Protein AF-A0A368VJR9-F1 (afdb_monomer_lite)

pLDDT: mean 84.3, std 13.9, range [22.75, 97.75]

Secondary structure (DSSP, 8-state):
------------TTT--GGGS--EEEEETTEEEEEEEEEEEEEETTEEEEEEEEEEEE-TTT-TTS-TT-PEEEEEEEETT--HHHHHHHHHHHHSSPPPHHHHHHHHHHHHHHHHHHHHHHHHHHTS-HHHHHHHHHHHHHHHHHHHHHT--SS-GGGGGGS-HHHHHS-HHHHHHHHHHHHHHHTS----PPPSSSS-STTHHHHHHHHHHHHHHHHHHHHHHHHHHHHHHHHHHHH-HHHHHHHHHHHHHHT-SSBS-HHHHHHHHHH---SBHHHHHHHHHHHHHHHGGGT--S--HHHHHHHHHHHHHTT--PPP---SSPPPTT---TTBEEE-SS-EEEEEEE-SSEEEESSTT-EEEGGG-EEP-PPPPPSS--SHHHHHHHHHHHHHHTTSSTTTTTS-HHHHHHHHHHTTTT-HHHHHHHHHHHHHH--SHHHHHHHHHHHHHHHHHHHHHHHHHHTTTTTSHHHHHHHHHHHHHHHHHHHHHH--

Sequence (496 aa):
MTNFINTLNRRNAYQETYTSLTEVVFIDLKGVWTAGELIRTKREENENTYDFYIQFKADPDGAPKASAYFTKSLRIFMRSTDDANTLKRRIREAAGYTPAPATIRMLWAHFMLLHAAYIEEDRFYARADQVTAEAILNALYEKAIQRFKDGELCVSKERVQHYRTYERYLSQSEQEEATEAQKRINGHGFVLRMSQFEKNGHLARFNQRIADDIERLGKLKELEMKRDHDSFLEKMMESDVTFRQLVAHAIAASREIRCKRPEIELANRLFGYSKSLDEYREKYSKIDEMLRPYRLRDYDTSKLVSLGMAYLEAGGMLPVVAPVFERGPDKIYYGDMVHDGYTSYIVRMVGSRYIYVEGSSHRLLKQHVKLFTRVEPIVSPVRPDEYLFNECVRLHNNKWIPEAVSIPIAEVCSRLLNTRISRAQQLQQMYERKRDAATGHGGKAAFQRILYELRILALKNQIGSLAGISNVGSYREVYRKAQEELHQIEELIKAG

Organism: NCBI:txid630520

Radius of gyration: 40.26 Å; chains: 1; bounding box: 83×90×109 Å

Foldseek 3Di:
DDDDDDDDDPDCPPVPQVVVVDFDWDADLFGIKTWGGWAFDDDDPPKTKIWTKMWGAGDCVSNVVDDNPDIDIFTQIDMPPDDLVSSQVSCCVGVVDGDDPVVSVVSRVVVVVSVVVQVVQLQVLLPADLVVLVVLLVVLLVQLLVCLVVVHFLDDPVCLVVDQSSNGRDHPVSVVSNLVSLCSNVSGDDWDDQDPPDCDTSCSVSSVVSVVVSVVVVVVVVVVVVVVLLVLLLVCCVPPLLLLQLLLLLLVLVQPLFAPQSLQSSLCLAPNFAQAPVSSVVSNVVVQVVCVVSVDDDSPSVSSPVSNVVCVVVVHDGDDDDRPYDDDPLDDGARTWKDQQPDIFGFHGDDPQWTDTPDDDDIDGSVRIDGQDQDDQDDDDAALVSLQLNVLSVCCSNVVPVCSNPDDLLVVLVSVCVSCVPDLVVVLVVLVVQLVPDPHPSSVVNSVLNNLSSLLVVLVVLLVVLVVVCPPPVSVVVNVVSVVVNVVSVVVNVVD

Structure (mmCIF, N/CA/C/O backbone):
data_AF-A0A368VJR9-F1
#
_entry.id   AF-A0A368VJR9-F1
#
loop_
_atom_site.group_PDB
_atom_site.id
_atom_site.type_symbol
_atom_site.label_atom_id
_atom_site.label_alt_id
_atom_site.label_comp_id
_atom_site.label_asym_id
_atom_site.label_entity_id
_atom_site.label_seq_id
_atom_site.pdbx_PDB_ins_code
_atom_site.Cartn_x
_atom_site.Cartn_y
_atom_site.Cartn_z
_atom_site.occupancy
_atom_site.B_iso_or_equiv
_atom_site.auth_seq_id
_atom_site.auth_comp_id
_atom_site.auth_asym_id
_atom_site.auth_atom_id
_atom_site.pdbx_PDB_model_num
ATOM 1 N N . MET A 1 1 ? 28.584 37.682 -45.103 1.00 34.16 1 MET A N 1
ATOM 2 C CA . MET A 1 1 ? 27.663 36.541 -44.926 1.00 34.16 1 MET A CA 1
ATOM 3 C C . MET A 1 1 ? 28.055 35.864 -43.618 1.00 34.16 1 MET A C 1
ATOM 5 O O . MET A 1 1 ? 28.861 34.954 -43.636 1.00 34.16 1 MET A O 1
ATOM 9 N N . THR A 1 2 ? 27.811 36.418 -42.433 1.00 25.67 2 THR A N 1
ATOM 10 C CA . THR A 1 2 ? 26.551 36.864 -41.811 1.00 25.67 2 THR A CA 1
ATOM 11 C C . THR A 1 2 ? 25.561 35.713 -41.597 1.00 25.67 2 THR A C 1
ATOM 13 O O . THR A 1 2 ? 24.867 35.328 -42.527 1.00 25.67 2 THR A O 1
ATOM 16 N N . ASN A 1 3 ? 25.528 35.250 -40.341 1.00 27.84 3 ASN A N 1
ATOM 17 C CA . ASN A 1 3 ? 24.444 34.601 -39.593 1.00 27.84 3 ASN A CA 1
ATOM 18 C C . ASN A 1 3 ? 23.838 33.288 -40.114 1.00 27.84 3 ASN A C 1
ATOM 20 O O . ASN A 1 3 ? 23.011 33.315 -41.010 1.00 27.84 3 ASN A O 1
ATOM 24 N N . PHE A 1 4 ? 24.101 32.187 -39.396 1.00 22.75 4 PHE A N 1
ATOM 25 C CA . PHE A 1 4 ? 23.043 31.323 -38.841 1.00 22.75 4 PHE A CA 1
ATOM 26 C C . PHE A 1 4 ? 23.589 30.537 -37.632 1.00 22.75 4 PHE A C 1
ATOM 28 O O . PHE A 1 4 ? 24.068 29.411 -37.733 1.00 22.75 4 PHE A O 1
ATOM 35 N N . ILE A 1 5 ? 23.555 31.189 -36.468 1.00 30.25 5 ILE A N 1
ATOM 36 C CA . ILE A 1 5 ? 23.596 30.540 -35.154 1.00 30.25 5 ILE A CA 1
ATOM 37 C C . ILE A 1 5 ? 22.145 30.196 -34.771 1.00 30.25 5 ILE A C 1
ATOM 39 O O . ILE A 1 5 ? 21.241 30.979 -35.054 1.00 30.25 5 ILE A O 1
ATOM 43 N N . ASN A 1 6 ? 21.978 29.072 -34.065 1.00 27.97 6 ASN A N 1
ATOM 44 C CA . ASN A 1 6 ? 20.792 28.594 -33.333 1.00 27.97 6 ASN A CA 1
ATOM 45 C C . ASN A 1 6 ? 19.704 27.857 -34.124 1.00 27.97 6 ASN A C 1
ATOM 47 O O . ASN A 1 6 ? 18.749 28.451 -34.606 1.00 27.97 6 ASN A O 1
ATOM 51 N N . THR A 1 7 ? 19.779 26.522 -34.125 1.00 26.64 7 THR A N 1
ATOM 52 C CA . THR A 1 7 ? 18.902 25.603 -33.355 1.00 26.64 7 THR A CA 1
ATOM 53 C C . THR A 1 7 ? 18.916 24.218 -34.008 1.00 26.64 7 THR A C 1
ATOM 55 O O . THR A 1 7 ? 18.018 23.844 -34.751 1.00 26.64 7 THR A O 1
ATOM 58 N N . LEU A 1 8 ? 19.938 23.416 -33.705 1.00 25.05 8 LEU A N 1
ATOM 59 C CA . LEU A 1 8 ? 19.872 21.971 -33.908 1.00 25.05 8 LEU A CA 1
ATOM 60 C C . LEU A 1 8 ? 19.934 21.324 -32.532 1.00 25.05 8 LEU A C 1
ATOM 62 O O . LEU A 1 8 ? 20.925 21.408 -31.808 1.00 25.05 8 LEU A O 1
ATOM 66 N N . ASN A 1 9 ? 18.777 20.794 -32.150 1.00 25.48 9 ASN A N 1
ATOM 67 C CA . ASN A 1 9 ? 18.527 20.070 -30.921 1.00 25.48 9 ASN A CA 1
ATOM 68 C C . ASN A 1 9 ? 19.624 19.030 -30.677 1.00 25.48 9 ASN A C 1
ATOM 70 O O . ASN A 1 9 ? 19.737 18.054 -31.413 1.00 25.48 9 ASN A O 1
ATOM 74 N N . ARG A 1 10 ? 20.371 19.220 -29.586 1.00 29.42 10 ARG A N 1
ATOM 75 C CA . ARG A 1 10 ? 21.232 18.221 -28.941 1.00 29.42 10 ARG A CA 1
ATOM 76 C C . ARG A 1 10 ? 20.372 17.112 -28.325 1.00 29.42 10 ARG A C 1
ATOM 78 O O . ARG A 1 10 ? 20.257 17.003 -27.111 1.00 29.42 10 ARG A O 1
ATOM 85 N N . ARG A 1 11 ? 19.673 16.349 -29.163 1.00 26.92 11 ARG A N 1
ATOM 86 C CA . ARG A 1 11 ? 19.037 15.091 -28.779 1.00 26.92 11 ARG A CA 1
ATOM 87 C C . ARG A 1 11 ? 19.700 13.998 -29.602 1.00 26.92 11 ARG A C 1
ATOM 89 O O . ARG A 1 11 ? 19.466 13.928 -30.802 1.00 26.92 11 ARG A O 1
ATOM 96 N N . ASN A 1 12 ? 20.471 13.155 -28.920 1.00 31.33 12 ASN A N 1
ATOM 97 C CA . ASN A 1 12 ? 21.048 11.898 -29.409 1.00 31.33 12 ASN A CA 1
ATOM 98 C C . ASN A 1 12 ? 22.436 11.975 -30.077 1.00 31.33 12 ASN A C 1
ATOM 100 O O . ASN A 1 12 ? 22.640 11.430 -31.158 1.00 31.33 12 ASN A O 1
ATOM 104 N N . ALA A 1 13 ? 23.432 12.503 -29.362 1.00 30.92 13 ALA A N 1
ATOM 105 C CA . ALA A 1 13 ? 24.846 12.471 -29.772 1.00 30.92 13 ALA A CA 1
ATOM 106 C C . ALA A 1 13 ? 25.473 11.056 -29.912 1.00 30.92 13 ALA A C 1
ATOM 108 O O . ALA A 1 13 ? 26.624 10.936 -30.301 1.00 30.92 13 ALA A O 1
ATOM 109 N N . TYR A 1 14 ? 24.733 9.976 -29.628 1.00 33.97 14 TYR A N 1
ATOM 110 C CA . TYR A 1 14 ? 25.163 8.586 -29.890 1.00 33.97 14 TYR A CA 1
ATOM 111 C C . TYR A 1 14 ? 24.167 7.801 -30.761 1.00 33.97 14 TYR A C 1
ATOM 113 O O . TYR A 1 14 ? 24.285 6.588 -30.920 1.00 33.97 14 TYR A O 1
ATOM 121 N N . GLN A 1 15 ? 23.151 8.497 -31.282 1.00 34.16 15 GLN A N 1
ATOM 122 C CA . GLN A 1 15 ? 22.344 8.067 -32.426 1.00 34.16 15 GLN A CA 1
ATOM 123 C C . GLN A 1 15 ? 22.751 8.834 -33.694 1.00 34.16 15 GLN A C 1
ATOM 125 O O . GLN A 1 15 ? 22.256 8.542 -34.775 1.00 34.16 15 GLN A O 1
ATOM 130 N N . GLU A 1 16 ? 23.750 9.716 -33.589 1.00 31.75 16 GLU A N 1
ATOM 131 C CA . GLU A 1 16 ? 24.894 9.627 -34.491 1.00 31.75 16 GLU A CA 1
ATOM 132 C C . GLU A 1 16 ? 25.534 8.240 -34.310 1.00 31.75 16 GLU A C 1
ATOM 134 O O . GLU A 1 16 ? 26.619 8.047 -33.774 1.00 31.75 16 GLU A O 1
ATOM 139 N N . THR A 1 17 ? 24.841 7.234 -34.839 1.00 37.53 17 THR A N 1
ATOM 140 C CA . THR A 1 17 ? 25.488 6.278 -35.721 1.00 37.53 17 THR A CA 1
ATOM 141 C C . THR A 1 17 ? 26.505 7.012 -36.589 1.00 37.53 17 THR A C 1
ATOM 143 O O . THR A 1 17 ? 26.494 8.229 -36.758 1.00 37.53 17 THR A O 1
ATOM 146 N N . TYR A 1 18 ? 27.378 6.272 -37.223 1.00 40.88 18 TYR A N 1
ATOM 147 C CA . TYR A 1 18 ? 28.217 6.771 -38.295 1.00 40.88 18 TYR A CA 1
ATOM 148 C C . TYR A 1 18 ? 27.416 7.298 -39.520 1.00 40.88 18 TYR A C 1
ATOM 150 O O . TYR A 1 18 ? 27.822 7.094 -40.652 1.00 40.88 18 TYR A O 1
ATOM 158 N N . THR A 1 19 ? 26.291 7.996 -39.329 1.00 37.84 19 THR A N 1
ATOM 159 C CA . THR A 1 19 ? 25.519 8.788 -40.286 1.00 37.84 19 THR A CA 1
ATOM 160 C C . THR A 1 19 ? 26.391 9.842 -40.979 1.00 37.84 19 THR A C 1
ATOM 162 O O . THR A 1 19 ? 26.058 10.279 -42.075 1.00 37.84 19 THR A O 1
ATOM 165 N N . SER A 1 20 ? 27.529 10.228 -40.386 1.00 40.69 20 SER A N 1
ATOM 166 C CA . SER A 1 20 ? 28.535 11.097 -41.012 1.00 40.69 20 SER A CA 1
ATOM 167 C C . SER A 1 20 ? 29.659 10.349 -41.751 1.00 40.69 20 SER A C 1
ATOM 169 O O . SER A 1 20 ? 30.366 10.976 -42.539 1.00 40.69 20 SER A O 1
ATOM 171 N N . LEU A 1 21 ? 29.780 9.017 -41.618 1.00 47.41 21 LEU A N 1
ATOM 172 C CA . LEU A 1 21 ? 30.466 8.174 -42.611 1.00 47.41 21 LEU A CA 1
ATOM 173 C C . LEU A 1 21 ? 29.443 7.799 -43.690 1.00 47.41 21 LEU A C 1
ATOM 175 O O . LEU A 1 21 ? 29.052 6.646 -43.801 1.00 47.41 21 LEU A O 1
ATOM 179 N N . THR A 1 22 ? 28.988 8.836 -44.403 1.00 56.69 22 THR A N 1
ATOM 180 C CA . THR A 1 22 ? 28.212 8.870 -45.656 1.00 56.69 22 THR A CA 1
ATOM 181 C C . THR A 1 22 ? 27.541 7.569 -46.089 1.00 56.69 22 THR A C 1
ATOM 183 O O . THR A 1 22 ? 28.226 6.586 -46.360 1.00 56.69 22 THR A O 1
ATOM 186 N N . GLU A 1 23 ? 26.228 7.620 -46.332 1.00 70.38 23 GLU A N 1
ATOM 187 C CA . GLU A 1 23 ? 25.566 6.649 -47.205 1.00 70.38 23 GLU A CA 1
ATOM 188 C C . GLU A 1 23 ? 26.414 6.420 -48.467 1.00 70.38 23 GLU A C 1
ATOM 190 O O . GLU A 1 23 ? 26.661 7.352 -49.238 1.00 70.38 23 GLU A O 1
ATOM 195 N N . VAL A 1 24 ? 26.913 5.196 -48.660 1.00 79.25 24 VAL A N 1
ATOM 196 C CA . VAL A 1 24 ? 27.763 4.885 -49.816 1.00 79.2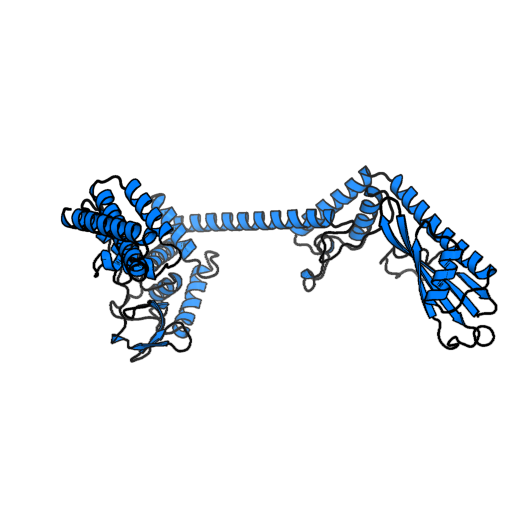5 24 VAL A CA 1
ATOM 197 C C . VAL A 1 24 ? 26.927 4.184 -50.864 1.00 79.25 24 VAL A C 1
ATOM 199 O O . VAL A 1 24 ? 26.295 3.162 -50.595 1.00 79.25 24 VAL A O 1
ATOM 202 N N . VAL A 1 25 ? 26.947 4.733 -52.073 1.00 83.12 25 VAL A N 1
ATOM 203 C CA . VAL A 1 25 ? 26.184 4.221 -53.205 1.00 83.12 25 VAL A CA 1
ATOM 204 C C . VAL A 1 25 ? 27.077 3.379 -54.111 1.00 83.12 25 VAL A C 1
ATOM 206 O O . VAL A 1 25 ? 28.146 3.810 -54.540 1.00 83.12 25 VAL A O 1
ATOM 209 N N . PHE A 1 26 ? 26.603 2.184 -54.443 1.00 83.81 26 PHE A N 1
ATOM 210 C CA . PHE A 1 26 ? 27.227 1.248 -55.367 1.00 83.81 26 PHE A CA 1
ATOM 211 C C . PHE A 1 26 ? 26.248 0.929 -56.496 1.00 83.81 26 PHE A C 1
ATOM 213 O O . PHE A 1 26 ? 25.085 0.622 -56.244 1.00 83.81 26 PHE A O 1
ATOM 220 N N . ILE A 1 27 ? 26.710 0.985 -57.743 1.00 81.19 27 ILE A N 1
ATOM 221 C CA . ILE A 1 27 ? 25.877 0.722 -58.921 1.00 81.19 27 ILE A CA 1
ATOM 222 C C . ILE A 1 27 ? 26.392 -0.542 -59.600 1.00 81.19 27 ILE A C 1
ATOM 224 O O . ILE A 1 27 ? 27.583 -0.656 -59.894 1.00 81.19 27 ILE A O 1
ATOM 228 N N . ASP A 1 28 ? 25.494 -1.488 -59.854 1.00 83.31 28 ASP A N 1
ATOM 229 C CA . ASP A 1 28 ? 25.763 -2.629 -60.720 1.00 83.31 28 ASP A CA 1
ATOM 230 C C . ASP A 1 28 ? 24.628 -2.848 -61.718 1.00 83.31 28 ASP A C 1
ATOM 232 O O . ASP A 1 28 ? 23.645 -2.112 -61.736 1.00 83.31 28 ASP A O 1
ATOM 236 N N . LEU A 1 29 ? 24.766 -3.878 -62.557 1.00 80.06 29 LEU A N 1
ATOM 237 C CA . LEU A 1 29 ? 23.779 -4.209 -63.586 1.00 80.06 29 LEU A CA 1
ATOM 238 C C . LEU A 1 29 ? 22.369 -4.439 -63.024 1.00 80.06 29 LEU A C 1
ATOM 240 O O . LEU A 1 29 ? 21.426 -4.410 -63.792 1.00 80.06 29 LEU A O 1
ATOM 244 N N . LYS A 1 30 ? 22.201 -4.711 -61.724 1.00 80.12 30 LYS A N 1
ATOM 245 C CA . LYS A 1 30 ? 20.892 -4.985 -61.107 1.00 80.12 30 LYS A CA 1
ATOM 246 C C . LYS A 1 30 ? 20.257 -3.736 -60.508 1.00 80.12 30 LYS A C 1
ATOM 248 O O . LYS A 1 30 ? 19.082 -3.790 -60.146 1.00 80.12 30 LYS A O 1
ATOM 253 N N . GLY A 1 31 ? 21.013 -2.650 -60.372 1.00 83.25 31 GLY A N 1
ATOM 254 C CA . GLY A 1 31 ? 20.535 -1.377 -59.857 1.00 83.25 31 GLY A CA 1
ATOM 255 C C . GLY A 1 31 ? 21.488 -0.718 -58.866 1.00 83.25 31 GLY A C 1
ATOM 256 O O . GLY A 1 31 ? 22.698 -0.946 -58.856 1.00 83.25 31 GLY A O 1
ATOM 257 N N . VAL A 1 32 ? 20.908 0.138 -58.031 1.00 84.81 32 VAL A N 1
ATOM 258 C CA . VAL A 1 32 ? 21.612 1.004 -57.087 1.00 84.81 32 VAL A CA 1
ATOM 259 C C . VAL A 1 32 ? 21.475 0.443 -55.674 1.00 84.81 32 VAL A C 1
ATOM 261 O O . VAL A 1 32 ? 20.365 0.222 -55.187 1.00 84.81 32 VAL A O 1
ATOM 264 N N . TRP A 1 33 ? 22.607 0.234 -55.012 1.00 85.69 33 TRP A N 1
ATOM 265 C CA . TRP A 1 33 ? 22.722 -0.257 -53.643 1.00 85.69 33 TRP A CA 1
ATOM 266 C C . TRP A 1 33 ? 23.289 0.848 -52.757 1.00 85.69 33 TRP A C 1
ATOM 268 O O . TRP A 1 33 ? 24.407 1.296 -52.990 1.00 85.69 33 TRP A O 1
ATOM 278 N N . THR A 1 34 ? 22.563 1.256 -51.725 1.00 87.88 34 THR A N 1
ATOM 279 C CA . THR A 1 34 ? 23.030 2.250 -50.751 1.00 87.88 34 THR A CA 1
ATOM 280 C C . THR A 1 34 ? 23.324 1.551 -49.433 1.00 87.88 34 THR A C 1
ATOM 282 O O . THR A 1 34 ? 22.410 1.024 -48.801 1.00 87.88 34 THR A O 1
ATOM 285 N N . ALA A 1 35 ? 24.586 1.521 -49.011 1.00 86.62 35 ALA A N 1
ATOM 286 C CA . ALA A 1 35 ? 24.944 1.119 -47.656 1.00 86.62 35 ALA A CA 1
ATOM 287 C C . ALA A 1 35 ? 24.663 2.269 -46.688 1.00 86.62 35 ALA A C 1
ATOM 289 O O . ALA A 1 35 ? 25.169 3.371 -46.889 1.00 86.62 35 ALA A O 1
ATOM 290 N N . GLY A 1 36 ? 23.845 2.000 -45.675 1.00 83.12 36 GLY A N 1
ATOM 291 C CA . GLY A 1 36 ? 23.498 2.938 -44.617 1.00 83.12 36 GLY A CA 1
ATOM 292 C C . GLY A 1 36 ? 24.158 2.568 -43.292 1.00 83.12 36 GLY A C 1
ATOM 293 O O . GLY A 1 36 ? 25.282 2.073 -43.241 1.00 83.12 36 GLY A O 1
ATOM 294 N N . GLU A 1 37 ? 23.443 2.811 -42.198 1.00 84.94 37 GLU A N 1
ATOM 295 C CA . GLU A 1 37 ? 23.969 2.638 -40.847 1.00 84.94 37 GLU A CA 1
ATOM 296 C C . GLU A 1 37 ? 24.201 1.169 -40.445 1.00 84.94 37 GLU A C 1
ATOM 298 O O . GLU A 1 37 ? 23.529 0.236 -40.899 1.00 84.94 37 GLU A O 1
ATOM 303 N N . LEU A 1 38 ? 25.145 0.983 -39.523 1.00 86.12 38 LEU A N 1
ATOM 304 C CA . LEU A 1 38 ? 25.357 -0.257 -38.789 1.00 86.12 38 LEU A CA 1
ATOM 305 C C . LEU A 1 38 ? 24.936 -0.025 -37.339 1.00 86.12 38 LEU A C 1
ATOM 307 O O . LEU A 1 38 ? 25.511 0.831 -36.676 1.00 86.12 38 LEU A O 1
ATOM 311 N N . ILE A 1 39 ? 23.972 -0.795 -36.836 1.00 86.06 39 ILE A N 1
ATOM 312 C CA . ILE A 1 39 ? 23.513 -0.711 -35.446 1.00 86.06 39 ILE A CA 1
ATOM 313 C C . ILE A 1 39 ? 23.936 -1.974 -34.711 1.00 86.06 39 ILE A C 1
ATOM 315 O O . ILE A 1 39 ? 23.484 -3.066 -35.044 1.00 86.06 39 ILE A O 1
ATOM 319 N N . ARG A 1 40 ? 24.756 -1.846 -33.666 1.00 85.44 40 ARG A N 1
ATOM 320 C CA . ARG A 1 40 ? 25.027 -2.963 -32.749 1.00 85.44 40 ARG A CA 1
ATOM 321 C C . ARG A 1 40 ? 23.769 -3.288 -31.934 1.00 85.44 40 ARG A C 1
ATOM 323 O O . ARG A 1 40 ? 23.268 -2.431 -31.212 1.00 85.44 40 ARG A O 1
ATOM 330 N N . THR A 1 41 ? 23.270 -4.520 -32.023 1.00 82.44 41 THR A N 1
ATOM 331 C CA . THR A 1 41 ? 22.004 -4.954 -31.398 1.00 82.44 41 THR A CA 1
ATOM 332 C C . THR A 1 41 ? 22.196 -5.779 -30.134 1.00 82.44 41 THR A C 1
ATOM 334 O O . THR A 1 41 ? 21.368 -5.712 -29.225 1.00 82.44 41 THR A O 1
ATOM 337 N N . LYS A 1 42 ? 23.291 -6.538 -30.046 1.00 79.69 42 LYS A N 1
ATOM 338 C CA . LYS A 1 42 ? 23.625 -7.363 -28.880 1.00 79.69 42 LYS A CA 1
ATOM 339 C C . LYS A 1 42 ? 25.136 -7.445 -28.702 1.00 79.69 42 LYS A C 1
ATOM 341 O O . LYS A 1 42 ? 25.863 -7.519 -29.693 1.00 79.69 42 LYS A O 1
ATOM 346 N N . ARG A 1 43 ? 25.565 -7.485 -27.441 1.00 75.94 43 ARG A N 1
ATOM 347 C CA . ARG A 1 43 ? 26.926 -7.801 -27.004 1.00 75.94 43 ARG A CA 1
ATOM 348 C C . ARG A 1 43 ? 26.853 -8.969 -26.024 1.00 75.94 43 ARG A C 1
ATOM 350 O O . ARG A 1 43 ? 26.231 -8.835 -24.973 1.00 75.94 43 ARG A O 1
ATOM 357 N N . GLU A 1 44 ? 27.471 -10.085 -26.375 1.00 73.56 44 GLU A N 1
ATOM 358 C CA . GLU A 1 44 ? 27.820 -11.168 -25.451 1.00 73.56 44 GLU A CA 1
ATOM 359 C C . GLU A 1 44 ? 29.342 -11.184 -25.263 1.00 73.56 44 GLU A C 1
ATOM 361 O O . GLU A 1 44 ? 30.055 -10.543 -26.034 1.00 73.56 44 GLU A O 1
ATOM 366 N N . GLU A 1 45 ? 29.852 -11.894 -24.251 1.00 65.94 45 GLU A N 1
ATOM 367 C CA . GLU A 1 45 ? 31.289 -11.905 -23.912 1.00 65.94 45 GLU A CA 1
ATOM 368 C C . GLU A 1 45 ? 32.203 -12.205 -25.115 1.00 65.94 45 GLU A C 1
ATOM 370 O O . GLU A 1 45 ? 33.311 -11.680 -25.172 1.00 65.94 45 GLU A O 1
ATOM 375 N N . ASN A 1 46 ? 31.720 -12.970 -26.104 1.00 63.81 46 ASN A N 1
ATOM 3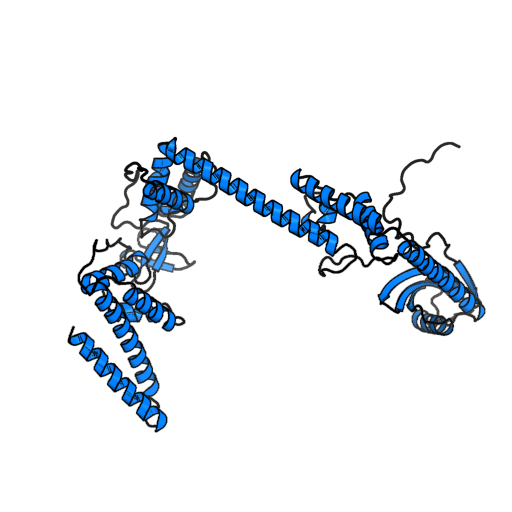76 C CA . ASN A 1 46 ? 32.510 -13.415 -27.256 1.00 63.81 46 ASN A CA 1
ATOM 377 C C . ASN A 1 46 ? 31.893 -13.100 -28.632 1.00 63.81 46 ASN A C 1
ATOM 379 O O . ASN A 1 46 ? 32.495 -13.431 -29.654 1.00 63.81 46 ASN A O 1
ATOM 383 N N . GLU A 1 47 ? 30.708 -12.487 -28.700 1.00 80.50 47 GLU A N 1
ATOM 384 C CA . GLU A 1 47 ? 30.029 -12.239 -29.977 1.00 80.50 47 GLU A CA 1
ATOM 385 C C . GLU A 1 47 ? 29.245 -10.923 -29.949 1.00 80.50 47 GLU A C 1
ATOM 387 O O . GLU A 1 47 ? 28.383 -10.694 -29.096 1.00 80.50 47 GLU A O 1
ATOM 392 N N . ASN A 1 48 ? 29.533 -10.054 -30.921 1.00 85.06 48 ASN A N 1
ATOM 393 C CA . ASN A 1 48 ? 28.715 -8.882 -31.195 1.00 85.06 48 ASN A CA 1
ATOM 394 C C . ASN A 1 48 ? 27.808 -9.171 -32.386 1.00 85.06 48 ASN A C 1
ATOM 396 O O . ASN A 1 48 ? 28.225 -9.769 -33.381 1.00 85.06 48 ASN A O 1
ATOM 400 N N . THR A 1 49 ? 26.573 -8.689 -32.302 1.00 89.50 49 THR A N 1
ATOM 401 C CA . THR A 1 49 ? 25.622 -8.767 -33.411 1.00 89.50 49 THR A CA 1
ATOM 402 C C . THR A 1 49 ? 25.167 -7.379 -33.819 1.00 89.50 49 THR A C 1
ATOM 404 O O . THR A 1 49 ? 25.112 -6.456 -33.000 1.00 89.50 49 THR A O 1
ATOM 407 N N . TYR A 1 50 ? 24.873 -7.237 -35.103 1.00 89.69 50 TYR A N 1
ATOM 408 C CA . TYR A 1 50 ? 24.639 -5.974 -35.768 1.00 89.69 50 TYR A CA 1
ATOM 409 C C . TYR A 1 50 ? 23.477 -6.087 -36.750 1.00 89.69 50 TYR A C 1
ATOM 411 O O . TYR A 1 50 ? 23.274 -7.126 -37.374 1.00 89.69 50 TYR A O 1
ATOM 419 N N . ASP A 1 51 ? 22.752 -4.993 -36.927 1.00 90.50 51 ASP A N 1
ATOM 420 C CA . ASP A 1 51 ? 21.875 -4.769 -38.066 1.00 90.50 51 ASP A CA 1
ATOM 421 C C . ASP A 1 51 ? 22.571 -3.812 -39.030 1.00 90.50 51 ASP A C 1
ATOM 423 O O . ASP A 1 51 ? 22.837 -2.663 -38.681 1.00 90.50 51 ASP A O 1
ATOM 427 N N . PHE A 1 52 ? 22.862 -4.282 -40.238 1.00 92.31 52 PHE A N 1
ATOM 428 C CA . PHE A 1 52 ? 23.392 -3.468 -41.321 1.00 92.31 52 PHE A CA 1
ATOM 429 C C . PHE A 1 52 ? 22.262 -3.074 -42.272 1.00 92.31 52 PHE A C 1
ATOM 431 O O . PHE A 1 52 ? 21.623 -3.937 -42.885 1.00 92.31 52 PHE A O 1
ATOM 438 N N . TYR A 1 53 ? 21.989 -1.777 -42.370 1.00 90.69 53 TYR A N 1
ATOM 439 C CA . TYR A 1 53 ? 20.907 -1.254 -43.193 1.00 90.69 53 TYR A CA 1
ATOM 440 C C . TYR A 1 53 ? 21.403 -0.981 -44.612 1.00 90.69 53 TYR A C 1
ATOM 442 O O . TYR A 1 53 ? 22.369 -0.255 -44.823 1.00 90.69 53 TYR A O 1
ATOM 450 N N . ILE A 1 54 ? 20.730 -1.570 -45.599 1.00 90.62 54 ILE A N 1
ATOM 451 C CA . ILE A 1 54 ? 21.040 -1.407 -47.023 1.00 90.62 54 ILE A CA 1
ATOM 452 C C . ILE A 1 54 ? 19.759 -1.014 -47.747 1.00 90.62 54 ILE A C 1
ATOM 454 O O . ILE A 1 54 ? 18.724 -1.641 -47.550 1.00 90.62 54 ILE A O 1
ATOM 458 N N . GLN A 1 55 ? 19.810 -0.021 -48.623 1.00 89.88 55 GLN A N 1
ATOM 459 C CA . GLN A 1 55 ? 18.712 0.284 -49.535 1.00 89.88 55 GLN A CA 1
ATOM 460 C C . GLN A 1 55 ? 19.028 -0.251 -50.931 1.00 89.88 55 GLN A C 1
ATOM 462 O O . GLN A 1 55 ? 20.166 -0.176 -51.388 1.00 89.88 55 GLN A O 1
ATOM 467 N N . PHE A 1 56 ? 18.027 -0.793 -51.619 1.00 87.75 56 PHE A N 1
ATOM 468 C CA . PHE A 1 56 ? 18.169 -1.284 -52.988 1.00 87.75 56 PHE A CA 1
ATOM 469 C C . PHE A 1 56 ? 17.091 -0.693 -53.892 1.00 87.75 56 PHE A C 1
ATOM 471 O O . PHE A 1 56 ? 15.896 -0.844 -53.626 1.00 87.75 56 PHE A O 1
ATOM 478 N N . LYS A 1 57 ? 17.519 -0.055 -54.981 1.00 86.50 57 LYS A N 1
ATOM 479 C CA . LYS A 1 57 ? 16.659 0.404 -56.071 1.00 86.50 57 LYS A CA 1
ATOM 480 C C . LYS A 1 57 ? 17.010 -0.383 -57.329 1.00 86.50 57 LYS A C 1
ATOM 482 O O . LYS A 1 57 ? 18.115 -0.251 -57.848 1.00 86.50 57 LYS A O 1
ATOM 487 N N . ALA A 1 58 ? 16.075 -1.200 -57.798 1.00 82.94 58 ALA A N 1
ATOM 488 C CA . ALA A 1 58 ? 16.298 -2.077 -58.938 1.00 82.94 58 ALA A CA 1
ATOM 489 C C . ALA A 1 58 ? 16.357 -1.316 -60.270 1.00 82.94 58 ALA A C 1
ATOM 491 O O . ALA A 1 58 ? 15.598 -0.370 -60.483 1.00 82.94 58 ALA A O 1
ATOM 492 N N . ASP A 1 59 ? 17.223 -1.786 -61.165 1.00 81.38 59 ASP A N 1
ATOM 493 C CA . ASP A 1 59 ? 17.187 -1.464 -62.590 1.00 81.38 59 ASP A CA 1
ATOM 494 C C . ASP A 1 59 ? 16.204 -2.429 -63.291 1.00 81.38 59 ASP A C 1
ATOM 496 O O . ASP A 1 59 ? 16.387 -3.649 -63.172 1.00 81.38 59 ASP A O 1
ATOM 500 N N . PRO A 1 60 ? 15.155 -1.932 -63.979 1.00 76.25 60 PRO A N 1
ATOM 501 C CA . PRO A 1 60 ? 14.193 -2.768 -64.699 1.00 76.25 60 PRO A CA 1
ATOM 502 C C . PRO A 1 60 ? 14.837 -3.776 -65.657 1.00 76.25 60 PRO A C 1
ATOM 504 O O . PRO A 1 60 ? 14.344 -4.900 -65.771 1.00 76.25 60 PRO A O 1
ATOM 507 N N . ASP A 1 61 ? 15.943 -3.401 -66.304 1.00 75.81 61 ASP A N 1
ATOM 508 C CA . ASP A 1 61 ? 16.549 -4.204 -67.369 1.00 75.81 61 ASP A CA 1
ATOM 509 C C . ASP A 1 61 ? 17.423 -5.338 -66.814 1.00 75.81 61 ASP A C 1
ATOM 511 O O . ASP A 1 61 ? 17.468 -6.439 -67.367 1.00 75.81 61 ASP A O 1
ATOM 515 N N . GLY A 1 62 ? 18.087 -5.117 -65.677 1.00 68.44 62 GLY A N 1
ATOM 516 C CA . GLY A 1 62 ? 18.949 -6.124 -65.051 1.00 68.44 62 GLY A CA 1
ATOM 517 C C . GLY A 1 62 ? 18.340 -6.872 -63.866 1.00 68.44 62 GLY A C 1
ATOM 518 O O . GLY A 1 62 ? 18.892 -7.887 -63.423 1.00 68.44 62 GLY A O 1
ATOM 519 N N . ALA A 1 63 ? 17.191 -6.422 -63.361 1.00 71.50 63 ALA A N 1
ATOM 520 C CA . ALA A 1 63 ? 16.408 -7.097 -62.330 1.00 71.50 63 ALA A CA 1
ATOM 521 C C . ALA A 1 63 ? 14.898 -7.085 -62.669 1.00 71.50 63 ALA A C 1
ATOM 523 O O . ALA A 1 63 ? 14.095 -6.550 -61.905 1.00 71.50 63 ALA A O 1
ATOM 524 N N . PRO A 1 64 ? 14.466 -7.759 -63.754 1.00 66.06 64 PRO A N 1
ATOM 525 C CA . PRO A 1 64 ? 13.109 -7.640 -64.318 1.00 66.06 64 PRO A CA 1
ATOM 526 C C . PRO A 1 64 ? 11.983 -8.175 -63.420 1.00 66.06 64 PRO A C 1
ATOM 528 O O . PRO A 1 64 ? 10.805 -7.941 -63.669 1.00 66.06 64 PRO A O 1
ATOM 531 N N . LYS A 1 65 ? 12.328 -8.921 -62.365 1.00 68.56 65 LYS A N 1
ATOM 532 C CA . LYS A 1 65 ? 11.379 -9.432 -61.363 1.00 68.56 65 LYS A CA 1
ATOM 533 C C . LYS A 1 65 ? 11.236 -8.491 -60.154 1.00 68.56 65 LYS A C 1
ATOM 535 O O . LYS A 1 65 ? 10.521 -8.819 -59.208 1.00 68.56 65 LYS A O 1
ATOM 540 N N . ALA A 1 66 ? 11.979 -7.384 -60.111 1.00 65.81 66 ALA A N 1
ATOM 541 C CA . ALA A 1 66 ? 11.977 -6.436 -59.006 1.00 65.81 66 ALA A CA 1
ATOM 542 C C . ALA A 1 66 ? 11.037 -5.270 -59.321 1.00 65.81 66 ALA A C 1
ATOM 544 O O . ALA A 1 66 ? 10.945 -4.816 -60.457 1.00 65.81 66 ALA A O 1
ATOM 545 N N . SER A 1 67 ? 10.342 -4.760 -58.305 1.00 62.06 67 SER A N 1
ATOM 546 C CA . SER A 1 67 ? 9.506 -3.573 -58.474 1.00 62.06 67 SER A CA 1
ATOM 547 C C . SER A 1 67 ? 10.387 -2.336 -58.682 1.00 62.06 67 SER A C 1
ATOM 549 O O . SER A 1 67 ? 10.960 -1.825 -57.723 1.00 62.06 67 SER A O 1
ATOM 551 N N . ALA A 1 68 ? 10.453 -1.827 -59.913 1.00 60.53 68 ALA A N 1
ATOM 552 C CA . ALA A 1 68 ? 11.262 -0.661 -60.290 1.00 60.53 68 ALA A CA 1
ATOM 553 C C . ALA A 1 68 ? 10.853 0.660 -59.601 1.00 60.53 68 ALA A C 1
ATOM 555 O O . ALA A 1 68 ? 11.633 1.610 -59.555 1.00 60.53 68 ALA A O 1
ATOM 556 N N . TYR A 1 69 ? 9.634 0.728 -59.057 1.00 58.09 69 TYR A N 1
ATOM 557 C CA . TYR A 1 69 ? 9.048 1.965 -58.528 1.00 58.09 69 TYR A CA 1
ATOM 558 C C . TYR A 1 69 ? 9.331 2.232 -57.044 1.00 58.09 69 TYR A C 1
ATOM 560 O O . TYR A 1 69 ? 9.000 3.311 -56.558 1.00 58.09 69 TYR A O 1
ATOM 568 N N . PHE A 1 70 ? 9.947 1.292 -56.315 1.00 67.19 70 PHE A N 1
ATOM 569 C CA . PHE A 1 70 ? 10.153 1.427 -54.870 1.00 67.19 70 PHE A CA 1
ATOM 570 C C . PHE A 1 70 ? 11.577 1.062 -54.457 1.00 67.19 70 PHE A C 1
ATOM 572 O O . PHE A 1 70 ? 12.074 -0.020 -54.769 1.00 67.19 70 PHE A O 1
ATOM 579 N N . THR A 1 71 ? 12.212 1.951 -53.694 1.00 79.19 71 THR A N 1
ATOM 580 C CA . THR A 1 71 ? 13.441 1.638 -52.962 1.00 79.19 71 THR A CA 1
ATOM 581 C C . THR A 1 71 ? 13.105 0.675 -51.826 1.00 79.19 71 THR A C 1
ATOM 583 O O . THR A 1 71 ? 12.254 0.969 -50.986 1.00 79.19 71 THR A O 1
ATOM 586 N N . LYS A 1 72 ? 13.767 -0.482 -51.786 1.00 83.50 72 LYS A N 1
ATOM 587 C CA . LYS A 1 72 ? 13.585 -1.479 -50.730 1.00 83.50 72 LYS A CA 1
ATOM 588 C C . LYS A 1 72 ? 14.616 -1.265 -49.625 1.00 83.50 72 LYS A C 1
ATOM 590 O O . LYS A 1 72 ? 15.809 -1.401 -49.879 1.00 83.50 72 LYS A O 1
ATOM 595 N N . SER A 1 73 ? 14.159 -0.995 -48.405 1.00 87.75 73 SER A N 1
ATOM 596 C CA . SER A 1 73 ? 15.017 -0.977 -47.214 1.00 87.75 73 SER A CA 1
ATOM 597 C C . SER A 1 73 ? 15.215 -2.397 -46.684 1.00 87.75 73 SER A C 1
ATOM 599 O O . SER A 1 73 ? 14.255 -3.110 -46.393 1.00 87.75 73 SER A O 1
ATOM 601 N N . LEU A 1 74 ? 16.469 -2.815 -46.575 1.00 89.31 74 LEU A N 1
ATOM 602 C CA . LEU A 1 74 ? 16.898 -4.138 -46.145 1.00 89.31 74 LEU A CA 1
ATOM 603 C C . LEU A 1 74 ? 17.603 -4.013 -44.798 1.00 89.31 74 LEU A C 1
ATOM 605 O O . LEU A 1 74 ? 18.580 -3.281 -44.665 1.00 89.31 74 LEU A O 1
ATOM 609 N N . ARG A 1 75 ? 17.130 -4.774 -43.815 1.00 91.75 75 ARG A N 1
ATOM 610 C CA . ARG A 1 75 ? 17.809 -4.960 -42.534 1.00 91.75 75 ARG A CA 1
ATOM 611 C C . ARG A 1 75 ? 18.578 -6.273 -42.590 1.00 91.75 75 ARG A C 1
ATOM 613 O O . ARG A 1 75 ? 17.970 -7.342 -42.547 1.00 91.75 75 ARG A O 1
ATOM 620 N N . ILE A 1 76 ? 19.899 -6.200 -42.706 1.00 93.62 76 ILE A N 1
ATOM 621 C CA . ILE A 1 76 ? 20.761 -7.376 -42.780 1.00 93.62 76 ILE A CA 1
ATOM 622 C C . ILE A 1 76 ? 21.387 -7.622 -41.414 1.00 93.62 76 ILE A C 1
ATOM 624 O O . ILE A 1 76 ? 22.304 -6.920 -41.002 1.00 93.62 76 ILE A O 1
ATOM 628 N N . PHE A 1 77 ? 20.896 -8.637 -40.709 1.00 92.94 77 PHE A N 1
ATOM 629 C CA . PHE A 1 77 ? 21.547 -9.105 -39.489 1.00 92.94 77 PHE A CA 1
ATOM 630 C C . PHE A 1 77 ? 22.964 -9.586 -39.822 1.00 92.94 77 PHE A C 1
ATOM 632 O O . PHE A 1 77 ? 23.136 -10.241 -40.849 1.00 92.94 77 PHE A O 1
ATOM 639 N N . MET A 1 78 ? 23.951 -9.288 -38.979 1.00 93.88 78 MET A N 1
ATOM 640 C CA . MET A 1 78 ? 25.369 -9.646 -39.115 1.00 93.88 78 MET A CA 1
ATOM 641 C C . MET A 1 78 ? 25.985 -9.936 -37.739 1.00 93.88 78 MET A C 1
ATOM 643 O O . MET A 1 78 ? 25.657 -9.282 -36.755 1.00 93.88 78 MET A O 1
ATOM 647 N N . ARG A 1 79 ? 26.890 -10.908 -37.658 1.00 91.12 79 ARG A N 1
ATOM 648 C CA . ARG A 1 79 ? 27.717 -11.223 -36.483 1.00 91.12 79 ARG A CA 1
ATOM 649 C C . ARG A 1 79 ? 29.143 -10.739 -36.718 1.00 91.12 79 ARG A C 1
ATOM 651 O O . ARG A 1 79 ? 29.578 -10.642 -37.863 1.00 91.12 79 ARG A O 1
ATOM 658 N N . SER A 1 80 ? 29.895 -10.502 -35.646 1.00 86.19 80 SER A N 1
ATOM 659 C CA . SER A 1 80 ? 31.320 -10.138 -35.722 1.00 86.19 80 SER A CA 1
ATOM 660 C C . SER A 1 80 ? 32.199 -11.205 -36.391 1.00 86.19 80 SER A C 1
ATOM 662 O O . SER A 1 80 ? 33.303 -10.898 -36.827 1.00 86.19 80 SER A O 1
ATOM 664 N N . THR A 1 81 ? 31.723 -12.450 -36.462 1.00 88.44 81 THR A N 1
ATOM 665 C CA . THR A 1 81 ? 32.404 -13.605 -37.070 1.00 88.44 81 THR A CA 1
ATOM 666 C C . THR A 1 81 ? 31.919 -13.936 -38.483 1.00 88.44 81 THR A C 1
ATOM 668 O O . THR A 1 81 ? 32.470 -14.839 -39.112 1.00 88.44 81 THR A O 1
ATOM 671 N N . ASP A 1 82 ? 30.890 -13.243 -38.985 1.00 93.44 82 ASP A N 1
ATOM 672 C CA . ASP A 1 82 ? 30.370 -13.477 -40.333 1.00 93.44 82 ASP A CA 1
ATOM 673 C C . ASP A 1 82 ? 31.372 -13.004 -41.404 1.00 93.44 82 ASP A C 1
ATOM 675 O O . ASP A 1 82 ? 32.274 -12.211 -41.144 1.00 93.44 82 ASP A O 1
ATOM 679 N N . ASP A 1 83 ? 31.193 -13.481 -42.636 1.00 94.62 83 ASP A N 1
ATOM 680 C CA . ASP A 1 83 ? 32.035 -13.160 -43.789 1.00 94.62 83 ASP A CA 1
ATOM 681 C C . ASP A 1 83 ? 31.235 -12.541 -44.955 1.00 94.62 83 ASP A C 1
ATOM 683 O O . ASP A 1 83 ? 30.000 -12.452 -44.951 1.00 94.62 83 ASP A O 1
ATOM 687 N N . ALA A 1 84 ? 31.942 -12.146 -46.019 1.00 95.00 84 ALA A N 1
ATOM 688 C CA . ALA A 1 84 ? 31.329 -11.570 -47.218 1.00 95.00 84 ALA A CA 1
ATOM 689 C C . ALA A 1 84 ? 30.322 -12.520 -47.905 1.00 95.00 84 ALA A C 1
ATOM 691 O O . ALA A 1 84 ? 29.353 -12.066 -48.523 1.00 95.00 84 ALA A O 1
ATOM 692 N N . ASN A 1 85 ? 30.517 -13.841 -47.799 1.00 94.88 85 ASN A N 1
ATOM 693 C CA . ASN A 1 85 ? 29.584 -14.826 -48.350 1.00 94.88 85 ASN A CA 1
ATOM 694 C C . ASN A 1 85 ? 28.281 -14.875 -47.550 1.00 94.88 85 ASN A C 1
ATOM 696 O O . ASN A 1 85 ? 27.199 -14.995 -48.132 1.00 94.88 85 ASN A O 1
ATOM 700 N N . THR A 1 86 ? 28.372 -14.733 -46.232 1.00 95.62 86 THR A N 1
ATOM 701 C CA . THR A 1 86 ? 27.216 -14.643 -45.345 1.00 95.62 86 THR A CA 1
ATOM 702 C C . THR A 1 86 ? 26.420 -13.373 -45.616 1.00 95.62 86 THR A C 1
ATOM 704 O O . THR A 1 86 ? 25.201 -13.460 -45.782 1.00 95.62 86 THR A O 1
ATOM 707 N N . LEU A 1 87 ? 27.096 -12.230 -45.784 1.00 95.00 87 LEU A N 1
ATOM 708 C CA . LEU A 1 87 ? 26.464 -10.978 -46.214 1.00 95.00 87 LEU A CA 1
ATOM 709 C C . LEU A 1 87 ? 25.710 -11.168 -47.540 1.00 95.00 87 LEU A C 1
ATOM 711 O O . LEU A 1 87 ? 24.521 -10.867 -47.638 1.00 95.00 87 LEU A O 1
ATOM 715 N N . LYS A 1 88 ? 26.371 -11.746 -48.550 1.00 95.25 88 LYS A N 1
ATOM 716 C CA . LYS A 1 88 ? 25.768 -12.048 -49.858 1.00 95.25 88 LYS A CA 1
ATOM 717 C C . LYS A 1 88 ? 24.522 -12.928 -49.737 1.00 95.25 88 LYS A C 1
ATOM 719 O O . LYS A 1 88 ? 23.516 -12.650 -50.392 1.00 95.25 88 LYS A O 1
ATOM 724 N N . ARG A 1 89 ? 24.581 -13.991 -48.927 1.00 95.81 89 ARG A N 1
ATOM 725 C CA . ARG A 1 89 ? 23.447 -14.898 -48.696 1.00 95.81 89 ARG A CA 1
ATOM 726 C C . ARG A 1 89 ? 22.271 -14.154 -48.061 1.00 95.81 89 ARG A C 1
ATOM 728 O O . ARG A 1 89 ? 21.166 -14.248 -48.584 1.00 95.81 89 ARG A O 1
ATOM 735 N N . ARG A 1 90 ? 22.511 -13.367 -47.008 1.00 94.44 90 ARG A N 1
ATOM 736 C CA . ARG A 1 90 ? 21.453 -12.630 -46.296 1.00 94.44 90 ARG A CA 1
ATOM 737 C C . ARG A 1 90 ? 20.853 -11.500 -47.134 1.00 94.44 90 ARG A C 1
ATOM 739 O O . ARG A 1 90 ? 19.646 -11.289 -47.089 1.00 94.44 90 ARG A O 1
ATOM 746 N N . ILE A 1 91 ? 21.652 -10.835 -47.975 1.00 91.75 91 ILE A N 1
ATOM 747 C CA . ILE A 1 91 ? 21.123 -9.890 -48.972 1.00 91.75 91 ILE A CA 1
ATOM 748 C C . ILE A 1 91 ? 20.218 -10.621 -49.963 1.00 91.75 91 ILE A C 1
ATOM 750 O O . ILE A 1 91 ? 19.128 -10.137 -50.243 1.00 91.75 91 ILE A O 1
ATOM 754 N N . ARG A 1 92 ? 20.617 -11.795 -50.468 1.00 90.38 92 ARG A N 1
ATOM 755 C CA . ARG A 1 92 ? 19.767 -12.579 -51.376 1.00 90.38 92 ARG A CA 1
ATOM 756 C C . ARG A 1 92 ? 18.448 -12.978 -50.718 1.00 90.38 92 ARG A C 1
ATOM 758 O O . ARG A 1 92 ? 17.412 -12.874 -51.364 1.00 90.38 92 ARG A O 1
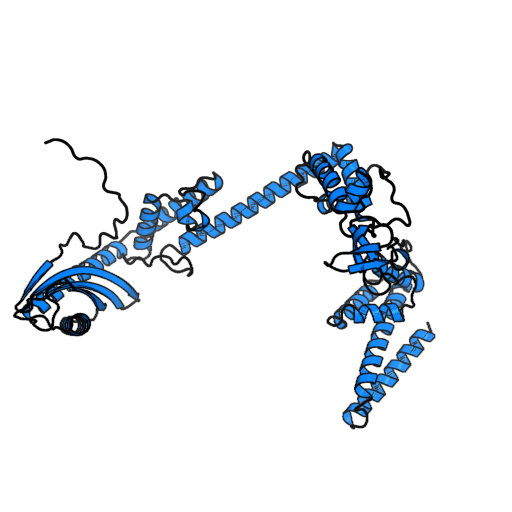ATOM 765 N N . GLU A 1 93 ? 18.483 -13.411 -49.463 1.00 89.44 93 GLU A N 1
ATOM 766 C CA . GLU A 1 93 ? 17.289 -13.770 -48.689 1.00 89.44 93 GLU A CA 1
ATOM 767 C C . GLU A 1 93 ? 16.367 -12.559 -48.473 1.00 89.44 93 GLU A C 1
ATOM 769 O O . GLU A 1 93 ? 15.162 -12.658 -48.689 1.00 89.44 93 GLU A O 1
ATOM 774 N N . ALA A 1 94 ? 16.922 -11.395 -48.123 1.00 86.25 94 ALA A N 1
ATOM 775 C CA . ALA A 1 94 ? 16.143 -10.188 -47.854 1.00 86.25 94 ALA A CA 1
ATOM 776 C C . ALA A 1 94 ? 15.650 -9.482 -49.132 1.00 86.25 94 ALA A C 1
ATOM 778 O O . ALA A 1 94 ? 14.512 -9.015 -49.203 1.00 86.25 94 ALA A O 1
ATOM 779 N N . ALA A 1 95 ? 16.493 -9.374 -50.159 1.00 81.00 95 ALA A N 1
ATOM 780 C CA . ALA A 1 95 ? 16.222 -8.634 -51.391 1.00 81.00 95 ALA A CA 1
ATOM 781 C C . ALA A 1 95 ? 15.580 -9.495 -52.488 1.00 81.00 95 ALA A C 1
ATOM 783 O O . ALA A 1 95 ? 14.869 -8.954 -53.331 1.00 81.00 95 ALA A O 1
ATOM 784 N N . GLY A 1 96 ? 15.822 -10.810 -52.490 1.00 82.25 96 GLY A N 1
ATOM 785 C CA . GLY A 1 96 ? 15.498 -11.725 -53.593 1.00 82.25 96 GLY A CA 1
ATOM 786 C C . GLY A 1 96 ? 16.570 -11.777 -54.692 1.00 82.25 96 GLY A C 1
ATOM 787 O O . GLY A 1 96 ? 16.485 -12.603 -55.601 1.00 82.25 96 GLY A O 1
ATOM 788 N N . TYR A 1 97 ? 17.606 -10.934 -54.596 1.00 81.12 97 TYR A N 1
ATOM 789 C CA . TYR A 1 97 ? 18.662 -10.780 -55.598 1.00 81.12 97 TYR A CA 1
ATOM 790 C C . TYR A 1 97 ? 20.044 -10.834 -54.971 1.00 81.12 97 TYR A C 1
ATOM 792 O O . TYR A 1 97 ? 20.275 -10.354 -53.867 1.00 81.12 97 TYR A O 1
ATOM 800 N N . THR A 1 98 ? 20.984 -11.381 -55.729 1.00 86.56 98 THR A N 1
ATOM 801 C CA . THR A 1 98 ? 22.398 -11.414 -55.357 1.00 86.56 98 THR A CA 1
ATOM 802 C C . THR A 1 98 ? 23.123 -10.253 -56.046 1.00 86.56 98 THR A C 1
ATOM 804 O O . THR A 1 98 ? 23.152 -10.270 -57.276 1.00 86.56 98 THR A O 1
ATOM 807 N N . PRO A 1 99 ? 23.731 -9.286 -55.340 1.00 85.81 99 PRO A N 1
ATOM 808 C CA . PRO A 1 99 ? 24.545 -8.237 -55.965 1.00 85.81 99 PRO A CA 1
ATOM 809 C C . PRO A 1 99 ? 25.711 -8.805 -56.791 1.00 85.81 99 PRO A C 1
ATOM 811 O O . PRO A 1 99 ? 26.097 -9.972 -56.629 1.00 85.81 99 PRO A O 1
ATOM 814 N N . ALA A 1 100 ? 26.287 -7.993 -57.678 1.00 86.75 100 ALA A N 1
ATOM 815 C CA . ALA A 1 100 ? 27.494 -8.380 -58.402 1.00 86.75 100 ALA A CA 1
ATOM 816 C C . ALA A 1 100 ? 28.672 -8.636 -57.431 1.00 86.75 100 ALA A C 1
ATOM 818 O O . ALA A 1 100 ? 28.723 -8.050 -56.345 1.00 86.75 100 ALA A O 1
ATOM 819 N N . PRO A 1 101 ? 29.658 -9.483 -57.794 1.00 88.19 101 PRO A N 1
ATOM 820 C CA . PRO A 1 101 ? 30.800 -9.772 -56.922 1.00 88.19 101 PRO A CA 1
ATOM 821 C C . PRO A 1 101 ? 31.575 -8.524 -56.475 1.00 88.19 101 PRO A C 1
ATOM 823 O O . PRO A 1 101 ? 32.036 -8.471 -55.337 1.00 88.19 101 PRO A O 1
ATOM 826 N N . ALA A 1 102 ? 31.698 -7.513 -57.342 1.00 81.81 102 ALA A N 1
ATOM 827 C CA . ALA A 1 102 ? 32.319 -6.235 -56.996 1.00 81.81 102 ALA A CA 1
ATOM 828 C C . ALA A 1 102 ? 31.500 -5.465 -55.944 1.00 81.81 102 ALA A C 1
ATOM 830 O O . ALA A 1 102 ? 32.062 -5.057 -54.931 1.00 81.81 102 ALA A O 1
ATOM 831 N N . THR A 1 103 ? 30.180 -5.371 -56.123 1.00 85.06 103 THR A N 1
ATOM 832 C CA . THR A 1 103 ? 29.245 -4.737 -55.180 1.00 85.06 103 THR A CA 1
ATOM 833 C C . THR A 1 103 ? 29.285 -5.391 -53.802 1.00 85.06 103 THR A C 1
ATOM 835 O O . THR A 1 103 ? 29.362 -4.697 -52.795 1.00 85.06 103 THR A O 1
ATOM 838 N N . ILE A 1 104 ? 29.315 -6.730 -53.735 1.00 91.62 104 ILE A N 1
ATOM 839 C CA . ILE A 1 104 ? 29.454 -7.458 -52.461 1.00 91.62 104 ILE A CA 1
ATOM 840 C C . ILE A 1 104 ? 30.760 -7.106 -51.750 1.00 91.62 104 ILE A C 1
ATOM 842 O O . ILE A 1 104 ? 30.741 -6.888 -50.542 1.00 91.62 104 ILE A O 1
ATOM 846 N N . ARG A 1 105 ? 31.886 -7.028 -52.472 1.00 86.38 105 ARG A N 1
ATOM 847 C CA . ARG A 1 105 ? 33.169 -6.639 -51.865 1.00 86.38 105 ARG A CA 1
ATOM 848 C C . ARG A 1 105 ? 33.119 -5.229 -51.286 1.00 86.38 105 ARG A C 1
ATOM 850 O O . ARG A 1 105 ? 33.657 -5.014 -50.207 1.00 86.38 105 ARG A O 1
ATOM 857 N N . MET A 1 106 ? 32.464 -4.294 -51.973 1.00 85.19 106 MET A N 1
ATOM 858 C CA . MET A 1 106 ? 32.341 -2.910 -51.510 1.00 85.19 106 MET A CA 1
ATOM 859 C C . MET A 1 106 ? 31.395 -2.782 -50.307 1.00 85.19 106 MET A C 1
ATOM 861 O O . MET A 1 106 ? 31.759 -2.153 -49.317 1.00 85.19 106 MET A O 1
ATOM 865 N N . LEU A 1 107 ? 30.235 -3.448 -50.343 1.00 89.38 107 LEU A N 1
ATOM 866 C CA . LEU A 1 107 ? 29.308 -3.526 -49.207 1.00 89.38 107 LEU A CA 1
ATOM 867 C C . LEU A 1 107 ? 29.976 -4.156 -47.979 1.00 89.38 107 LEU A C 1
ATOM 869 O O . LEU A 1 107 ? 29.823 -3.661 -46.865 1.00 89.38 107 LEU A O 1
ATOM 873 N N . TRP A 1 108 ? 30.753 -5.221 -48.187 1.00 93.75 108 TRP A N 1
ATOM 874 C CA . TRP A 1 108 ? 31.525 -5.867 -47.129 1.00 93.75 108 TRP A CA 1
ATOM 875 C C . TRP A 1 108 ? 32.612 -4.950 -46.564 1.00 93.75 108 TRP A C 1
ATOM 877 O O . TRP A 1 108 ? 32.743 -4.839 -45.349 1.00 93.75 108 TRP A O 1
ATOM 887 N N . ALA A 1 109 ? 33.363 -4.256 -47.421 1.00 88.56 109 ALA A N 1
ATOM 888 C CA . ALA A 1 109 ? 34.378 -3.303 -46.980 1.00 88.56 109 ALA A CA 1
ATOM 889 C C . ALA A 1 109 ? 33.769 -2.170 -46.138 1.00 88.56 109 ALA A C 1
ATOM 891 O O . ALA A 1 109 ? 34.334 -1.802 -45.110 1.00 88.56 109 ALA A O 1
ATOM 892 N N . HIS A 1 110 ? 32.595 -1.664 -46.527 1.00 88.50 110 HIS A N 1
ATOM 893 C CA . HIS A 1 110 ? 31.885 -0.642 -45.761 1.00 88.50 110 HIS A CA 1
ATOM 894 C C . HIS A 1 110 ? 31.377 -1.174 -44.412 1.00 88.50 110 HIS A C 1
ATOM 896 O O . HIS A 1 110 ? 31.595 -0.538 -43.384 1.00 88.50 110 HIS A O 1
ATOM 902 N N . PHE A 1 111 ? 30.792 -2.378 -44.380 1.00 91.00 111 PHE A N 1
ATOM 903 C CA . PHE A 1 111 ? 30.448 -3.048 -43.122 1.00 91.00 111 PHE A CA 1
ATOM 904 C C . PHE A 1 111 ? 31.670 -3.179 -42.200 1.00 91.00 111 PHE A C 1
ATOM 906 O O . PHE A 1 111 ? 31.590 -2.834 -41.024 1.00 91.00 111 PHE A O 1
ATOM 913 N N . MET A 1 112 ? 32.813 -3.625 -42.734 1.00 90.81 112 MET A N 1
ATOM 914 C CA . MET A 1 112 ? 34.048 -3.790 -41.962 1.00 90.81 112 MET A CA 1
ATOM 915 C C . MET A 1 112 ? 34.601 -2.463 -41.438 1.00 90.81 112 MET A C 1
ATOM 917 O O . MET A 1 112 ? 35.128 -2.439 -40.329 1.00 90.81 112 MET A O 1
ATOM 921 N N . LEU A 1 113 ? 34.451 -1.369 -42.190 1.00 87.94 113 LEU A N 1
ATOM 922 C CA . LEU A 1 113 ? 34.812 -0.024 -41.738 1.00 87.94 113 LEU A CA 1
ATOM 923 C C . LEU A 1 113 ? 33.978 0.391 -40.518 1.00 87.94 113 LEU A C 1
ATOM 925 O O . LEU A 1 113 ? 34.540 0.776 -39.494 1.00 87.94 113 LEU A O 1
ATOM 929 N N . LEU A 1 114 ? 32.651 0.263 -40.602 1.00 87.31 114 LEU A N 1
ATOM 930 C CA . LEU A 1 114 ? 31.738 0.593 -39.502 1.00 87.31 114 LEU A CA 1
ATOM 931 C C . LEU A 1 114 ? 31.948 -0.325 -38.287 1.00 87.31 114 LEU A C 1
ATOM 933 O O . LEU A 1 114 ? 31.944 0.123 -37.141 1.00 87.31 114 LEU A O 1
ATOM 937 N N . HIS A 1 115 ? 32.181 -1.614 -38.531 1.00 88.00 115 HIS A N 1
ATOM 938 C CA . HIS A 1 115 ? 32.499 -2.595 -37.498 1.00 88.00 115 HIS A CA 1
ATOM 939 C C . HIS A 1 115 ? 33.817 -2.269 -36.779 1.00 88.00 115 HIS A C 1
ATOM 941 O O . HIS A 1 115 ? 33.867 -2.283 -35.550 1.00 88.00 115 HIS A O 1
ATOM 947 N N . ALA A 1 116 ? 34.874 -1.931 -37.525 1.00 86.31 116 ALA A N 1
ATOM 948 C CA . ALA A 1 116 ? 36.153 -1.508 -36.958 1.00 86.31 116 ALA A CA 1
ATOM 949 C C . ALA A 1 116 ? 36.001 -0.245 -36.103 1.00 86.31 116 ALA A C 1
ATOM 951 O O . ALA A 1 116 ? 36.620 -0.137 -35.047 1.00 86.31 116 ALA A O 1
ATOM 952 N N . ALA A 1 117 ? 35.130 0.673 -36.511 1.00 85.56 117 ALA A N 1
ATOM 953 C CA . ALA A 1 117 ? 34.872 1.889 -35.765 1.00 85.56 117 ALA A CA 1
ATOM 954 C C . ALA A 1 117 ? 34.213 1.602 -34.393 1.00 85.56 117 ALA A C 1
ATOM 956 O O . ALA A 1 117 ? 34.646 2.153 -33.383 1.00 85.56 117 ALA A O 1
ATOM 957 N N . TYR A 1 118 ? 33.288 0.635 -34.313 1.00 86.62 118 TYR A N 1
ATOM 958 C CA . TYR A 1 118 ? 32.776 0.130 -33.027 1.00 86.62 118 TYR A CA 1
ATOM 959 C C . TYR A 1 118 ? 33.850 -0.535 -32.152 1.00 86.62 118 TYR A C 1
ATOM 961 O O . TYR A 1 118 ? 33.799 -0.427 -30.927 1.00 86.62 118 TYR A O 1
ATOM 969 N N . ILE A 1 119 ? 34.815 -1.237 -32.755 1.00 86.31 119 ILE A N 1
ATOM 970 C CA . ILE A 1 119 ? 35.940 -1.827 -32.013 1.00 86.31 119 ILE A CA 1
ATOM 971 C C . ILE A 1 119 ? 36.821 -0.724 -31.420 1.00 86.31 119 ILE A C 1
ATOM 973 O O . ILE A 1 119 ? 37.231 -0.829 -30.266 1.00 86.31 119 ILE A O 1
ATOM 977 N N . GLU A 1 120 ? 37.105 0.333 -32.182 1.00 85.62 120 GLU A N 1
ATOM 978 C CA . GLU A 1 120 ? 37.869 1.480 -31.684 1.00 85.62 120 GLU A CA 1
ATOM 979 C C . GLU A 1 120 ? 37.112 2.251 -30.595 1.00 85.62 120 GLU A C 1
ATOM 981 O O . GLU A 1 120 ? 37.718 2.622 -29.592 1.00 85.62 120 GLU A O 1
ATOM 986 N N . GLU A 1 121 ? 35.791 2.416 -30.724 1.00 87.38 121 GLU A N 1
ATOM 987 C CA . GLU A 1 121 ? 34.945 2.974 -29.660 1.00 87.38 121 GLU A CA 1
ATOM 988 C C . GLU A 1 121 ? 35.069 2.145 -28.369 1.00 87.38 121 GLU A C 1
ATOM 990 O O . GLU A 1 121 ? 35.318 2.683 -27.290 1.00 87.38 121 GLU A O 1
ATOM 995 N N . ASP A 1 122 ? 34.966 0.818 -28.460 1.00 87.75 122 ASP A N 1
ATOM 996 C CA . ASP A 1 122 ? 35.122 -0.048 -27.292 1.00 87.75 122 ASP A CA 1
ATOM 997 C C . ASP A 1 122 ? 36.543 0.028 -26.703 1.00 87.75 122 ASP A C 1
ATOM 999 O O . ASP A 1 122 ? 36.697 0.062 -25.484 1.00 87.75 122 ASP A O 1
ATOM 1003 N N . ARG A 1 123 ? 37.588 0.120 -27.537 1.00 87.19 123 ARG A N 1
ATOM 1004 C CA . ARG A 1 123 ? 38.976 0.326 -27.075 1.00 87.19 123 ARG A CA 1
ATOM 1005 C C . ARG A 1 123 ? 39.156 1.662 -26.365 1.00 87.19 123 ARG A C 1
ATOM 1007 O O . ARG A 1 123 ? 39.911 1.726 -25.396 1.00 87.19 123 ARG A O 1
ATOM 1014 N N . PHE A 1 124 ? 38.490 2.711 -26.840 1.00 89.81 124 PHE A N 1
ATOM 1015 C CA . PHE A 1 124 ? 38.480 4.017 -26.192 1.00 89.81 124 PHE A CA 1
ATOM 1016 C C . PHE A 1 124 ? 37.887 3.914 -24.783 1.00 89.81 124 PHE A C 1
ATOM 1018 O O . PHE A 1 124 ? 38.546 4.299 -23.817 1.00 89.81 124 PHE A O 1
ATOM 1025 N N . TYR A 1 125 ? 36.701 3.314 -24.641 1.00 89.62 125 TYR A N 1
ATOM 1026 C CA . TYR A 1 125 ? 36.062 3.154 -23.332 1.00 89.62 125 TYR A CA 1
ATOM 1027 C C . TYR A 1 125 ? 36.810 2.189 -22.407 1.00 89.62 125 TYR A C 1
ATOM 1029 O O . TYR A 1 125 ? 36.884 2.444 -21.210 1.00 89.62 125 TYR A O 1
ATOM 1037 N N . ALA A 1 126 ? 37.420 1.125 -22.933 1.00 89.25 126 ALA A N 1
ATOM 1038 C CA . ALA A 1 126 ? 38.217 0.185 -22.142 1.00 89.25 126 ALA A CA 1
ATOM 1039 C C . ALA A 1 126 ? 39.478 0.818 -21.525 1.00 89.25 126 ALA A C 1
ATOM 1041 O O . ALA A 1 126 ? 40.003 0.309 -20.538 1.00 89.25 126 ALA A O 1
ATOM 1042 N N . ARG A 1 127 ? 39.979 1.916 -22.107 1.00 91.56 127 ARG A N 1
ATOM 1043 C CA . ARG A 1 127 ? 41.117 2.695 -21.589 1.00 91.56 127 ARG A CA 1
ATOM 1044 C C . ARG A 1 127 ? 40.683 3.892 -20.741 1.00 91.56 127 ARG A C 1
ATOM 1046 O O . ARG A 1 127 ? 41.545 4.615 -20.246 1.00 91.56 127 ARG A O 1
ATOM 1053 N N . ALA A 1 128 ? 39.380 4.146 -20.628 1.00 90.12 128 ALA A N 1
ATOM 1054 C CA . ALA A 1 128 ? 38.866 5.293 -19.901 1.00 90.12 128 ALA A CA 1
ATOM 1055 C C . ALA A 1 128 ? 39.049 5.121 -18.389 1.00 90.12 128 ALA A C 1
ATOM 1057 O O . ALA A 1 128 ? 39.004 4.012 -17.857 1.00 90.12 128 ALA A O 1
ATOM 1058 N N . ASP A 1 129 ? 39.217 6.242 -17.690 1.00 92.25 129 ASP A N 1
ATOM 1059 C CA . ASP A 1 129 ? 39.293 6.250 -16.233 1.00 92.25 129 ASP A CA 1
ATOM 1060 C C . ASP A 1 129 ? 37.919 5.938 -15.617 1.00 92.25 129 ASP A C 1
ATOM 1062 O O . ASP A 1 129 ? 37.008 6.777 -15.592 1.00 92.25 129 ASP A O 1
ATOM 1066 N N . GLN A 1 130 ? 37.785 4.708 -15.122 1.00 93.94 130 GLN A N 1
ATOM 1067 C CA . GLN A 1 130 ? 36.581 4.220 -14.458 1.00 93.94 130 GLN A CA 1
ATOM 1068 C C . GLN A 1 130 ? 36.310 4.960 -13.146 1.00 93.94 130 GLN A C 1
ATOM 1070 O O . GLN A 1 130 ? 35.152 5.219 -12.835 1.00 93.94 130 GLN A O 1
ATOM 1075 N N . VAL A 1 131 ? 37.350 5.377 -12.416 1.00 94.31 131 VAL A N 1
ATOM 1076 C CA . VAL A 1 131 ? 37.209 6.065 -11.124 1.00 94.31 131 VAL A CA 1
ATOM 1077 C C . VAL A 1 131 ? 36.574 7.437 -11.326 1.00 94.31 131 VAL A C 1
ATOM 1079 O O . VAL A 1 131 ? 35.608 7.792 -10.647 1.00 94.31 131 VAL A O 1
ATOM 1082 N N . THR A 1 132 ? 37.054 8.194 -12.315 1.00 94.62 132 THR A N 1
ATOM 1083 C CA . THR A 1 132 ? 36.447 9.483 -12.677 1.00 94.62 132 THR A CA 1
ATOM 1084 C C . THR A 1 132 ? 35.002 9.307 -13.159 1.00 94.62 132 THR A C 1
ATOM 1086 O O . THR A 1 132 ? 34.129 10.102 -12.811 1.00 94.62 132 THR A O 1
ATOM 1089 N N . ALA A 1 133 ? 34.711 8.253 -13.925 1.00 93.75 133 ALA A N 1
ATOM 1090 C CA . ALA A 1 133 ? 33.353 7.969 -14.386 1.00 93.75 133 ALA A CA 1
ATOM 1091 C C . ALA A 1 133 ? 32.393 7.601 -13.235 1.00 93.75 133 ALA A C 1
ATOM 1093 O O . ALA A 1 133 ? 31.259 8.084 -13.197 1.00 93.75 133 ALA A O 1
ATOM 1094 N N . GLU A 1 134 ? 32.846 6.810 -12.262 1.00 95.12 134 GLU A N 1
ATOM 1095 C CA . GLU A 1 134 ? 32.085 6.518 -11.042 1.00 95.12 134 GLU A CA 1
ATOM 1096 C C . GLU A 1 134 ? 31.835 7.778 -10.209 1.00 95.12 134 GLU A C 1
ATOM 1098 O O . GLU A 1 134 ? 30.729 7.967 -9.696 1.00 95.12 134 GLU A O 1
ATOM 1103 N N . ALA A 1 135 ? 32.820 8.676 -10.109 1.00 96.31 135 ALA A N 1
ATOM 1104 C CA . ALA A 1 135 ? 32.658 9.957 -9.427 1.00 96.31 135 ALA A CA 1
ATOM 1105 C C . ALA A 1 135 ? 31.578 10.830 -10.090 1.00 96.31 135 ALA A C 1
ATOM 1107 O O . ALA A 1 135 ? 30.742 11.399 -9.387 1.00 96.31 135 ALA A O 1
ATOM 1108 N N . ILE A 1 136 ? 31.534 10.876 -11.428 1.00 96.25 136 ILE A N 1
ATOM 1109 C CA . ILE A 1 136 ? 30.480 11.574 -12.185 1.00 96.25 136 ILE A CA 1
ATOM 1110 C C . ILE A 1 136 ? 29.104 10.967 -11.885 1.00 96.25 136 ILE A C 1
ATOM 1112 O O . ILE A 1 136 ? 28.174 11.699 -11.540 1.00 96.25 136 ILE A O 1
ATOM 1116 N N . LEU A 1 137 ? 28.961 9.636 -11.949 1.00 95.88 137 LEU A N 1
ATOM 1117 C CA . LEU A 1 137 ? 27.688 8.987 -11.613 1.00 95.88 137 LEU A CA 1
ATOM 1118 C C . LEU A 1 137 ? 27.263 9.270 -10.170 1.00 95.88 137 LEU A C 1
ATOM 1120 O O . LEU A 1 137 ? 26.092 9.550 -9.927 1.00 95.88 137 LEU A O 1
ATOM 1124 N N . ASN A 1 138 ? 28.192 9.237 -9.215 1.00 96.62 138 ASN A N 1
ATOM 1125 C CA . ASN A 1 138 ? 27.890 9.563 -7.824 1.00 96.62 138 ASN A CA 1
ATOM 1126 C C . ASN A 1 138 ? 27.466 11.033 -7.657 1.00 96.62 138 ASN A C 1
ATOM 1128 O O . ASN A 1 138 ? 26.512 11.305 -6.935 1.00 96.62 138 ASN A O 1
ATOM 1132 N N . ALA A 1 139 ? 28.089 11.977 -8.364 1.00 97.38 139 ALA A N 1
ATOM 1133 C CA . ALA A 1 139 ? 27.675 13.379 -8.331 1.00 97.38 139 ALA A CA 1
ATOM 1134 C C . ALA A 1 139 ? 26.254 13.579 -8.895 1.00 97.38 139 ALA A C 1
ATOM 1136 O O . ALA A 1 139 ? 25.443 14.296 -8.307 1.00 97.38 139 ALA A O 1
ATOM 1137 N N . LEU A 1 140 ? 25.922 12.907 -10.002 1.00 97.75 140 LEU A N 1
ATOM 1138 C CA . LEU A 1 140 ? 24.575 12.933 -10.585 1.00 97.75 140 LEU A CA 1
ATOM 1139 C C . LEU A 1 140 ? 23.540 12.264 -9.674 1.00 97.75 140 LEU A C 1
ATOM 1141 O O . LEU A 1 140 ? 22.416 12.750 -9.558 1.00 97.75 140 LEU A O 1
ATOM 1145 N N . TYR A 1 141 ? 23.923 11.182 -8.995 1.00 97.69 141 TYR A N 1
ATOM 1146 C CA . TYR A 1 141 ? 23.108 10.554 -7.960 1.00 97.69 141 TYR A CA 1
ATOM 1147 C C . TYR A 1 141 ? 22.758 11.550 -6.846 1.00 97.69 141 TYR A C 1
ATOM 1149 O O . TYR A 1 141 ? 21.577 11.790 -6.596 1.00 97.69 141 TYR A O 1
ATOM 1157 N N . GLU A 1 142 ? 23.761 12.179 -6.226 1.00 97.31 142 GLU A N 1
ATOM 1158 C CA . GLU A 1 142 ? 23.545 13.141 -5.136 1.00 97.31 142 GLU A CA 1
ATOM 1159 C C . GLU A 1 142 ? 22.682 14.322 -5.594 1.00 97.31 142 GLU A C 1
ATOM 1161 O O . GLU A 1 142 ? 21.770 14.753 -4.885 1.00 97.31 142 GLU A O 1
ATOM 1166 N N . LYS A 1 143 ? 22.890 14.797 -6.827 1.00 97.12 143 LYS A N 1
ATOM 1167 C CA . LYS A 1 143 ? 22.080 15.861 -7.429 1.00 97.12 143 LYS A CA 1
ATOM 1168 C C . LYS A 1 143 ? 20.610 15.466 -7.585 1.00 97.12 143 LYS A C 1
ATOM 1170 O O . LYS A 1 143 ? 19.728 16.274 -7.289 1.00 97.12 143 LYS A O 1
ATOM 1175 N N . ALA A 1 144 ? 20.332 14.236 -8.021 1.00 96.69 144 ALA A N 1
ATOM 1176 C CA . ALA A 1 144 ? 18.968 13.724 -8.134 1.00 96.69 144 ALA A CA 1
ATOM 1177 C C . ALA A 1 144 ? 18.284 13.629 -6.759 1.00 96.69 144 ALA A C 1
ATOM 1179 O O . ALA A 1 144 ? 17.129 14.032 -6.615 1.00 96.69 144 ALA A O 1
ATOM 1180 N N . ILE A 1 145 ? 19.006 13.149 -5.740 1.00 97.25 145 ILE A N 1
ATOM 1181 C CA . ILE A 1 145 ? 18.507 13.086 -4.360 1.00 97.25 145 ILE A CA 1
ATOM 1182 C C . ILE A 1 145 ? 18.235 14.487 -3.802 1.00 97.25 145 ILE A C 1
ATOM 1184 O O . ILE A 1 145 ? 17.209 14.698 -3.153 1.00 97.25 145 ILE A O 1
ATOM 1188 N N . GLN A 1 146 ? 19.111 15.455 -4.068 1.00 96.06 146 GLN A N 1
ATOM 1189 C CA . GLN A 1 146 ? 18.924 16.829 -3.614 1.00 96.06 146 GLN A CA 1
ATOM 1190 C C . GLN A 1 146 ? 17.684 17.471 -4.252 1.00 96.06 146 GLN A C 1
ATOM 1192 O O . GLN A 1 146 ? 16.825 17.970 -3.533 1.00 96.06 146 GLN A O 1
ATOM 1197 N N . ARG A 1 147 ? 17.497 17.333 -5.571 1.00 95.25 147 ARG A N 1
ATOM 1198 C CA . ARG A 1 147 ? 16.278 17.809 -6.251 1.00 95.25 147 ARG A CA 1
ATOM 1199 C C . ARG A 1 147 ? 15.005 17.165 -5.714 1.00 95.25 147 ARG A C 1
ATOM 1201 O O . ARG A 1 147 ? 13.987 17.839 -5.593 1.00 95.25 147 ARG A O 1
ATOM 1208 N N . PHE A 1 148 ? 15.050 15.884 -5.344 1.00 94.44 148 PHE A N 1
ATOM 1209 C CA . PHE A 1 148 ? 13.923 15.253 -4.660 1.00 94.44 148 PHE A CA 1
ATOM 1210 C C . PHE A 1 148 ? 13.612 15.930 -3.317 1.00 94.44 148 PHE A C 1
ATOM 1212 O O . PHE A 1 148 ? 12.446 16.230 -3.050 1.00 94.44 148 PHE A O 1
ATOM 1219 N N . LYS A 1 149 ? 14.631 16.195 -2.488 1.00 92.12 149 LYS A N 1
ATOM 1220 C CA . LYS A 1 149 ? 14.462 16.896 -1.202 1.00 92.12 149 LYS A CA 1
ATOM 1221 C C . LYS A 1 149 ? 13.876 18.297 -1.394 1.00 92.12 149 LYS A C 1
ATOM 1223 O O . LYS A 1 149 ? 12.985 18.678 -0.635 1.00 92.12 149 LYS A O 1
ATOM 1228 N N . ASP A 1 150 ? 14.313 18.994 -2.439 1.00 93.94 150 ASP A N 1
ATOM 1229 C CA . ASP A 1 150 ? 13.873 20.351 -2.783 1.00 93.94 150 ASP A CA 1
ATOM 1230 C C . ASP A 1 150 ? 12.509 20.378 -3.508 1.00 93.94 150 ASP A C 1
ATOM 1232 O O . ASP A 1 150 ? 11.911 21.436 -3.696 1.00 93.94 150 ASP A O 1
ATOM 1236 N N . GLY A 1 151 ? 11.965 19.212 -3.882 1.00 90.81 151 GLY A N 1
ATOM 1237 C CA . GLY A 1 151 ? 10.690 19.094 -4.595 1.00 90.81 151 GLY A CA 1
ATOM 1238 C C . GLY A 1 151 ? 10.756 19.495 -6.074 1.00 90.81 151 GLY A C 1
ATOM 1239 O O . GLY A 1 151 ? 9.720 19.766 -6.687 1.00 90.81 151 GLY A O 1
ATOM 1240 N N . GLU A 1 152 ? 11.954 19.524 -6.656 1.00 92.81 152 GLU A N 1
ATOM 1241 C CA . GLU A 1 152 ? 12.211 19.918 -8.038 1.00 92.81 152 GLU A CA 1
ATOM 1242 C C . GLU A 1 152 ? 12.080 18.730 -9.001 1.00 92.81 152 GLU A C 1
ATOM 1244 O O . GLU A 1 152 ? 12.659 17.662 -8.796 1.00 92.81 152 GLU A O 1
ATOM 1249 N N . LEU A 1 153 ? 11.336 18.924 -10.094 1.00 91.88 153 LEU A N 1
ATOM 1250 C CA . LEU A 1 153 ? 11.192 17.948 -11.176 1.00 91.88 153 LEU A CA 1
ATOM 1251 C C . LEU A 1 153 ? 11.762 18.517 -12.474 1.00 91.88 153 LEU A C 1
ATOM 1253 O O . LEU A 1 153 ? 11.480 19.655 -12.842 1.00 91.88 153 LEU A O 1
ATOM 1257 N N . CYS A 1 154 ? 12.495 17.690 -13.216 1.00 91.38 154 CYS A N 1
ATOM 1258 C CA . CYS A 1 154 ? 12.975 18.003 -14.564 1.00 91.38 154 CYS A CA 1
ATOM 1259 C C . CYS A 1 154 ? 11.951 17.656 -15.659 1.00 91.38 154 CYS A C 1
ATOM 1261 O O . CYS A 1 154 ? 12.211 17.866 -16.844 1.00 91.38 154 CYS A O 1
ATOM 1263 N N . VAL A 1 155 ? 10.790 17.118 -15.275 1.00 88.88 155 VAL A N 1
ATOM 1264 C CA . VAL A 1 155 ? 9.704 16.703 -16.173 1.00 88.88 155 VAL A CA 1
ATOM 1265 C C . VAL A 1 155 ? 8.372 17.322 -15.756 1.00 88.88 155 VAL A C 1
ATOM 1267 O O . VAL A 1 155 ? 8.171 17.695 -14.601 1.00 88.88 155 VAL A O 1
ATOM 1270 N N . SER A 1 156 ? 7.431 17.394 -16.699 1.00 85.81 156 SER A N 1
ATOM 1271 C CA . SER A 1 156 ? 6.066 17.867 -16.447 1.00 85.81 156 SER A CA 1
ATOM 1272 C C . SER A 1 156 ? 5.344 16.985 -15.423 1.00 85.81 156 SER A C 1
ATOM 1274 O O . SER A 1 156 ? 5.360 15.752 -15.550 1.00 85.81 156 SER A O 1
ATOM 1276 N N . LYS A 1 157 ? 4.638 17.604 -14.468 1.00 83.75 157 LYS A N 1
ATOM 1277 C CA . LYS A 1 157 ? 3.889 16.897 -13.415 1.00 83.75 157 LYS A CA 1
ATOM 1278 C C . LYS A 1 157 ? 2.852 15.925 -13.987 1.00 83.75 157 LYS A C 1
ATOM 1280 O O . LYS A 1 157 ? 2.702 14.835 -13.446 1.00 83.75 157 LYS A O 1
ATOM 1285 N N . GLU A 1 158 ? 2.212 16.249 -15.114 1.00 81.44 158 GLU A N 1
ATOM 1286 C CA . GLU A 1 158 ? 1.166 15.408 -15.720 1.00 81.44 158 GLU A CA 1
ATOM 1287 C C . GLU A 1 158 ? 1.695 14.077 -16.275 1.00 81.44 158 GLU A C 1
ATOM 1289 O O . GLU A 1 158 ? 0.927 13.140 -16.481 1.00 81.44 158 GLU A O 1
ATOM 1294 N N . ARG A 1 159 ? 3.004 13.973 -16.537 1.00 77.25 159 ARG A N 1
ATOM 1295 C CA . ARG A 1 159 ? 3.615 12.795 -17.175 1.00 77.25 159 ARG A CA 1
ATOM 1296 C C . ARG A 1 159 ? 4.621 12.072 -16.291 1.00 77.25 159 ARG A C 1
ATOM 1298 O O . ARG A 1 159 ? 5.204 11.089 -16.739 1.00 77.25 159 ARG A O 1
ATOM 1305 N N . VAL A 1 160 ? 4.810 12.511 -15.045 1.00 84.75 160 VAL A N 1
ATOM 1306 C CA . VAL A 1 160 ? 5.861 12.018 -14.135 1.00 84.75 160 VAL A CA 1
ATOM 1307 C C . VAL A 1 160 ? 5.853 10.491 -13.978 1.00 84.75 160 VAL A C 1
ATOM 1309 O O . VAL A 1 160 ? 6.909 9.864 -13.932 1.00 84.75 160 VAL A O 1
ATOM 1312 N N . GLN A 1 161 ? 4.667 9.879 -13.988 1.00 80.19 161 GLN A N 1
ATOM 1313 C CA . GLN A 1 161 ? 4.471 8.433 -13.864 1.00 80.19 161 GLN A CA 1
ATOM 1314 C C . GLN A 1 161 ? 5.064 7.615 -15.024 1.00 80.19 161 GLN A C 1
ATOM 1316 O O . GLN A 1 161 ? 5.396 6.450 -14.831 1.00 80.19 161 GLN A O 1
ATOM 1321 N N . HIS A 1 162 ? 5.236 8.215 -16.207 1.00 82.62 162 HIS A N 1
ATOM 1322 C CA . HIS A 1 162 ? 5.788 7.546 -17.391 1.00 82.62 162 HIS A CA 1
ATOM 1323 C C . HIS A 1 162 ? 7.317 7.619 -17.472 1.00 82.62 162 HIS A C 1
ATOM 1325 O O . HIS A 1 162 ? 7.921 6.911 -18.279 1.00 82.62 162 HIS A O 1
ATOM 1331 N N . TYR A 1 163 ? 7.936 8.463 -16.645 1.00 84.75 163 TYR A N 1
ATOM 1332 C CA . TYR A 1 163 ? 9.383 8.623 -16.581 1.00 84.75 163 TYR A CA 1
ATOM 1333 C C . TYR A 1 163 ? 9.973 7.760 -15.476 1.00 84.75 163 TYR A C 1
ATOM 1335 O O . TYR A 1 163 ? 9.366 7.563 -14.415 1.00 84.75 163 TYR A O 1
ATOM 1343 N N . ARG A 1 164 ? 11.188 7.273 -15.709 1.00 88.12 164 ARG A N 1
ATOM 1344 C CA . ARG A 1 164 ? 11.983 6.580 -14.691 1.00 88.12 164 ARG A CA 1
ATOM 1345 C C . ARG A 1 164 ? 12.466 7.562 -13.644 1.00 88.12 164 ARG A C 1
ATOM 1347 O O . ARG A 1 164 ? 12.530 8.761 -13.892 1.00 88.12 164 ARG A O 1
ATOM 1354 N N . THR A 1 165 ? 12.842 7.057 -12.478 1.00 90.56 165 THR A N 1
ATOM 1355 C CA . THR A 1 165 ? 13.227 7.905 -11.352 1.00 90.56 165 THR A CA 1
ATOM 1356 C C . THR A 1 165 ? 14.361 8.860 -11.714 1.00 90.56 165 THR A C 1
ATOM 1358 O O . THR A 1 165 ? 14.205 10.058 -11.512 1.00 90.56 165 THR A O 1
ATOM 1361 N N . TYR A 1 166 ? 15.448 8.388 -12.332 1.00 90.94 166 TYR A N 1
ATOM 1362 C CA . TYR A 1 166 ? 16.535 9.296 -12.726 1.00 90.94 166 TYR A CA 1
ATOM 1363 C C . TYR A 1 166 ? 16.091 10.338 -13.770 1.00 90.94 166 TYR A C 1
ATOM 1365 O O . TYR A 1 166 ? 16.526 11.479 -13.706 1.00 90.94 166 TYR A O 1
ATOM 1373 N N . GLU A 1 167 ? 15.176 9.997 -14.684 1.00 91.75 167 GLU A N 1
ATOM 1374 C CA . GLU A 1 167 ? 14.657 10.926 -15.703 1.00 91.75 167 GLU A CA 1
ATOM 1375 C C . GLU A 1 167 ? 13.774 12.023 -15.097 1.00 91.75 167 GLU A C 1
ATOM 1377 O O . GLU A 1 167 ? 13.677 13.115 -15.648 1.00 91.75 167 GLU A O 1
ATOM 1382 N N . ARG A 1 168 ? 13.133 11.751 -13.953 1.00 93.31 168 ARG A N 1
ATOM 1383 C CA . ARG A 1 168 ? 12.323 12.745 -13.233 1.00 93.31 168 ARG A CA 1
ATOM 1384 C C . ARG A 1 168 ? 13.179 13.838 -12.604 1.00 93.31 168 ARG A C 1
ATOM 1386 O O . ARG A 1 168 ? 12.709 14.968 -12.498 1.00 93.31 168 ARG A O 1
ATOM 1393 N N . TYR A 1 169 ? 14.395 13.493 -12.183 1.00 95.06 169 TYR A N 1
ATOM 1394 C CA . TYR A 1 169 ? 15.251 14.355 -11.364 1.00 95.06 169 TYR A CA 1
ATOM 1395 C C . TYR A 1 169 ? 16.555 14.765 -12.046 1.00 95.06 169 TYR A C 1
ATOM 1397 O O . TYR A 1 169 ? 17.291 15.563 -11.476 1.00 95.06 169 TYR A O 1
ATOM 1405 N N . LEU A 1 170 ? 16.849 14.274 -13.251 1.00 95.12 170 LEU A N 1
ATOM 1406 C CA . LEU A 1 170 ? 17.992 14.695 -14.060 1.00 95.12 170 LEU A CA 1
ATOM 1407 C C . LEU A 1 170 ? 17.527 15.346 -15.363 1.00 95.12 170 LEU A C 1
ATOM 1409 O O . LEU A 1 170 ? 16.596 14.872 -16.017 1.00 95.12 170 LEU A O 1
ATOM 1413 N N . SER A 1 171 ? 18.204 16.420 -15.763 1.00 93.31 171 SER A N 1
ATOM 1414 C CA . SER A 1 171 ? 18.005 17.086 -17.048 1.00 93.31 171 SER A CA 1
ATOM 1415 C C . SER A 1 171 ? 18.487 16.200 -18.197 1.00 93.31 171 SER A C 1
ATOM 1417 O O . SER A 1 171 ? 19.245 15.254 -17.998 1.00 93.31 171 SER A O 1
ATOM 1419 N N . GLN A 1 172 ? 18.098 16.518 -19.432 1.00 91.19 172 GLN A N 1
ATOM 1420 C CA . GLN A 1 172 ? 18.529 15.726 -20.583 1.00 91.19 172 GLN A CA 1
ATOM 1421 C C . GLN A 1 172 ? 20.063 15.648 -20.721 1.00 91.19 172 GLN A C 1
ATOM 1423 O O . GLN A 1 172 ? 20.589 14.571 -20.982 1.00 91.19 172 GLN A O 1
ATOM 1428 N N . SER A 1 173 ? 20.784 16.751 -20.497 1.00 94.06 173 SER A N 1
ATOM 1429 C CA . SER A 1 173 ? 22.252 16.753 -20.573 1.00 94.06 173 SER A CA 1
ATOM 1430 C C . SER A 1 173 ? 22.890 15.878 -19.491 1.00 94.06 173 SER A C 1
ATOM 1432 O O . SER A 1 173 ? 23.878 15.202 -19.743 1.00 94.06 173 SER A O 1
ATOM 1434 N N . GLU A 1 174 ? 22.303 15.851 -18.295 1.00 95.00 174 GLU A N 1
ATOM 1435 C CA . GLU A 1 174 ? 22.764 15.015 -17.180 1.00 95.00 174 GLU A CA 1
ATOM 1436 C C . GLU A 1 174 ? 22.465 13.526 -17.425 1.00 95.00 174 GLU A C 1
ATOM 1438 O O . GLU A 1 174 ? 23.230 12.656 -17.022 1.00 95.00 174 GLU A O 1
ATOM 1443 N N . GLN A 1 175 ? 21.368 13.209 -18.118 1.00 92.50 175 GLN A N 1
ATOM 1444 C CA . GLN A 1 175 ? 21.059 11.838 -18.537 1.00 92.50 175 GLN A CA 1
ATOM 1445 C C . GLN A 1 175 ? 22.061 11.326 -19.588 1.00 92.50 175 GLN A C 1
ATOM 1447 O O . GLN A 1 175 ? 22.454 10.155 -19.561 1.00 92.50 175 GLN A O 1
ATOM 1452 N N . GLU A 1 176 ? 22.480 12.196 -20.509 1.00 91.19 176 GLU A N 1
ATOM 1453 C CA . GLU A 1 176 ? 23.526 11.899 -21.493 1.00 91.19 176 GLU A CA 1
ATOM 1454 C C . GLU A 1 176 ? 24.881 11.691 -20.802 1.00 91.19 176 GLU A C 1
ATOM 1456 O O . GLU A 1 176 ? 25.555 10.695 -21.065 1.00 91.19 176 GLU A O 1
ATOM 1461 N N . GLU A 1 177 ? 25.225 12.551 -19.841 1.00 94.31 177 GLU A N 1
ATOM 1462 C CA . GLU A 1 177 ? 26.426 12.420 -19.010 1.00 94.31 177 GLU A CA 1
ATOM 1463 C C . GLU A 1 177 ? 26.431 11.118 -18.190 1.00 94.31 177 GLU A C 1
ATOM 1465 O O . GLU A 1 177 ? 27.435 10.404 -18.174 1.00 94.31 177 GLU A O 1
ATOM 1470 N N . ALA A 1 178 ? 25.298 10.741 -17.586 1.00 93.56 178 ALA A N 1
ATOM 1471 C CA . ALA A 1 178 ? 25.165 9.466 -16.881 1.00 93.56 178 ALA A CA 1
ATOM 1472 C C . ALA A 1 178 ? 25.381 8.267 -17.816 1.00 93.56 178 ALA A C 1
ATOM 1474 O O . ALA A 1 178 ? 26.038 7.291 -17.453 1.00 93.56 178 ALA A O 1
ATOM 1475 N N . THR A 1 179 ? 24.844 8.336 -19.036 1.00 91.19 179 THR A N 1
ATOM 1476 C CA . THR A 1 179 ? 25.015 7.278 -20.042 1.00 91.19 179 THR A CA 1
ATOM 1477 C C . THR A 1 179 ? 26.481 7.139 -20.445 1.00 91.19 179 THR A C 1
ATOM 1479 O O . THR A 1 179 ? 27.000 6.026 -20.506 1.00 91.19 179 THR A O 1
ATOM 1482 N N . GLU A 1 180 ? 27.158 8.260 -20.684 1.00 91.69 180 GLU A N 1
ATOM 1483 C CA . GLU A 1 180 ? 28.571 8.308 -21.056 1.00 91.69 180 GLU A CA 1
ATOM 1484 C C . GLU A 1 180 ? 29.486 7.795 -19.934 1.00 91.69 180 GLU A C 1
ATOM 1486 O O . GLU A 1 180 ? 30.373 6.974 -20.177 1.00 91.69 180 GLU A O 1
ATOM 1491 N N . ALA A 1 181 ? 29.232 8.195 -18.687 1.00 93.12 181 ALA A N 1
ATOM 1492 C CA . ALA A 1 181 ? 29.946 7.670 -17.528 1.00 93.12 181 ALA A CA 1
ATOM 1493 C C . ALA A 1 181 ? 29.748 6.149 -17.385 1.00 93.12 181 ALA A C 1
ATOM 1495 O O . ALA A 1 181 ? 30.709 5.407 -17.183 1.00 93.12 181 ALA A O 1
ATOM 1496 N N . GLN A 1 182 ? 28.524 5.654 -17.586 1.00 92.44 182 GLN A N 1
ATOM 1497 C CA . GLN A 1 182 ? 28.242 4.221 -17.510 1.00 92.44 182 GLN A CA 1
ATOM 1498 C C . GLN A 1 182 ? 28.943 3.410 -18.614 1.00 92.44 182 GLN A C 1
ATOM 1500 O O . GLN A 1 182 ? 29.367 2.284 -18.354 1.00 92.44 182 GLN A O 1
ATOM 1505 N N . LYS A 1 183 ? 29.114 3.962 -19.824 1.00 90.56 183 LYS A N 1
ATOM 1506 C CA . LYS A 1 183 ? 29.912 3.328 -20.891 1.00 90.56 183 LYS A CA 1
ATOM 1507 C C . LYS A 1 183 ? 31.382 3.175 -20.498 1.00 90.56 183 LYS A C 1
ATOM 1509 O O . LYS A 1 183 ? 31.962 2.113 -20.719 1.00 90.56 183 LYS A O 1
ATOM 1514 N N . ARG A 1 184 ? 31.971 4.206 -19.876 1.00 92.69 184 ARG A N 1
ATOM 1515 C CA . ARG A 1 184 ? 33.358 4.176 -19.367 1.00 92.69 184 ARG A CA 1
ATOM 1516 C C . ARG A 1 184 ? 33.535 3.117 -18.286 1.00 92.69 184 ARG A C 1
ATOM 1518 O O . ARG A 1 184 ? 34.466 2.327 -18.367 1.00 92.69 184 ARG A O 1
ATOM 1525 N N . ILE A 1 185 ? 32.599 3.040 -17.340 1.00 91.31 185 ILE A N 1
ATOM 1526 C CA . ILE A 1 185 ? 32.595 2.008 -16.289 1.00 91.31 185 ILE A CA 1
ATOM 1527 C C . ILE A 1 185 ? 32.511 0.607 -16.898 1.00 91.31 185 ILE A C 1
ATOM 1529 O O . ILE A 1 185 ? 33.252 -0.288 -16.507 1.00 91.31 185 ILE A O 1
ATOM 1533 N N . ASN A 1 186 ? 31.650 0.421 -17.898 1.00 89.00 186 ASN A N 1
ATOM 1534 C CA . ASN A 1 186 ? 31.488 -0.873 -18.560 1.00 89.00 186 ASN A CA 1
ATOM 1535 C C . ASN A 1 186 ? 32.645 -1.212 -19.520 1.00 89.00 186 ASN A C 1
ATOM 1537 O O . ASN A 1 186 ? 32.730 -2.345 -19.994 1.00 89.00 186 ASN A O 1
ATOM 1541 N N . GLY A 1 187 ? 33.515 -0.248 -19.836 1.00 88.12 187 GLY A N 1
ATOM 1542 C CA . GLY A 1 187 ? 34.627 -0.416 -20.770 1.00 88.12 187 GLY A CA 1
ATOM 1543 C C . GLY A 1 187 ? 34.195 -0.592 -22.229 1.00 88.12 187 GLY A C 1
ATOM 1544 O O . GLY A 1 187 ? 34.942 -1.173 -23.013 1.00 88.12 187 GLY A O 1
ATOM 1545 N N . HIS A 1 188 ? 32.987 -0.150 -22.605 1.00 87.31 188 HIS A N 1
ATOM 1546 C CA . HIS A 1 188 ? 32.496 -0.275 -23.977 1.00 87.31 188 HIS A CA 1
ATOM 1547 C C . HIS A 1 188 ? 31.379 0.704 -24.356 1.00 87.31 188 HIS A C 1
ATOM 1549 O O . HIS A 1 188 ? 30.582 1.126 -23.520 1.00 87.31 188 HIS A O 1
ATOM 1555 N N . GLY A 1 189 ? 31.234 0.967 -25.660 1.00 84.56 189 GLY A N 1
ATOM 1556 C CA . GLY A 1 189 ? 30.246 1.913 -26.190 1.00 84.56 189 GLY A CA 1
ATOM 1557 C C . GLY A 1 189 ? 28.811 1.380 -26.284 1.00 84.56 189 GLY A C 1
ATOM 1558 O O . GLY A 1 189 ? 27.882 2.150 -26.530 1.00 84.56 189 GLY A O 1
ATOM 1559 N N . PHE A 1 190 ? 28.597 0.068 -26.105 1.00 83.88 190 PHE A N 1
ATOM 1560 C CA . PHE A 1 190 ? 27.276 -0.547 -26.287 1.00 83.88 190 PHE A CA 1
ATOM 1561 C C . PHE A 1 190 ? 26.313 -0.022 -25.230 1.00 83.88 190 PHE A C 1
ATOM 1563 O O . PHE A 1 190 ? 26.640 -0.063 -24.053 1.00 83.88 190 PHE A O 1
ATOM 1570 N N . VAL A 1 191 ? 25.118 0.414 -25.633 1.00 79.44 191 VAL A N 1
ATOM 1571 C CA . VAL A 1 191 ? 24.081 0.866 -24.699 1.00 79.44 191 VAL A CA 1
ATOM 1572 C C . VAL A 1 191 ? 22.882 -0.057 -24.798 1.00 79.44 191 VAL A C 1
ATOM 1574 O O . VAL A 1 191 ? 22.085 0.023 -25.732 1.00 79.44 191 VAL A O 1
ATOM 1577 N N . LEU A 1 192 ? 22.705 -0.894 -23.778 1.00 78.06 192 LEU A N 1
ATOM 1578 C CA . LEU A 1 192 ? 21.435 -1.577 -23.582 1.00 78.06 192 LEU A CA 1
ATOM 1579 C C . LEU A 1 192 ? 20.452 -0.579 -22.969 1.00 78.06 192 LEU A C 1
ATOM 1581 O O . LEU A 1 192 ? 20.596 -0.198 -21.799 1.00 78.06 192 LEU A O 1
ATOM 1585 N N . ARG A 1 193 ? 19.468 -0.153 -23.773 1.00 71.62 193 ARG A N 1
ATOM 1586 C CA . ARG A 1 193 ? 18.373 0.701 -23.304 1.00 71.62 193 ARG A CA 1
ATOM 1587 C C . ARG A 1 193 ? 17.704 0.020 -22.123 1.00 71.62 193 ARG A C 1
ATOM 1589 O O . ARG A 1 193 ? 17.410 -1.172 -22.173 1.00 71.62 193 ARG A O 1
ATOM 1596 N N . MET A 1 194 ? 17.460 0.791 -21.069 1.00 71.69 194 MET A N 1
ATOM 1597 C CA . MET A 1 194 ? 16.710 0.264 -19.942 1.00 71.69 194 MET A CA 1
ATOM 1598 C C . MET A 1 194 ? 15.308 -0.135 -20.420 1.00 71.69 194 MET A C 1
ATOM 1600 O O . MET A 1 194 ? 14.755 0.515 -21.311 1.00 71.69 194 MET A O 1
ATOM 1604 N N . SER A 1 195 ? 14.744 -1.210 -19.885 1.00 68.25 195 SER A N 1
ATOM 1605 C CA . SER A 1 195 ? 13.334 -1.534 -20.111 1.00 68.25 195 SER A CA 1
ATOM 1606 C C . SER A 1 195 ? 12.495 -0.841 -19.036 1.00 68.25 195 SER A C 1
ATOM 1608 O O . SER A 1 195 ? 12.961 -0.619 -17.922 1.00 68.25 195 SER A O 1
ATOM 1610 N N . GLN A 1 196 ? 11.270 -0.421 -19.363 1.00 59.47 196 GLN A N 1
ATOM 1611 C CA . GLN A 1 196 ? 10.325 0.028 -18.327 1.00 59.47 196 GLN A CA 1
ATOM 1612 C C . GLN A 1 196 ? 9.778 -1.155 -17.513 1.00 59.47 196 GLN A C 1
ATOM 1614 O O . GLN A 1 196 ? 9.341 -0.962 -16.383 1.00 59.47 196 GLN A O 1
ATOM 1619 N N . PHE A 1 197 ? 9.821 -2.365 -18.079 1.00 58.69 197 PHE A N 1
ATOM 1620 C CA . PHE A 1 197 ? 9.248 -3.580 -17.495 1.00 58.69 197 PHE A CA 1
ATOM 1621 C C . PHE A 1 197 ? 10.304 -4.510 -16.904 1.00 58.69 197 PHE A C 1
ATOM 1623 O O . PHE A 1 197 ? 10.041 -5.222 -15.941 1.00 58.69 197 PHE A O 1
ATOM 1630 N N . GLU A 1 198 ? 11.506 -4.494 -17.471 1.00 58.28 198 GLU A N 1
ATOM 1631 C CA . GLU A 1 198 ? 12.596 -5.364 -17.056 1.00 58.28 198 GLU A CA 1
ATOM 1632 C C . GLU A 1 198 ? 13.677 -4.518 -16.363 1.00 58.28 198 GLU A C 1
ATOM 1634 O O . GLU A 1 198 ? 14.053 -3.452 -16.860 1.00 58.28 198 GLU A O 1
ATOM 1639 N N . LYS A 1 199 ? 14.182 -4.969 -15.205 1.00 66.75 199 LYS A N 1
ATOM 1640 C CA . LYS A 1 199 ? 15.259 -4.313 -14.432 1.00 66.75 199 LYS A CA 1
ATOM 1641 C C . LYS A 1 199 ? 16.632 -4.486 -15.105 1.00 66.75 199 LYS A C 1
ATOM 1643 O O . LYS A 1 199 ? 17.613 -4.879 -14.477 1.00 66.75 199 LYS A O 1
ATOM 1648 N N . ASN A 1 200 ? 16.693 -4.200 -16.397 1.00 70.31 200 ASN A N 1
ATOM 1649 C CA . ASN A 1 200 ? 17.804 -4.504 -17.287 1.00 70.31 200 ASN A CA 1
ATOM 1650 C C . ASN A 1 200 ? 18.229 -3.204 -17.955 1.00 70.31 200 ASN A C 1
ATOM 1652 O O . ASN A 1 200 ? 17.406 -2.313 -18.146 1.00 70.31 200 ASN A O 1
ATOM 1656 N N . GLY A 1 201 ? 19.486 -3.111 -18.374 1.00 77.38 201 GLY A N 1
ATOM 1657 C CA . GLY A 1 201 ? 20.018 -1.935 -19.056 1.00 77.38 201 GLY A CA 1
ATOM 1658 C C . GLY A 1 201 ? 21.106 -1.238 -18.254 1.00 77.38 201 GLY A C 1
ATOM 1659 O O . GLY A 1 201 ? 21.284 -1.477 -17.062 1.00 77.38 201 GLY A O 1
ATOM 1660 N N . HIS A 1 202 ? 21.850 -0.373 -18.934 1.00 81.31 202 HIS A N 1
ATOM 1661 C CA . HIS A 1 202 ? 23.086 0.205 -18.397 1.00 81.31 202 HIS A CA 1
ATOM 1662 C C . HIS A 1 202 ? 22.841 1.058 -17.149 1.00 81.31 202 HIS A C 1
ATOM 1664 O O . HIS A 1 202 ? 23.539 0.916 -16.153 1.00 81.31 202 HIS A O 1
ATOM 1670 N N . LEU A 1 203 ? 21.783 1.869 -17.166 1.00 88.75 203 LEU A N 1
ATOM 1671 C CA . LEU A 1 203 ? 21.403 2.721 -16.039 1.00 88.75 203 LEU A CA 1
ATOM 1672 C C . LEU A 1 203 ? 20.431 2.043 -15.060 1.00 88.75 203 LEU A C 1
ATOM 1674 O O . LEU A 1 203 ? 19.914 2.712 -14.171 1.00 88.75 203 LEU A O 1
ATOM 1678 N N . ALA A 1 204 ? 20.172 0.734 -15.178 1.00 87.94 204 ALA A N 1
ATOM 1679 C CA . ALA A 1 204 ? 19.196 0.051 -14.322 1.00 87.94 204 ALA A CA 1
ATOM 1680 C C . ALA A 1 204 ? 19.577 0.102 -12.841 1.00 87.94 204 ALA A C 1
ATOM 1682 O O . ALA A 1 204 ? 18.755 0.483 -12.007 1.00 87.94 204 ALA A O 1
ATOM 1683 N N . ARG A 1 205 ? 20.841 -0.202 -12.517 1.00 88.56 205 ARG A N 1
ATOM 1684 C CA . ARG A 1 205 ? 21.350 -0.118 -11.138 1.00 88.56 205 ARG A CA 1
ATOM 1685 C C . ARG A 1 205 ? 21.357 1.319 -10.621 1.00 88.56 205 ARG A C 1
ATOM 1687 O O . ARG A 1 205 ? 20.939 1.555 -9.494 1.00 88.56 205 ARG A O 1
ATOM 1694 N N . PHE A 1 206 ? 21.771 2.270 -11.457 1.00 92.25 206 PHE A N 1
ATOM 1695 C CA . PHE A 1 206 ? 21.776 3.694 -11.124 1.00 92.25 206 PHE A CA 1
ATOM 1696 C C . PHE A 1 206 ? 20.365 4.213 -10.805 1.00 92.25 206 PHE A C 1
ATOM 1698 O O . PHE A 1 206 ? 20.137 4.800 -9.750 1.00 92.25 206 PHE A O 1
ATOM 1705 N N . ASN A 1 207 ? 19.391 3.917 -11.669 1.00 92.81 207 ASN A N 1
ATOM 1706 C CA . ASN A 1 207 ? 17.993 4.273 -11.453 1.00 92.81 207 ASN A CA 1
ATOM 1707 C C . ASN A 1 207 ? 17.416 3.617 -10.193 1.00 92.81 207 ASN A C 1
ATOM 1709 O O . ASN A 1 207 ? 16.707 4.282 -9.442 1.00 92.81 207 ASN A O 1
ATOM 1713 N N . GLN A 1 208 ? 17.705 2.331 -9.972 1.00 91.44 208 GLN A N 1
ATOM 1714 C CA . GLN A 1 208 ? 17.228 1.609 -8.793 1.00 91.44 208 GLN A CA 1
ATOM 1715 C C . GLN A 1 208 ? 17.769 2.242 -7.510 1.00 91.44 208 GLN A C 1
ATOM 1717 O O . GLN A 1 208 ? 16.994 2.501 -6.600 1.00 91.44 208 GLN A O 1
ATOM 1722 N N . ARG A 1 209 ? 19.062 2.585 -7.477 1.00 93.44 209 ARG A N 1
ATOM 1723 C CA . ARG A 1 209 ? 19.680 3.257 -6.329 1.00 93.44 209 ARG A CA 1
ATOM 1724 C C . ARG A 1 209 ? 18.978 4.579 -5.997 1.00 93.44 209 ARG A C 1
ATOM 1726 O O . ARG A 1 209 ? 18.669 4.816 -4.837 1.00 93.44 209 ARG A O 1
ATOM 1733 N N . ILE A 1 210 ? 18.685 5.416 -6.999 1.00 94.31 210 ILE A N 1
ATOM 1734 C CA . ILE A 1 210 ? 17.931 6.669 -6.792 1.00 94.31 210 ILE A CA 1
ATOM 1735 C C . ILE A 1 210 ? 16.513 6.369 -6.288 1.00 94.31 210 ILE A C 1
ATOM 1737 O O . ILE A 1 210 ? 16.034 7.029 -5.371 1.00 94.31 210 ILE A O 1
ATOM 1741 N N . ALA A 1 211 ? 15.833 5.383 -6.881 1.00 92.62 211 ALA A N 1
ATOM 1742 C CA . ALA A 1 211 ? 14.472 5.012 -6.502 1.00 92.62 211 ALA A CA 1
ATOM 1743 C C . ALA A 1 211 ? 14.374 4.551 -5.042 1.00 92.62 211 ALA A C 1
ATOM 1745 O O . ALA A 1 211 ? 13.512 5.046 -4.316 1.00 92.62 211 ALA A O 1
ATOM 1746 N N . ASP A 1 212 ? 15.276 3.669 -4.616 1.00 93.88 212 ASP A N 1
ATOM 1747 C CA . ASP A 1 212 ? 15.299 3.119 -3.260 1.00 93.88 212 ASP A CA 1
ATOM 1748 C C . ASP A 1 212 ? 15.531 4.221 -2.218 1.00 93.88 212 ASP A C 1
ATOM 1750 O O . ASP A 1 212 ? 14.840 4.279 -1.198 1.00 93.88 212 ASP A O 1
ATOM 1754 N N . ASP A 1 213 ? 16.458 5.143 -2.487 1.00 94.62 213 ASP A N 1
ATOM 1755 C CA . ASP A 1 213 ? 16.766 6.219 -1.547 1.00 94.62 213 ASP A CA 1
ATOM 1756 C C . ASP A 1 213 ? 15.674 7.291 -1.491 1.00 94.62 213 ASP A C 1
ATOM 1758 O O . ASP A 1 213 ? 15.358 7.787 -0.409 1.00 94.62 213 ASP A O 1
ATOM 1762 N N . ILE A 1 214 ? 15.028 7.598 -2.618 1.00 93.69 214 ILE A N 1
ATOM 1763 C CA . ILE A 1 214 ? 13.843 8.464 -2.641 1.00 93.69 214 ILE A CA 1
ATOM 1764 C C . ILE A 1 214 ? 12.692 7.844 -1.843 1.00 93.69 214 ILE A C 1
ATOM 1766 O O . ILE A 1 214 ? 12.056 8.539 -1.050 1.00 93.69 214 ILE A O 1
ATOM 1770 N N . GLU A 1 215 ? 12.433 6.545 -2.003 1.00 93.31 215 GLU A N 1
ATOM 1771 C CA . GLU A 1 215 ? 11.400 5.848 -1.232 1.00 93.31 215 GLU A CA 1
ATOM 1772 C C . GLU A 1 215 ? 11.717 5.877 0.269 1.00 93.31 215 GLU A C 1
ATOM 1774 O O . GLU A 1 215 ? 10.856 6.208 1.090 1.00 93.31 215 GLU A O 1
ATOM 1779 N N . ARG A 1 216 ? 12.969 5.583 0.635 1.00 93.88 216 ARG A N 1
ATOM 1780 C CA . ARG A 1 216 ? 13.452 5.633 2.019 1.00 93.88 216 ARG A CA 1
ATOM 1781 C C . ARG A 1 216 ? 13.286 7.026 2.625 1.00 93.88 216 ARG A C 1
ATOM 1783 O O . ARG A 1 216 ? 12.762 7.144 3.732 1.00 93.88 216 ARG A O 1
ATOM 1790 N N . LEU A 1 217 ? 13.700 8.075 1.916 1.00 91.94 217 LEU A N 1
ATOM 1791 C CA . LEU A 1 217 ? 13.557 9.463 2.362 1.00 91.94 217 LEU A CA 1
ATOM 1792 C C . LEU A 1 217 ? 12.086 9.880 2.471 1.00 91.94 217 LEU A C 1
ATOM 1794 O O . LEU A 1 217 ? 11.717 10.550 3.434 1.00 91.94 217 LEU A O 1
ATOM 1798 N N . GLY A 1 218 ? 11.236 9.443 1.538 1.00 89.69 218 GLY A N 1
ATOM 1799 C CA . GLY A 1 218 ? 9.790 9.652 1.602 1.00 89.69 218 GLY A CA 1
ATOM 1800 C C . GLY A 1 218 ? 9.178 9.051 2.869 1.00 89.69 218 GLY A C 1
ATOM 1801 O O . GLY A 1 218 ? 8.480 9.750 3.602 1.00 89.69 218 GLY A O 1
ATOM 1802 N N . LYS A 1 219 ? 9.522 7.795 3.183 1.00 90.75 219 LYS A N 1
ATOM 1803 C CA . LYS A 1 219 ? 9.092 7.114 4.416 1.00 90.75 219 LYS A CA 1
ATOM 1804 C C . LYS A 1 219 ? 9.600 7.810 5.678 1.00 90.75 219 LYS A C 1
ATOM 1806 O O . LYS A 1 219 ? 8.851 7.949 6.639 1.00 90.75 219 LYS A O 1
ATOM 1811 N N . LEU A 1 220 ? 10.855 8.262 5.693 1.00 91.25 220 LEU A N 1
ATOM 1812 C CA . LEU A 1 220 ? 11.413 8.996 6.834 1.00 91.25 220 LEU A CA 1
ATOM 1813 C C . LEU A 1 220 ? 10.678 10.317 7.070 1.00 91.25 220 LEU A C 1
ATOM 1815 O O . LEU A 1 220 ? 10.306 10.600 8.205 1.00 91.25 220 LEU A O 1
ATOM 1819 N N . LYS A 1 221 ? 10.403 11.075 6.005 1.00 88.00 221 LYS A N 1
ATOM 1820 C CA . LYS A 1 221 ? 9.634 12.321 6.086 1.00 88.00 221 LYS A CA 1
ATOM 1821 C C . LYS A 1 221 ? 8.207 12.075 6.574 1.00 88.00 221 LYS A C 1
ATOM 1823 O O . LYS A 1 221 ? 7.690 12.848 7.369 1.00 88.00 221 LYS A O 1
ATOM 1828 N N . GLU A 1 222 ? 7.565 10.998 6.127 1.00 86.50 222 GLU A N 1
ATOM 1829 C CA . GLU A 1 222 ? 6.242 10.599 6.618 1.00 86.50 222 GLU A CA 1
ATOM 1830 C C . GLU A 1 222 ? 6.264 10.266 8.117 1.00 86.50 222 GLU A C 1
ATOM 1832 O O . GLU A 1 222 ? 5.407 10.733 8.867 1.00 86.50 222 GLU A O 1
ATOM 1837 N N . LEU A 1 223 ? 7.270 9.513 8.571 1.00 88.25 223 LEU A N 1
ATOM 1838 C CA . LEU A 1 223 ? 7.459 9.199 9.988 1.00 88.25 223 LEU A CA 1
ATOM 1839 C C . LEU A 1 223 ? 7.743 10.446 10.831 1.00 88.25 223 LEU A C 1
ATOM 1841 O O . LEU A 1 223 ? 7.233 10.546 11.944 1.00 88.25 223 LEU A O 1
ATOM 1845 N N . GLU A 1 224 ? 8.534 11.384 10.317 1.00 89.31 224 GLU A N 1
ATOM 1846 C CA . GLU A 1 224 ? 8.819 12.665 10.966 1.00 89.31 224 GLU A CA 1
ATOM 1847 C C . GLU A 1 224 ? 7.552 13.519 11.077 1.00 89.31 224 GLU A C 1
ATOM 1849 O O . GLU A 1 224 ? 7.175 13.895 12.181 1.00 89.31 224 GLU A O 1
ATOM 1854 N N . MET A 1 225 ? 6.805 13.699 9.981 1.00 87.12 225 MET A N 1
ATOM 1855 C CA . MET A 1 225 ? 5.516 14.403 10.001 1.00 87.12 225 MET A CA 1
ATOM 1856 C C . MET A 1 225 ? 4.524 13.763 10.979 1.00 87.12 225 MET A C 1
ATOM 1858 O O . MET A 1 225 ? 3.788 14.471 11.666 1.00 87.12 225 MET A O 1
ATOM 1862 N N . LYS A 1 226 ? 4.507 12.428 11.064 1.00 87.06 226 LYS A N 1
ATOM 1863 C CA . LYS A 1 226 ? 3.675 11.701 12.025 1.00 87.06 226 LYS A CA 1
ATOM 1864 C C . LYS A 1 226 ? 4.118 11.952 13.466 1.00 87.06 226 LYS A C 1
ATOM 1866 O O . LYS A 1 226 ? 3.267 12.179 14.316 1.00 87.06 226 LYS A O 1
ATOM 1871 N N . ARG A 1 227 ? 5.424 11.938 13.749 1.00 88.25 227 ARG A N 1
ATOM 1872 C CA . ARG A 1 227 ? 5.966 12.261 15.080 1.00 88.25 227 ARG A CA 1
ATOM 1873 C C . ARG A 1 227 ? 5.657 13.698 15.484 1.00 88.25 227 ARG A C 1
ATOM 1875 O O . ARG A 1 227 ? 5.195 13.917 16.597 1.00 88.25 227 ARG A O 1
ATOM 1882 N N . ASP A 1 228 ? 5.842 14.649 14.576 1.00 89.56 228 ASP A N 1
ATOM 1883 C CA . ASP A 1 228 ? 5.521 16.058 14.808 1.00 89.56 228 ASP A CA 1
ATOM 1884 C C . ASP A 1 228 ? 4.032 16.257 15.091 1.00 89.56 228 ASP A C 1
ATOM 1886 O O . ASP A 1 228 ? 3.653 17.032 15.972 1.00 89.56 228 ASP A O 1
ATOM 1890 N N . HIS A 1 229 ? 3.175 15.547 14.352 1.00 90.69 229 HIS A N 1
ATOM 1891 C CA . HIS A 1 229 ? 1.736 15.563 14.589 1.00 90.69 229 HIS A CA 1
ATOM 1892 C C . HIS A 1 229 ? 1.382 14.944 15.940 1.00 90.69 229 HIS A C 1
ATOM 1894 O O . HIS A 1 229 ? 0.623 15.550 16.691 1.00 90.69 229 HIS A O 1
ATOM 1900 N N . ASP A 1 230 ? 1.973 13.804 16.285 1.00 89.19 230 ASP A N 1
ATOM 1901 C CA . ASP A 1 230 ? 1.750 13.126 17.562 1.00 89.19 230 ASP A CA 1
ATOM 1902 C C . ASP A 1 230 ? 2.165 14.015 18.742 1.00 89.19 230 ASP A C 1
ATOM 1904 O O . ASP A 1 230 ? 1.349 14.269 19.627 1.00 89.19 230 ASP A O 1
ATOM 1908 N N . SER A 1 231 ? 3.362 14.609 18.699 1.00 91.12 231 SER A N 1
ATOM 1909 C CA . SER A 1 231 ? 3.807 15.577 19.708 1.00 91.12 231 SER A CA 1
ATOM 1910 C C . SER A 1 231 ? 2.940 16.837 19.754 1.00 91.12 231 SER A C 1
ATOM 1912 O O . SER A 1 231 ? 2.759 17.427 20.819 1.00 91.12 231 SER A O 1
ATOM 1914 N N . PHE A 1 232 ? 2.394 17.288 18.621 1.00 94.00 232 PHE A N 1
ATOM 1915 C CA . PHE A 1 232 ? 1.423 18.381 18.614 1.00 94.00 232 PHE A CA 1
ATOM 1916 C C . PHE A 1 232 ? 0.137 17.986 19.354 1.00 94.00 232 PHE A C 1
ATOM 1918 O O . PHE A 1 232 ? -0.321 18.747 20.204 1.00 94.00 232 PHE A O 1
ATOM 1925 N N . LEU A 1 233 ? -0.421 16.802 19.087 1.00 93.50 233 LEU A N 1
ATOM 1926 C CA . LEU A 1 233 ? -1.635 16.320 19.752 1.00 93.50 233 LEU A CA 1
ATOM 1927 C C . LEU A 1 233 ? -1.420 16.085 21.255 1.00 93.50 233 LEU A C 1
ATOM 1929 O O . LEU A 1 233 ? -2.294 16.422 22.050 1.00 93.50 233 LEU A O 1
ATOM 1933 N N . GLU A 1 234 ? -0.259 15.568 21.661 1.00 91.94 234 GLU A N 1
ATOM 1934 C CA . GLU A 1 234 ? 0.125 15.433 23.074 1.00 91.94 234 GLU A CA 1
ATOM 1935 C C . GLU A 1 234 ? 0.157 16.797 23.779 1.00 91.94 234 GLU A C 1
ATOM 1937 O O . GLU A 1 234 ? -0.449 16.966 24.835 1.00 91.94 234 GLU A O 1
ATOM 1942 N N . LYS A 1 235 ? 0.747 17.824 23.153 1.00 93.44 235 LYS A N 1
ATOM 1943 C CA . LYS A 1 235 ? 0.697 19.198 23.686 1.00 93.44 235 LYS A CA 1
ATOM 1944 C C . LYS A 1 235 ? -0.732 19.731 23.785 1.00 93.44 235 LYS A C 1
ATOM 1946 O O . LYS A 1 235 ? -1.057 20.446 24.735 1.00 93.44 235 LYS A O 1
ATOM 1951 N N . MET A 1 236 ? -1.603 19.398 22.829 1.00 95.12 236 MET A N 1
ATOM 1952 C CA . MET A 1 236 ? -3.021 19.774 22.899 1.00 95.12 236 MET A CA 1
ATOM 1953 C C . MET A 1 236 ? -3.732 19.071 24.061 1.00 95.12 236 MET A C 1
ATOM 1955 O O . MET A 1 236 ? -4.553 19.698 24.722 1.00 95.12 236 MET A O 1
ATOM 1959 N N . MET A 1 237 ? -3.380 17.820 24.385 1.00 93.88 237 MET A N 1
ATOM 1960 C CA . MET A 1 237 ? -3.910 17.133 25.572 1.00 93.88 237 MET A CA 1
ATOM 1961 C C . MET A 1 237 ? -3.579 17.860 26.875 1.00 93.88 237 MET A C 1
ATOM 1963 O O . MET A 1 237 ? -4.383 17.828 27.803 1.00 93.88 237 MET A O 1
ATOM 1967 N N . GLU A 1 238 ? -2.432 18.530 26.966 1.00 90.25 238 GLU A N 1
ATOM 1968 C CA . GLU A 1 238 ? -2.029 19.280 28.162 1.00 90.25 238 GLU A CA 1
ATOM 1969 C C . GLU A 1 238 ? -2.648 20.682 28.221 1.00 90.25 238 GLU A C 1
ATOM 1971 O O . GLU A 1 238 ? -3.081 21.128 29.288 1.00 90.25 238 GLU A O 1
ATOM 1976 N N . SER A 1 239 ? -2.739 21.363 27.079 1.00 91.56 239 SER A N 1
ATOM 1977 C CA . SER A 1 239 ? -3.056 22.796 27.018 1.00 91.56 239 SER A CA 1
ATOM 1978 C C . SER A 1 239 ? -4.497 23.132 26.621 1.00 91.56 239 SER A C 1
ATOM 1980 O O . SER A 1 239 ? -4.990 24.187 27.016 1.00 91.56 239 SER A O 1
ATOM 1982 N N . ASP A 1 240 ? -5.204 22.255 25.900 1.00 94.25 240 ASP A N 1
ATOM 1983 C CA . ASP A 1 240 ? -6.536 22.538 25.355 1.00 94.25 240 ASP A CA 1
ATOM 1984 C C . ASP A 1 240 ? -7.627 21.684 26.026 1.00 94.25 240 ASP A C 1
ATOM 1986 O O . ASP A 1 240 ? -7.743 20.468 25.843 1.00 94.25 240 ASP A O 1
ATOM 1990 N N . VAL A 1 241 ? -8.479 22.352 26.809 1.00 91.06 241 VAL A N 1
ATOM 1991 C CA . VAL A 1 241 ? -9.625 21.726 27.487 1.00 91.06 241 VAL A CA 1
ATOM 1992 C C . VAL A 1 241 ? -10.645 21.183 26.484 1.00 91.06 241 VAL A C 1
ATOM 1994 O O . VAL A 1 241 ? -11.195 20.104 26.709 1.00 91.06 241 VAL A O 1
ATOM 1997 N N . THR A 1 242 ? -10.881 21.891 25.379 1.00 91.44 242 THR A N 1
ATOM 1998 C CA . THR A 1 242 ? -11.831 21.496 24.329 1.00 91.44 242 THR A CA 1
ATOM 1999 C C . THR A 1 242 ? -11.354 20.225 23.642 1.00 91.44 242 THR A C 1
ATOM 2001 O O . THR A 1 242 ? -12.135 19.296 23.425 1.00 91.44 242 THR A O 1
ATOM 2004 N N . PHE A 1 243 ? -10.048 20.129 23.381 1.00 94.19 243 PHE A N 1
ATOM 2005 C CA . PHE A 1 243 ? -9.451 18.919 22.829 1.00 94.19 243 PHE A CA 1
ATOM 2006 C C . PHE A 1 243 ? -9.578 17.731 23.790 1.00 94.19 243 PHE A C 1
ATOM 2008 O O . PHE A 1 243 ? -10.011 16.651 23.383 1.00 94.19 243 PHE A O 1
ATOM 2015 N N . ARG A 1 244 ? -9.302 17.926 25.089 1.00 93.75 244 ARG A N 1
ATOM 2016 C CA . ARG A 1 244 ? -9.520 16.880 26.106 1.00 93.75 244 ARG A CA 1
ATOM 2017 C C . ARG A 1 244 ? -10.980 16.438 26.197 1.00 93.75 244 ARG A C 1
ATOM 2019 O O . ARG A 1 244 ? -11.239 15.247 26.358 1.00 93.75 244 ARG A O 1
ATOM 2026 N N . GLN A 1 245 ? -11.933 17.365 26.094 1.00 92.50 245 GLN A N 1
ATOM 2027 C CA . GLN A 1 245 ? -13.362 17.037 26.051 1.00 92.50 245 GLN A CA 1
ATOM 2028 C C . GLN A 1 245 ? -13.693 16.189 24.823 1.00 92.50 245 GLN A C 1
ATOM 2030 O O . GLN A 1 245 ? -14.347 15.154 24.952 1.00 92.50 245 GLN A O 1
ATOM 2035 N N . LEU A 1 246 ? -13.198 16.571 23.646 1.00 92.19 246 LEU A N 1
ATOM 2036 C CA . LEU A 1 246 ? -13.372 15.802 22.417 1.00 92.19 246 LEU A CA 1
ATOM 2037 C C . LEU A 1 246 ? -12.792 14.383 22.543 1.00 92.19 246 LEU A C 1
ATOM 2039 O O . LEU A 1 246 ? -13.459 13.413 22.183 1.00 92.19 246 LEU A O 1
ATOM 2043 N N . VAL A 1 247 ? -11.587 14.243 23.100 1.00 94.38 247 VAL A N 1
ATOM 2044 C CA . VAL A 1 247 ? -10.956 12.941 23.362 1.00 94.38 247 VAL A CA 1
ATOM 2045 C C . VAL A 1 247 ? -11.782 12.108 24.344 1.00 94.38 247 VAL A C 1
ATOM 2047 O O . VAL A 1 247 ? -12.037 10.930 24.092 1.00 94.38 247 VAL A O 1
ATOM 2050 N N . ALA A 1 248 ? -12.281 12.711 25.424 1.00 94.00 248 ALA A N 1
ATOM 2051 C CA . ALA A 1 248 ? -13.165 12.031 26.365 1.00 94.00 248 ALA A CA 1
ATOM 2052 C C . ALA A 1 248 ? -14.466 11.558 25.685 1.00 94.00 248 ALA A C 1
ATOM 2054 O O . ALA A 1 248 ? -14.904 10.424 25.902 1.00 94.00 248 ALA A O 1
ATOM 2055 N N . HIS A 1 249 ? -15.053 12.376 24.802 1.00 92.81 249 HIS A N 1
ATOM 2056 C CA . HIS A 1 249 ? -16.216 11.990 23.999 1.00 92.81 249 HIS A CA 1
ATOM 2057 C C . HIS A 1 249 ? -15.896 10.843 23.033 1.00 92.81 249 HIS A C 1
ATOM 2059 O O . HIS A 1 249 ? -16.717 9.936 22.894 1.00 92.81 249 HIS A O 1
ATOM 2065 N N . ALA A 1 250 ? -14.716 10.839 22.407 1.00 92.56 250 ALA A N 1
ATOM 2066 C CA . ALA A 1 250 ? -14.263 9.765 21.524 1.00 92.56 250 ALA A CA 1
ATOM 2067 C C . ALA A 1 250 ? -14.094 8.431 22.274 1.00 92.56 250 ALA A C 1
ATOM 2069 O O . ALA A 1 250 ? -14.556 7.396 21.793 1.00 92.56 250 ALA A O 1
ATOM 2070 N N . ILE A 1 251 ? -13.516 8.444 23.482 1.00 92.81 251 ILE A N 1
ATOM 2071 C CA . ILE A 1 251 ? -13.434 7.255 24.353 1.00 92.81 251 ILE A CA 1
ATOM 2072 C C . ILE A 1 251 ? -14.830 6.783 24.767 1.00 92.81 251 ILE A C 1
ATOM 2074 O O . ILE A 1 251 ? -15.113 5.586 24.759 1.00 92.81 251 ILE A O 1
ATOM 2078 N N . ALA A 1 252 ? -15.726 7.700 25.128 1.00 90.62 252 ALA A N 1
ATOM 2079 C CA . ALA A 1 252 ? -17.093 7.332 25.480 1.00 90.62 252 ALA A CA 1
ATOM 2080 C C . ALA A 1 252 ? -17.846 6.723 24.281 1.00 90.62 252 ALA A C 1
ATOM 2082 O O . ALA A 1 252 ? -18.570 5.743 24.447 1.00 90.62 252 ALA A O 1
ATOM 2083 N N . ALA A 1 253 ? -17.639 7.262 23.076 1.00 91.25 253 ALA A N 1
ATOM 2084 C CA . ALA A 1 253 ? -18.204 6.743 21.836 1.00 91.25 253 ALA A CA 1
ATOM 2085 C C . ALA A 1 253 ? -17.641 5.360 21.467 1.00 91.25 253 ALA A C 1
ATOM 2087 O O . ALA A 1 253 ? -18.399 4.482 21.064 1.00 91.25 253 ALA A O 1
ATOM 2088 N N . SER A 1 254 ? -16.340 5.117 21.660 1.00 89.88 254 SER A N 1
ATOM 2089 C CA . SER A 1 254 ? -15.724 3.811 21.371 1.00 89.88 254 SER A CA 1
ATOM 2090 C C . SER A 1 254 ? -16.191 2.691 22.306 1.00 89.88 254 SER A C 1
ATOM 2092 O O . SER A 1 254 ? -16.094 1.513 21.964 1.00 89.88 254 SER A O 1
ATOM 2094 N N . ARG A 1 255 ? -16.742 3.047 23.473 1.00 87.62 255 ARG A N 1
ATOM 2095 C CA . ARG A 1 255 ? -17.356 2.108 24.423 1.00 87.62 255 ARG A CA 1
ATOM 2096 C C . ARG A 1 255 ? -18.787 1.707 24.063 1.00 87.62 255 ARG A C 1
ATOM 2098 O O . ARG A 1 255 ? -19.266 0.725 24.639 1.00 87.62 255 ARG A O 1
ATOM 2105 N N . GLU A 1 256 ? -19.464 2.434 23.170 1.00 89.31 256 GLU A N 1
ATOM 2106 C CA . GLU A 1 256 ? -20.823 2.105 22.730 1.00 89.31 256 GLU A CA 1
ATOM 2107 C C . GLU A 1 256 ? -20.779 0.921 21.769 1.00 89.31 256 GLU A C 1
ATOM 2109 O O . GLU A 1 256 ? -20.384 1.025 20.607 1.00 89.31 256 GLU A O 1
ATOM 2114 N N . ILE A 1 257 ? -21.214 -0.232 22.269 1.00 86.56 257 ILE A N 1
ATOM 2115 C CA . ILE A 1 257 ? -21.174 -1.461 21.492 1.00 86.56 257 ILE A CA 1
ATOM 2116 C C . ILE A 1 257 ? -22.244 -1.478 20.404 1.00 86.56 257 ILE A C 1
ATOM 2118 O O . ILE A 1 257 ? -22.102 -2.235 19.456 1.00 86.56 257 ILE A O 1
ATOM 2122 N N . ARG A 1 258 ? -23.309 -0.674 20.465 1.00 88.88 258 ARG A N 1
ATOM 2123 C CA . ARG A 1 258 ? -24.309 -0.648 19.389 1.00 88.88 258 ARG A CA 1
ATOM 2124 C C . ARG A 1 258 ? -23.697 -0.127 18.108 1.00 88.88 258 ARG A C 1
ATOM 2126 O O . ARG A 1 258 ? -23.921 -0.722 17.066 1.00 88.88 258 ARG A O 1
ATOM 2133 N N . CYS A 1 259 ? -22.835 0.878 18.147 1.00 88.00 259 CYS A N 1
ATOM 2134 C CA . CYS A 1 259 ? -22.220 1.376 16.927 1.00 88.00 259 CYS A CA 1
ATOM 2135 C C . CYS A 1 259 ? -21.004 0.524 16.523 1.00 88.00 259 CYS A C 1
ATOM 2137 O O . CYS A 1 259 ? -20.203 0.104 17.355 1.00 88.00 259 CYS A O 1
ATOM 2139 N N . LYS A 1 260 ? -20.848 0.207 15.231 1.00 81.31 260 LYS A N 1
ATOM 2140 C CA . LYS A 1 260 ? -19.612 -0.444 14.739 1.00 81.31 260 LYS A CA 1
ATOM 2141 C C . LYS A 1 260 ? -18.473 0.558 14.548 1.00 81.31 260 LYS A C 1
ATOM 2143 O O . LYS A 1 260 ? -17.312 0.176 14.641 1.00 81.31 260 LYS A O 1
ATOM 2148 N N . ARG A 1 261 ? -18.821 1.803 14.228 1.00 88.06 261 ARG A N 1
ATOM 2149 C CA . ARG A 1 261 ? -17.894 2.879 13.878 1.00 88.06 261 ARG A CA 1
ATOM 2150 C C . ARG A 1 261 ? -17.960 3.955 14.964 1.00 88.06 261 ARG A C 1
ATOM 2152 O O . ARG A 1 261 ? -18.944 4.700 14.975 1.00 88.06 261 ARG A O 1
ATOM 2159 N N . PRO A 1 262 ? -16.978 4.032 15.882 1.00 88.38 262 PRO A N 1
ATOM 2160 C CA . PRO A 1 262 ? -16.941 5.045 16.942 1.00 88.38 262 PRO A CA 1
ATOM 2161 C C . PRO A 1 262 ? -17.147 6.474 16.426 1.00 88.38 262 PRO A C 1
ATOM 2163 O O . PRO A 1 262 ? -17.732 7.303 17.109 1.00 88.38 262 PRO A O 1
ATOM 2166 N N . GLU A 1 263 ? -16.746 6.726 15.185 1.00 89.94 263 GLU A N 1
ATOM 2167 C CA . GLU A 1 263 ? -16.909 7.969 14.435 1.00 89.94 263 GLU A CA 1
ATOM 2168 C C . GLU A 1 263 ? -18.379 8.403 14.305 1.00 89.94 263 GLU A C 1
ATOM 2170 O O . GLU A 1 263 ? -18.723 9.577 14.455 1.00 89.94 263 GLU A O 1
ATOM 2175 N N . ILE A 1 264 ? -19.263 7.444 14.009 1.00 91.94 264 ILE A N 1
ATOM 2176 C CA . ILE A 1 264 ? -20.700 7.691 13.855 1.00 91.94 264 ILE A CA 1
ATOM 2177 C C . ILE A 1 264 ? -21.316 7.983 15.219 1.00 91.94 264 ILE A C 1
ATOM 2179 O O . ILE A 1 264 ? -22.124 8.900 15.356 1.00 91.94 264 ILE A O 1
ATOM 2183 N N . GLU A 1 265 ? -20.918 7.214 16.231 1.00 92.38 265 GLU A N 1
ATOM 2184 C CA . GLU A 1 265 ? -21.403 7.419 17.591 1.00 92.38 265 GLU A CA 1
ATOM 2185 C C . GLU A 1 265 ? -20.937 8.769 18.147 1.00 92.38 265 GLU A C 1
ATOM 2187 O O . GLU A 1 265 ? -21.740 9.494 18.725 1.00 92.38 265 GLU A O 1
ATOM 2192 N N . LEU A 1 266 ? -19.682 9.159 17.911 1.00 92.62 266 LEU A N 1
ATOM 2193 C CA . LEU A 1 266 ? -19.159 10.466 18.299 1.00 92.62 266 LEU A CA 1
ATOM 2194 C C . LEU A 1 266 ? -20.001 11.596 17.689 1.00 92.62 266 LEU A C 1
ATOM 2196 O O . LEU A 1 266 ? -20.440 12.490 18.411 1.00 92.62 266 LEU A O 1
ATOM 2200 N N . ALA A 1 267 ? -20.309 11.513 16.389 1.00 92.31 267 ALA A N 1
ATOM 2201 C CA . ALA A 1 267 ? -21.174 12.484 15.713 1.00 92.31 267 ALA A CA 1
ATOM 2202 C C . ALA A 1 267 ? -22.572 12.533 16.328 1.00 92.31 267 ALA A C 1
ATOM 2204 O O . ALA A 1 267 ? -23.102 13.613 16.580 1.00 92.31 267 ALA A O 1
ATOM 2205 N N . ASN A 1 268 ? -23.163 11.370 16.598 1.00 93.06 268 ASN A N 1
ATOM 2206 C CA . ASN A 1 268 ? -24.505 11.291 17.157 1.00 93.06 268 ASN A CA 1
ATOM 2207 C C . ASN A 1 268 ? -24.574 11.838 18.594 1.00 93.06 268 ASN A C 1
ATOM 2209 O O . ASN A 1 268 ? -25.544 12.509 18.943 1.00 93.06 268 ASN A O 1
ATOM 2213 N N . ARG A 1 269 ? -23.542 11.606 19.413 1.00 91.81 269 ARG A N 1
ATOM 2214 C CA . ARG A 1 269 ? -23.457 12.125 20.790 1.00 91.81 269 ARG A CA 1
ATOM 2215 C C . ARG A 1 269 ? -23.283 13.639 20.845 1.00 91.81 269 ARG A C 1
ATOM 2217 O O . ARG A 1 269 ? -23.740 14.246 21.811 1.00 91.81 269 ARG A O 1
ATOM 2224 N N . LEU A 1 270 ? -22.623 14.230 19.847 1.00 91.81 270 LEU A N 1
ATOM 2225 C CA . LEU A 1 270 ? -22.348 15.670 19.782 1.00 91.81 270 LEU A CA 1
ATOM 2226 C C . LEU A 1 270 ? -23.440 16.459 19.047 1.00 91.81 270 LEU A C 1
ATOM 2228 O O . LEU A 1 270 ? -23.749 17.579 19.439 1.00 91.81 270 LEU A O 1
ATOM 2232 N N . PHE A 1 271 ? -24.047 15.881 18.007 1.00 93.12 271 PHE A N 1
ATOM 2233 C CA . PHE A 1 271 ? -24.939 16.591 17.077 1.00 93.12 271 PHE A CA 1
ATOM 2234 C C . PHE A 1 271 ? -26.311 15.931 16.890 1.00 93.12 271 PHE A C 1
ATOM 2236 O O . PHE A 1 271 ? -27.064 16.281 15.977 1.00 93.12 271 PHE A O 1
ATOM 2243 N N . GLY A 1 272 ? -26.643 14.967 17.745 1.00 93.94 272 GLY A N 1
ATOM 2244 C CA . GLY A 1 272 ? -27.926 14.280 17.768 1.00 93.94 272 GLY A CA 1
ATOM 2245 C C . GLY A 1 272 ? -27.921 13.014 16.932 1.00 93.94 272 GLY A C 1
ATOM 2246 O O . GLY A 1 272 ? -27.199 12.887 15.945 1.00 93.94 272 GLY A O 1
ATOM 2247 N N . TYR A 1 273 ? -28.775 12.059 17.286 1.00 94.69 273 TYR A N 1
ATOM 2248 C CA . TYR A 1 273 ? -28.814 10.772 16.600 1.00 94.69 273 TYR A CA 1
ATOM 2249 C C . TYR A 1 273 ? -29.494 10.846 15.231 1.00 94.69 273 TYR A C 1
ATOM 2251 O O . TYR A 1 273 ? -30.498 11.532 15.057 1.00 94.69 273 TYR A O 1
ATOM 2259 N N . SER A 1 274 ? -28.919 10.154 14.249 1.00 95.06 274 SER A N 1
ATOM 2260 C CA . SER A 1 274 ? -29.399 10.081 12.862 1.00 95.06 274 SER A CA 1
ATOM 2261 C C . SER A 1 274 ? -30.212 8.809 12.602 1.00 95.06 274 SER A C 1
ATOM 2263 O O . SER A 1 274 ? -29.976 7.768 13.215 1.00 95.06 274 SER A O 1
ATOM 2265 N N . LYS A 1 275 ? -31.172 8.873 11.678 1.00 95.00 275 LYS A N 1
ATOM 2266 C CA . LYS A 1 275 ? -31.950 7.723 11.186 1.00 95.00 275 LYS A CA 1
ATOM 2267 C C . LYS A 1 275 ? -31.541 7.270 9.787 1.00 95.00 275 LYS A C 1
ATOM 2269 O O . LYS A 1 275 ? -31.962 6.189 9.379 1.00 95.00 275 LYS A O 1
ATOM 2274 N N . SER A 1 276 ? -30.748 8.051 9.060 1.00 94.31 276 SER A N 1
ATOM 2275 C CA . SER A 1 276 ? -30.316 7.768 7.686 1.00 94.31 276 SER A CA 1
ATOM 2276 C C . SER A 1 276 ? -28.891 8.274 7.424 1.00 94.31 276 SER A C 1
ATOM 2278 O O . SER A 1 276 ? -28.336 9.042 8.213 1.00 94.31 276 SER A O 1
ATOM 2280 N N . LEU A 1 277 ? -28.304 7.852 6.298 1.00 92.50 277 LEU A N 1
ATOM 2281 C CA . LEU A 1 277 ? -26.993 8.334 5.852 1.00 92.50 277 LEU A CA 1
ATOM 2282 C C . LEU A 1 277 ? -26.992 9.845 5.577 1.00 92.50 277 LEU A C 1
ATOM 2284 O O . LEU A 1 277 ? -26.002 10.504 5.879 1.00 92.50 277 LEU A O 1
ATOM 2288 N N . ASP A 1 278 ? -28.070 10.393 5.019 1.00 92.44 278 ASP A N 1
ATOM 2289 C CA . ASP A 1 278 ? -28.123 11.814 4.664 1.00 92.44 278 ASP A CA 1
ATOM 2290 C C . ASP A 1 278 ? -28.169 12.699 5.918 1.00 92.44 278 ASP A C 1
ATOM 2292 O O . ASP A 1 278 ? -27.375 13.628 6.034 1.00 92.44 278 ASP A O 1
ATOM 2296 N N . GLU A 1 279 ? -28.956 12.318 6.933 1.00 94.31 279 GLU A N 1
ATOM 2297 C CA . GLU A 1 279 ? -28.930 12.985 8.246 1.00 94.31 279 GLU A CA 1
ATOM 2298 C C . GLU A 1 279 ? -27.557 12.877 8.931 1.00 94.31 279 GLU A C 1
ATOM 2300 O O . GLU A 1 279 ? -27.153 13.758 9.692 1.00 94.31 279 GLU A O 1
ATOM 2305 N N . TYR A 1 280 ? -26.838 11.771 8.714 1.00 93.00 280 TYR A N 1
ATOM 2306 C CA . TYR A 1 280 ? -25.486 11.602 9.239 1.00 93.00 280 TYR A CA 1
ATOM 2307 C C . TYR A 1 280 ? -24.471 12.491 8.506 1.00 93.00 280 TYR A C 1
ATOM 2309 O O . TYR A 1 280 ? -23.606 13.074 9.156 1.00 93.00 280 TYR A O 1
ATOM 2317 N N . ARG A 1 281 ? -24.581 12.646 7.181 1.00 90.62 281 ARG A N 1
ATOM 2318 C CA . ARG A 1 281 ? -23.679 13.484 6.367 1.00 90.62 281 ARG A CA 1
ATOM 2319 C C . ARG A 1 281 ? -23.693 14.956 6.782 1.00 90.62 281 ARG A C 1
ATOM 2321 O O . ARG A 1 281 ? -22.651 15.597 6.758 1.00 90.62 281 ARG A O 1
ATOM 2328 N N . GLU A 1 282 ? -24.827 15.484 7.225 1.00 90.06 282 GLU A N 1
ATOM 2329 C CA . GLU A 1 282 ? -24.891 16.856 7.754 1.00 90.06 282 GLU A CA 1
ATOM 2330 C C . GLU A 1 282 ? -24.078 17.025 9.048 1.00 90.06 282 GLU A C 1
ATOM 2332 O O . GLU A 1 282 ? -23.454 18.059 9.286 1.00 90.06 282 GLU A O 1
ATOM 2337 N N . LYS A 1 283 ? -24.063 15.990 9.893 1.00 89.44 283 LYS A N 1
ATOM 2338 C CA . LYS A 1 283 ? -23.314 15.960 11.160 1.00 89.44 283 LYS A CA 1
ATOM 2339 C C . LYS A 1 283 ? -21.842 15.651 10.927 1.00 89.44 283 LYS A C 1
ATOM 2341 O O . LYS A 1 283 ? -20.992 16.111 11.684 1.00 89.44 283 LYS A O 1
ATOM 2346 N N . TYR A 1 284 ? -21.554 14.898 9.866 1.00 84.56 284 TYR A N 1
ATOM 2347 C CA . TYR A 1 284 ? -20.209 14.588 9.411 1.00 84.56 284 TYR A CA 1
ATOM 2348 C C . TYR A 1 284 ? -19.424 15.888 9.193 1.00 84.56 284 TYR A C 1
ATOM 2350 O O . TYR A 1 284 ? -18.433 16.132 9.877 1.00 84.56 284 TYR A O 1
ATOM 2358 N N . SER A 1 285 ? -19.936 16.797 8.364 1.00 84.75 285 SER A N 1
ATOM 2359 C CA . SER A 1 285 ? -19.250 18.063 8.071 1.00 84.75 285 SER A CA 1
ATOM 2360 C C . SER A 1 285 ? -18.904 18.876 9.328 1.00 84.75 285 SER A C 1
ATOM 2362 O O . SER A 1 285 ? -17.828 19.458 9.405 1.00 84.75 285 SER A O 1
ATOM 2364 N N . LYS A 1 286 ? -19.760 18.839 10.358 1.00 88.75 286 LYS A N 1
ATOM 2365 C CA . LYS A 1 286 ? -19.510 19.519 11.641 1.00 88.75 286 LYS A CA 1
ATOM 2366 C C . LYS A 1 286 ? -18.390 18.869 12.457 1.00 88.75 286 LYS A C 1
ATOM 2368 O O . LYS A 1 286 ? -17.624 19.577 13.104 1.00 88.75 286 LYS A O 1
ATOM 2373 N N . ILE A 1 287 ? -18.266 17.536 12.432 1.00 87.81 287 ILE A N 1
ATOM 2374 C CA . ILE A 1 287 ? -17.105 16.860 13.035 1.00 87.81 287 ILE A CA 1
ATOM 2375 C C . ILE A 1 287 ? -15.822 17.232 12.295 1.00 87.81 287 ILE A C 1
ATOM 2377 O O . ILE A 1 287 ? -14.826 17.518 12.953 1.00 87.81 287 ILE A O 1
ATOM 2381 N N . ASP A 1 288 ? -15.829 17.241 10.960 1.00 85.75 288 ASP A N 1
ATOM 2382 C CA . ASP A 1 288 ? -14.639 17.615 10.183 1.00 85.75 288 ASP A CA 1
ATOM 2383 C C . ASP A 1 288 ? -14.144 19.020 10.567 1.00 85.75 288 ASP A C 1
ATOM 2385 O O . ASP A 1 288 ? -12.961 19.218 10.849 1.00 85.75 288 ASP A O 1
ATOM 2389 N N . GLU A 1 289 ? -15.066 19.978 10.688 1.00 87.38 289 GLU A N 1
ATOM 2390 C CA . GLU A 1 289 ? -14.764 21.333 11.158 1.00 87.38 289 GLU A CA 1
ATOM 2391 C C . GLU A 1 289 ? -14.174 21.355 12.576 1.00 87.38 289 GLU A C 1
ATOM 2393 O O . GLU A 1 289 ? -13.221 22.096 12.817 1.00 87.38 289 GLU A O 1
ATOM 2398 N N . MET A 1 290 ? -14.672 20.521 13.498 1.00 87.62 290 MET A N 1
ATOM 2399 C CA . MET A 1 290 ? -14.123 20.400 14.858 1.00 87.62 290 MET A CA 1
ATOM 2400 C C . MET A 1 290 ? -12.729 19.760 14.906 1.00 87.62 290 MET A C 1
ATOM 2402 O O . MET A 1 290 ? -11.945 20.077 15.797 1.00 87.62 290 MET A O 1
ATOM 2406 N N . LEU A 1 291 ? -12.415 18.839 13.990 1.00 89.00 291 LEU A N 1
ATOM 2407 C CA . LEU A 1 291 ? -11.134 18.121 13.960 1.00 89.00 291 LEU A CA 1
ATOM 2408 C C . LEU A 1 291 ? -10.024 18.909 13.258 1.00 89.00 291 LEU A C 1
ATOM 2410 O O . LEU A 1 291 ? -8.841 18.743 13.577 1.00 89.00 291 LEU A O 1
ATOM 2414 N N . ARG A 1 292 ? -10.396 19.800 12.335 1.00 88.44 292 ARG A N 1
ATOM 2415 C CA . ARG A 1 292 ? -9.469 20.585 11.513 1.00 88.44 292 ARG A CA 1
ATOM 2416 C C . ARG A 1 292 ? -8.431 21.392 12.313 1.00 88.44 292 ARG A C 1
ATOM 2418 O O . ARG A 1 292 ? -7.262 21.341 11.920 1.00 88.44 292 ARG A O 1
ATOM 2425 N N . PRO A 1 293 ? -8.767 22.080 13.429 1.00 90.56 293 PRO A N 1
ATOM 2426 C CA . PRO A 1 293 ? -7.780 22.782 14.257 1.00 90.56 293 PRO A CA 1
ATOM 2427 C C . PRO A 1 293 ? -6.659 21.871 14.774 1.00 90.56 293 PRO A C 1
ATOM 2429 O O . PRO A 1 293 ? -5.529 22.319 14.958 1.00 90.56 293 PRO A O 1
ATOM 2432 N N . TYR A 1 294 ? -6.945 20.578 14.937 1.00 91.00 294 TYR A N 1
ATOM 2433 C CA . TYR A 1 294 ? -6.019 19.586 15.479 1.00 91.00 294 TYR A CA 1
ATOM 2434 C C . TYR A 1 294 ? -5.230 18.828 14.405 1.00 91.00 294 TYR A C 1
ATOM 2436 O O . TYR A 1 294 ? -4.556 17.839 14.698 1.00 91.00 294 TYR A O 1
ATOM 2444 N N . ARG A 1 295 ? -5.301 19.275 13.142 1.00 88.94 295 ARG A N 1
ATOM 2445 C CA . ARG A 1 295 ? -4.650 18.628 11.986 1.00 88.94 295 ARG A CA 1
ATOM 2446 C C . ARG A 1 295 ? -5.061 17.161 11.799 1.00 88.94 295 ARG A C 1
ATOM 2448 O O . ARG A 1 295 ? -4.364 16.406 11.126 1.00 88.94 295 ARG A O 1
ATOM 2455 N N . LEU A 1 296 ? -6.188 16.758 12.378 1.00 84.94 296 LEU A N 1
ATOM 2456 C CA . LEU A 1 296 ? -6.761 15.433 12.200 1.00 84.94 296 LEU A CA 1
ATOM 2457 C C . LEU A 1 296 ? -7.580 15.456 10.911 1.00 84.94 296 LEU A C 1
ATOM 2459 O O . LEU A 1 296 ? -8.545 16.209 10.795 1.00 84.94 296 LEU A O 1
ATOM 2463 N N . ARG A 1 297 ? -7.152 14.663 9.928 1.00 68.25 297 ARG A N 1
ATOM 2464 C CA . ARG A 1 297 ? -7.930 14.392 8.715 1.00 68.25 297 ARG A CA 1
ATOM 2465 C C . ARG A 1 297 ? -8.735 13.121 8.941 1.00 68.25 297 ARG A C 1
ATOM 2467 O O . ARG A 1 297 ? -8.275 12.249 9.669 1.00 68.25 297 ARG A O 1
ATOM 2474 N N . ASP A 1 298 ? -9.902 13.029 8.312 1.00 58.62 298 ASP A N 1
ATOM 2475 C CA . ASP A 1 298 ? -10.677 11.792 8.190 1.00 58.62 298 ASP A CA 1
ATOM 2476 C C . ASP A 1 298 ? -10.885 11.033 9.511 1.00 58.62 298 ASP A C 1
ATOM 2478 O O . ASP A 1 298 ? -10.237 10.025 9.756 1.00 58.62 298 ASP A O 1
ATOM 2482 N N . TYR A 1 299 ? -11.828 11.475 10.350 1.00 62.62 299 TYR A N 1
ATOM 2483 C CA . TYR A 1 299 ? -12.438 10.654 11.412 1.00 62.62 299 TYR A CA 1
ATOM 2484 C C . TYR A 1 299 ? -11.494 9.740 12.196 1.00 62.62 299 TYR A C 1
ATOM 2486 O O . TYR A 1 299 ? -11.836 8.590 12.488 1.00 62.62 299 TYR A O 1
ATOM 2494 N N . ASP A 1 300 ? -10.322 10.242 12.573 1.00 74.50 300 ASP A N 1
ATOM 2495 C CA . ASP A 1 300 ? -9.332 9.439 13.285 1.00 74.50 300 ASP A CA 1
ATOM 2496 C C . ASP A 1 300 ? -9.693 9.317 14.777 1.00 74.50 300 ASP A C 1
ATOM 2498 O O . ASP A 1 300 ? -8.952 9.663 15.698 1.00 74.50 300 ASP A O 1
ATOM 2502 N N . THR A 1 301 ? -10.911 8.835 15.027 1.00 82.62 301 THR A N 1
ATOM 2503 C CA . THR A 1 301 ? -11.454 8.569 16.357 1.00 82.62 301 THR A CA 1
ATOM 2504 C C . THR A 1 301 ? -10.617 7.492 17.036 1.00 82.62 301 THR A C 1
ATOM 2506 O O . THR A 1 301 ? -10.424 7.536 18.246 1.00 82.62 301 THR A O 1
ATOM 2509 N N . SER A 1 302 ? -10.041 6.571 16.258 1.00 85.94 302 SER A N 1
ATOM 2510 C CA . SER A 1 302 ? -9.067 5.594 16.747 1.00 85.94 302 SER A CA 1
ATOM 2511 C C . SER A 1 302 ? -7.816 6.274 17.311 1.00 85.94 302 SER A C 1
ATOM 2513 O O . SER A 1 302 ? -7.403 5.933 18.423 1.00 85.94 302 SER A O 1
ATOM 2515 N N . LYS A 1 303 ? -7.255 7.281 16.623 1.00 88.56 303 LYS A N 1
ATOM 2516 C CA . LYS A 1 303 ? -6.147 8.079 17.159 1.00 88.56 303 LYS A CA 1
ATOM 2517 C C . LYS A 1 303 ? -6.538 8.825 18.427 1.00 88.56 303 LYS A C 1
ATOM 2519 O O . LYS A 1 303 ? -5.815 8.700 19.412 1.00 88.56 303 LYS A O 1
ATOM 2524 N N . LEU A 1 304 ? -7.687 9.508 18.448 1.00 91.94 304 LEU A N 1
ATOM 2525 C CA . LEU A 1 304 ? -8.186 10.200 19.648 1.00 91.94 304 LEU A CA 1
ATOM 2526 C C . LEU A 1 304 ? -8.329 9.250 20.845 1.00 91.94 304 LEU A C 1
ATOM 2528 O O . LEU A 1 304 ? -7.888 9.570 21.946 1.00 91.94 304 LEU A O 1
ATOM 2532 N N . VAL A 1 305 ? -8.900 8.061 20.629 1.00 91.81 305 VAL A N 1
ATOM 2533 C CA . VAL A 1 305 ? -9.046 7.036 21.671 1.00 91.81 305 VAL A CA 1
ATOM 2534 C C . VAL A 1 305 ? -7.679 6.563 22.152 1.00 91.81 305 VAL A C 1
ATOM 2536 O O . VAL A 1 305 ? -7.450 6.528 23.357 1.00 91.81 305 VAL A O 1
ATOM 2539 N N . SER A 1 306 ? -6.762 6.229 21.239 1.00 92.00 306 SER A N 1
ATOM 2540 C CA . SER A 1 306 ? -5.419 5.766 21.610 1.00 92.00 306 SER A CA 1
ATOM 2541 C C . SER A 1 306 ? -4.643 6.815 22.414 1.00 92.00 306 SER A C 1
ATOM 2543 O O . SER A 1 306 ? -4.081 6.488 23.456 1.00 92.00 306 SER A O 1
ATOM 2545 N N . LEU A 1 307 ? -4.699 8.081 21.987 1.00 93.06 307 LEU A N 1
ATOM 2546 C CA . LEU A 1 307 ? -4.078 9.214 22.664 1.00 93.06 307 LEU A CA 1
ATOM 2547 C C . LEU A 1 307 ? -4.650 9.405 24.071 1.00 93.06 307 LEU A C 1
ATOM 2549 O O . LEU A 1 307 ? -3.902 9.546 25.033 1.00 93.06 307 LEU A O 1
ATOM 2553 N N . GLY A 1 308 ? -5.976 9.371 24.207 1.00 94.00 308 GLY A N 1
ATOM 2554 C CA . GLY A 1 308 ? -6.621 9.541 25.502 1.00 94.00 308 GLY A CA 1
ATOM 2555 C C . GLY A 1 308 ? -6.374 8.381 26.466 1.00 94.00 308 GLY A C 1
ATOM 2556 O O . GLY A 1 308 ? -6.186 8.622 27.653 1.00 94.00 308 GLY A O 1
ATOM 2557 N N . MET A 1 309 ? -6.318 7.138 25.976 1.00 93.81 309 MET A N 1
ATOM 2558 C CA . MET A 1 309 ? -5.962 5.983 26.808 1.00 93.81 309 MET A CA 1
ATOM 2559 C C . MET A 1 309 ? -4.515 6.082 27.306 1.00 93.81 309 MET A C 1
ATOM 2561 O O . MET A 1 309 ? -4.292 5.931 28.502 1.00 93.81 309 MET A O 1
ATOM 2565 N N . ALA A 1 310 ? -3.563 6.431 26.434 1.00 93.12 310 ALA A N 1
ATOM 2566 C CA . ALA A 1 310 ? -2.169 6.644 26.829 1.00 93.12 310 ALA A CA 1
ATOM 2567 C C . ALA A 1 310 ? -2.025 7.792 27.847 1.00 93.12 310 ALA A C 1
ATOM 2569 O O . ALA A 1 310 ? -1.294 7.672 28.828 1.00 93.12 310 ALA A O 1
ATOM 2570 N N . TYR A 1 311 ? -2.772 8.884 27.658 1.00 94.06 311 TYR A N 1
ATOM 2571 C CA . TYR A 1 311 ? -2.791 10.007 28.595 1.00 94.06 311 TYR A CA 1
ATOM 2572 C C . TYR A 1 311 ? -3.311 9.604 29.984 1.00 94.06 311 TYR A C 1
ATOM 2574 O O . TYR A 1 311 ? -2.739 10.004 30.994 1.00 94.06 311 TYR A O 1
ATOM 2582 N N . LEU A 1 312 ? -4.366 8.783 30.045 1.00 93.50 312 LEU A N 1
ATOM 2583 C CA . LEU A 1 312 ? -4.885 8.237 31.304 1.00 93.50 312 LEU A CA 1
ATOM 2584 C C . LEU A 1 312 ? -3.891 7.271 31.969 1.00 93.50 312 LEU A C 1
ATOM 2586 O O . LEU A 1 312 ? -3.713 7.324 33.183 1.00 93.50 312 LEU A O 1
ATOM 2590 N N . GLU A 1 313 ? -3.230 6.407 31.194 1.00 93.19 313 GLU A N 1
ATOM 2591 C CA . GLU A 1 313 ? -2.207 5.476 31.699 1.00 93.19 313 GLU A CA 1
ATOM 2592 C C . GLU A 1 313 ? -1.002 6.210 32.303 1.00 93.19 313 GLU A C 1
ATOM 2594 O O . GLU A 1 313 ? -0.455 5.768 33.312 1.00 93.19 313 GLU A O 1
ATOM 2599 N N . ALA A 1 314 ? -0.637 7.368 31.749 1.00 91.69 314 ALA A N 1
ATOM 2600 C CA . ALA A 1 314 ? 0.396 8.248 32.293 1.00 91.69 314 ALA A CA 1
ATOM 2601 C C . ALA A 1 314 ? -0.041 9.023 33.560 1.00 91.69 314 ALA A C 1
ATOM 2603 O O . ALA A 1 314 ? 0.726 9.834 34.077 1.00 91.69 314 ALA A O 1
ATOM 2604 N N . GLY A 1 315 ? -1.259 8.797 34.068 1.00 92.25 315 GLY A N 1
ATOM 2605 C CA . GLY A 1 315 ? -1.814 9.479 35.243 1.00 92.25 315 GLY A CA 1
ATOM 2606 C C . GLY A 1 315 ? -2.525 10.801 34.935 1.00 92.25 315 GLY A C 1
ATOM 2607 O O . GLY A 1 315 ? -2.902 11.525 35.857 1.00 92.25 315 GLY A O 1
ATOM 2608 N N . GLY A 1 316 ? -2.723 11.131 33.656 1.00 90.44 316 GLY A N 1
ATOM 2609 C CA . GLY A 1 316 ? -3.518 12.278 33.233 1.00 90.44 316 GLY A CA 1
ATOM 2610 C C . GLY A 1 316 ? -4.998 12.125 33.592 1.00 90.44 316 GLY A C 1
ATOM 2611 O O . GLY A 1 316 ? -5.511 11.023 33.789 1.00 90.44 316 GLY A O 1
ATOM 2612 N N . MET A 1 317 ? -5.716 13.247 33.657 1.00 92.00 317 MET A N 1
ATOM 2613 C CA . MET A 1 317 ? -7.151 13.267 33.953 1.00 92.00 317 MET A CA 1
ATOM 2614 C C . MET A 1 317 ? -7.937 13.836 32.776 1.00 92.00 317 MET A C 1
ATOM 2616 O O . MET A 1 317 ? -7.666 14.937 32.297 1.00 92.00 317 MET A O 1
ATOM 2620 N N . LEU A 1 318 ? -8.943 13.089 32.324 1.00 92.88 318 LEU A N 1
ATOM 2621 C CA . LEU A 1 318 ? -9.903 13.559 31.331 1.00 92.88 318 LEU A CA 1
ATOM 2622 C C . LEU A 1 318 ? -11.144 14.141 32.017 1.00 92.88 318 LEU A C 1
ATOM 2624 O O . LEU A 1 318 ? -11.557 13.637 33.064 1.00 92.88 318 LEU A O 1
ATOM 2628 N N . PRO A 1 319 ? -11.772 15.176 31.434 1.00 91.25 319 PRO A N 1
ATOM 2629 C CA . PRO A 1 319 ? -13.026 15.700 31.950 1.00 91.25 319 PRO A CA 1
ATOM 2630 C C . PRO A 1 319 ? -14.126 14.637 31.864 1.00 91.25 319 PRO A C 1
ATOM 2632 O O . PRO A 1 319 ? -14.203 13.869 30.901 1.00 91.25 319 PRO A O 1
ATOM 2635 N N . VAL A 1 320 ? -15.015 14.623 32.857 1.00 86.69 320 VAL A N 1
ATOM 2636 C CA . VAL A 1 320 ? -16.236 13.819 32.789 1.00 86.69 320 VAL A CA 1
ATOM 2637 C C . VAL A 1 320 ? -17.145 14.440 31.735 1.00 86.69 320 VAL A C 1
ATOM 2639 O O . VAL A 1 320 ? -17.569 15.586 31.870 1.00 86.69 320 VAL A O 1
ATOM 2642 N N . VAL A 1 321 ? -17.433 13.684 30.679 1.00 85.44 321 VAL A N 1
ATOM 2643 C CA . VAL A 1 321 ? -18.287 14.140 29.581 1.00 85.44 321 VAL A CA 1
ATOM 2644 C C . VAL A 1 321 ? -19.648 13.458 29.635 1.00 85.44 321 VAL A C 1
ATOM 2646 O O . VAL A 1 321 ? -19.767 12.240 29.482 1.00 85.44 321 VAL A O 1
ATOM 2649 N N . ALA A 1 322 ? -20.695 14.258 29.819 1.00 84.12 322 ALA A N 1
ATOM 2650 C CA . ALA A 1 322 ? -22.056 13.838 29.515 1.00 84.12 322 ALA A CA 1
ATOM 2651 C C . ALA A 1 322 ? -22.287 13.979 28.000 1.00 84.12 322 ALA A C 1
ATOM 2653 O O . ALA A 1 322 ? -21.789 14.932 27.396 1.00 84.12 322 ALA A O 1
ATOM 2654 N N . PRO A 1 323 ? -22.988 13.044 27.341 1.00 81.12 323 PRO A N 1
ATOM 2655 C CA . PRO A 1 323 ? -23.337 13.228 25.939 1.00 81.12 323 PRO A CA 1
ATOM 2656 C C . PRO A 1 323 ? -24.267 14.443 25.786 1.00 81.12 323 PRO A C 1
ATOM 2658 O O . PRO A 1 323 ? -25.204 14.598 26.561 1.00 81.12 323 PRO A O 1
ATOM 2661 N N . VAL A 1 324 ? -24.033 15.282 24.770 1.00 88.38 324 VAL A N 1
ATOM 2662 C CA . VAL A 1 324 ? -24.928 16.417 24.456 1.00 88.38 324 VAL A CA 1
ATOM 2663 C C . VAL A 1 324 ? -26.310 15.893 24.070 1.00 88.38 324 VAL A C 1
ATOM 2665 O O . VAL A 1 324 ? -27.334 16.457 24.442 1.00 88.38 324 VAL A O 1
ATOM 2668 N N . PHE A 1 325 ? -26.329 14.770 23.352 1.00 91.75 325 PHE A N 1
ATOM 2669 C CA . PHE A 1 325 ? -27.538 14.044 23.012 1.00 91.75 325 PHE A CA 1
ATOM 2670 C C . PHE A 1 325 ? -27.495 12.642 23.596 1.00 91.75 325 PHE A C 1
ATOM 2672 O O . PHE A 1 325 ? -26.623 11.833 23.267 1.00 91.75 325 PHE A O 1
ATOM 2679 N N . GLU A 1 326 ? -28.476 12.340 24.437 1.00 87.94 326 GLU A N 1
ATOM 2680 C CA . GLU A 1 326 ? -28.621 11.018 25.021 1.00 87.94 326 GLU A CA 1
ATOM 2681 C C . GLU A 1 326 ? -29.230 10.025 24.040 1.00 87.94 326 GLU A C 1
ATOM 2683 O O . GLU A 1 326 ? -30.122 10.320 23.235 1.00 87.94 326 GLU A O 1
ATOM 2688 N N . ARG A 1 327 ? -28.723 8.802 24.131 1.00 87.50 327 ARG A N 1
ATOM 2689 C CA . ARG A 1 327 ? -29.196 7.689 23.333 1.00 87.50 327 ARG A CA 1
ATOM 2690 C C . ARG A 1 327 ? -30.455 7.108 23.953 1.00 87.50 327 ARG A C 1
ATOM 2692 O O . ARG A 1 327 ? -30.440 6.727 25.118 1.00 87.50 327 ARG A O 1
ATOM 2699 N N . GLY A 1 328 ? -31.517 6.943 23.167 1.00 88.12 328 GLY A N 1
ATOM 2700 C CA . GLY A 1 328 ? -32.677 6.189 23.644 1.00 88.12 328 GLY A CA 1
ATOM 2701 C C . GLY A 1 328 ? -32.303 4.721 23.915 1.00 88.12 328 GLY A C 1
ATOM 2702 O O . GLY A 1 328 ? -31.621 4.125 23.072 1.00 88.12 328 GLY A O 1
ATOM 2703 N N . PRO A 1 329 ? -32.739 4.115 25.036 1.00 82.38 329 PRO A N 1
ATOM 2704 C CA . PRO A 1 329 ? -32.410 2.724 25.360 1.00 82.38 329 PRO A CA 1
ATOM 2705 C C . PRO A 1 329 ? -32.915 1.758 24.277 1.00 82.38 329 PRO A C 1
ATOM 2707 O O . PRO A 1 329 ? -32.128 0.973 23.753 1.00 82.38 329 PRO A O 1
ATOM 2710 N N . ASP A 1 330 ? -34.160 1.939 23.830 1.00 84.06 330 ASP A N 1
ATOM 2711 C CA . ASP A 1 330 ? -34.824 1.069 22.843 1.00 84.06 330 ASP A CA 1
ATOM 2712 C C . ASP A 1 330 ? -34.874 1.667 21.428 1.00 84.06 330 ASP A C 1
ATOM 2714 O O . ASP A 1 330 ? -35.590 1.189 20.544 1.00 84.06 330 ASP A O 1
ATOM 2718 N N . LYS A 1 331 ? -34.149 2.768 21.196 1.00 90.94 331 LYS A N 1
ATOM 2719 C CA . LYS A 1 331 ? -34.136 3.445 19.896 1.00 90.94 331 LYS A CA 1
ATOM 2720 C C . LYS A 1 331 ? -33.017 2.901 19.012 1.00 90.94 331 LYS A C 1
ATOM 2722 O O . LYS A 1 331 ? -31.899 2.654 19.460 1.00 90.94 331 LYS A O 1
ATOM 2727 N N . ILE A 1 332 ? -33.355 2.765 17.732 1.00 93.31 332 ILE A N 1
ATOM 2728 C CA . ILE A 1 332 ? -32.453 2.336 16.665 1.00 93.31 332 ILE A CA 1
ATOM 2729 C C . ILE A 1 332 ? -32.095 3.554 15.817 1.00 93.31 332 ILE A C 1
ATOM 2731 O O . ILE A 1 332 ? -32.973 4.352 15.471 1.00 93.31 332 ILE A O 1
ATOM 2735 N N . TYR A 1 333 ? -30.824 3.662 15.463 1.00 94.75 333 TYR A N 1
ATOM 2736 C CA . TYR A 1 333 ? -30.220 4.771 14.746 1.00 94.75 333 TYR A CA 1
ATOM 2737 C C . TYR A 1 333 ? -29.321 4.274 13.610 1.00 94.75 333 TYR A C 1
ATOM 2739 O O . TYR A 1 333 ? -28.979 3.095 13.509 1.00 94.75 333 TYR A O 1
ATOM 2747 N N . TYR A 1 334 ? -28.952 5.187 12.720 1.00 94.19 334 TYR A N 1
ATOM 2748 C CA . TYR A 1 334 ? -28.003 4.926 11.648 1.00 94.19 334 TYR A CA 1
ATOM 2749 C C . TYR A 1 334 ? -26.634 4.502 12.205 1.00 94.19 334 TYR A C 1
ATOM 2751 O O . TYR A 1 334 ? -26.111 5.127 13.126 1.00 94.19 334 TYR A O 1
ATOM 2759 N N . GLY A 1 335 ? -26.043 3.456 11.617 1.00 92.38 335 GLY A N 1
ATOM 2760 C CA . GLY A 1 335 ? -24.742 2.910 12.020 1.00 92.38 335 GLY A CA 1
ATOM 2761 C C . GLY A 1 335 ? -24.795 1.902 13.171 1.00 92.38 335 GLY A C 1
ATOM 2762 O O . GLY A 1 335 ? -23.777 1.266 13.467 1.00 92.38 335 GLY A O 1
ATOM 2763 N N . ASP A 1 336 ? -25.968 1.706 13.774 1.00 93.06 336 ASP A N 1
ATOM 2764 C CA . ASP A 1 336 ? -26.170 0.692 14.800 1.00 93.06 336 ASP A CA 1
ATOM 2765 C C . ASP A 1 336 ? -25.990 -0.719 14.261 1.00 93.06 336 ASP A C 1
ATOM 2767 O O . ASP A 1 336 ? -26.353 -1.037 13.134 1.00 93.06 336 ASP A O 1
ATOM 2771 N N . MET A 1 337 ? -25.497 -1.589 15.121 1.00 91.56 337 MET A N 1
ATOM 2772 C CA . MET A 1 337 ? -25.531 -3.025 14.983 1.00 91.56 337 MET A CA 1
ATOM 2773 C C . MET A 1 337 ? -26.799 -3.531 15.655 1.00 91.56 337 MET A C 1
ATOM 2775 O O . MET A 1 337 ? -27.071 -3.227 16.817 1.00 91.56 337 MET A O 1
ATOM 2779 N N . VAL A 1 338 ? -27.550 -4.333 14.921 1.00 90.94 338 VAL A N 1
ATOM 2780 C CA . VAL A 1 338 ? -28.739 -5.041 15.396 1.00 90.94 338 VAL A CA 1
ATOM 2781 C C . VAL A 1 338 ? -28.593 -6.523 15.089 1.00 90.94 338 VAL A C 1
ATOM 2783 O O . VAL A 1 338 ? -27.791 -6.904 14.235 1.00 90.94 338 VAL A O 1
ATOM 2786 N N . HIS A 1 339 ? -29.366 -7.362 15.762 1.00 87.56 339 HIS A N 1
ATOM 2787 C CA . HIS A 1 339 ? -29.346 -8.807 15.565 1.00 87.56 339 HIS A CA 1
ATOM 2788 C C . HIS A 1 339 ? -30.765 -9.365 15.478 1.00 87.56 339 HIS A C 1
ATOM 2790 O O . HIS A 1 339 ? -31.637 -8.922 16.217 1.00 87.56 339 HIS A O 1
ATOM 2796 N N . ASP A 1 340 ? -31.000 -10.333 14.597 1.00 86.62 340 ASP A N 1
ATOM 2797 C CA . ASP A 1 340 ? -32.318 -10.941 14.353 1.00 86.62 340 ASP A CA 1
ATOM 2798 C C . ASP A 1 340 ? -32.511 -12.328 15.000 1.00 86.62 340 ASP A C 1
ATOM 2800 O O . ASP A 1 340 ? -33.506 -12.996 14.737 1.00 86.62 340 ASP A O 1
ATOM 2804 N N . GLY A 1 341 ? -31.562 -12.783 15.824 1.00 78.69 341 GLY A N 1
ATOM 2805 C CA . GLY A 1 341 ? -31.520 -14.147 16.374 1.00 78.69 341 GLY A CA 1
ATOM 2806 C C . GLY A 1 341 ? -30.481 -15.048 15.695 1.00 78.69 341 GLY A C 1
ATOM 2807 O O . GLY A 1 341 ? -29.968 -15.975 16.318 1.00 78.69 341 GLY A O 1
ATOM 2808 N N . TYR A 1 342 ? -30.067 -14.725 14.464 1.00 75.69 342 TYR A N 1
ATOM 2809 C CA . TYR A 1 342 ? -29.088 -15.518 13.710 1.00 75.69 342 TYR A CA 1
ATOM 2810 C C . TYR A 1 342 ? -27.854 -14.716 13.310 1.00 75.69 342 TYR A C 1
ATOM 2812 O O . TYR A 1 342 ? -26.725 -15.152 13.532 1.00 75.69 342 TYR A O 1
ATOM 2820 N N . THR A 1 343 ? -28.054 -13.523 12.755 1.00 80.88 343 THR A N 1
ATOM 2821 C CA . THR A 1 343 ? -26.991 -12.713 12.152 1.00 80.88 343 THR A CA 1
ATOM 2822 C C . THR A 1 343 ? -27.017 -11.291 12.697 1.00 80.88 343 THR A C 1
ATOM 2824 O O . THR A 1 343 ? -28.021 -10.825 13.234 1.00 80.88 343 THR A O 1
ATOM 2827 N N . SER A 1 344 ? -25.872 -10.610 12.638 1.00 87.25 344 SER A N 1
ATOM 2828 C CA . SER A 1 344 ? -25.755 -9.201 13.020 1.00 87.25 344 SER A CA 1
ATOM 2829 C C . SER A 1 344 ? -25.683 -8.315 11.784 1.00 87.25 344 SER A C 1
ATOM 2831 O O . SER A 1 344 ? -24.981 -8.638 10.827 1.00 87.25 344 SER A O 1
ATOM 2833 N N . TYR A 1 345 ? -26.355 -7.172 11.831 1.00 89.88 345 TYR A N 1
ATOM 2834 C CA . TYR A 1 345 ? -26.529 -6.278 10.695 1.00 89.88 345 TYR A CA 1
ATOM 2835 C C . TYR A 1 345 ? -26.247 -4.827 11.076 1.00 89.88 345 TYR A C 1
ATOM 2837 O O . TYR A 1 345 ? -26.596 -4.406 12.176 1.00 89.88 345 TYR A O 1
ATOM 2845 N N . ILE A 1 346 ? -25.669 -4.052 10.152 1.00 92.44 346 ILE A N 1
ATOM 2846 C CA . ILE A 1 346 ? -25.503 -2.600 10.314 1.00 92.44 346 ILE A CA 1
ATOM 2847 C C . ILE A 1 346 ? -26.735 -1.885 9.770 1.00 92.44 346 ILE A C 1
ATOM 2849 O O . ILE A 1 346 ? -27.107 -2.083 8.616 1.00 92.44 346 ILE A O 1
ATOM 2853 N N . VAL A 1 347 ? -27.330 -1.005 10.563 1.00 93.75 347 VAL A N 1
ATOM 2854 C CA . VAL A 1 347 ? -28.471 -0.175 10.186 1.00 93.75 347 VAL A CA 1
ATOM 2855 C C . VAL A 1 347 ? -28.031 0.933 9.233 1.00 93.75 347 VAL A C 1
ATOM 2857 O O . VAL A 1 347 ? -27.148 1.737 9.533 1.00 93.75 347 VAL A O 1
ATOM 2860 N N . ARG A 1 348 ? -28.692 0.999 8.077 1.00 93.81 348 ARG A N 1
ATOM 2861 C CA . ARG A 1 348 ? -28.508 2.024 7.041 1.00 93.81 348 ARG A CA 1
ATOM 2862 C C . ARG A 1 348 ? -29.635 3.046 7.005 1.00 93.81 348 ARG A C 1
ATOM 2864 O O . ARG A 1 348 ? -29.390 4.200 6.670 1.00 93.81 348 ARG A O 1
ATOM 2871 N N . MET A 1 349 ? -30.854 2.637 7.340 1.00 94.19 349 MET A N 1
ATOM 2872 C CA . MET A 1 349 ? -31.984 3.553 7.449 1.00 94.19 349 MET A CA 1
ATOM 2873 C C . MET A 1 349 ? -33.029 3.015 8.422 1.00 94.19 349 MET A C 1
ATOM 2875 O O . MET A 1 349 ? -33.33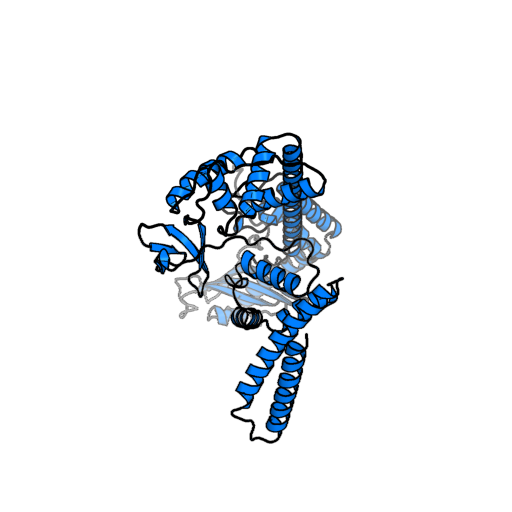7 1.824 8.431 1.00 94.19 349 MET A O 1
ATOM 2879 N N . VAL A 1 350 ? -33.621 3.900 9.216 1.00 94.19 350 VAL A N 1
ATOM 2880 C CA . VAL A 1 350 ? -34.687 3.573 10.165 1.00 94.19 350 VAL A CA 1
ATOM 2881 C C . VAL A 1 350 ? -36.007 4.121 9.631 1.00 94.19 350 VAL A C 1
ATOM 2883 O O . VAL A 1 350 ? -36.306 5.304 9.774 1.00 94.19 350 VAL A O 1
ATOM 2886 N N . GLY A 1 351 ? -36.812 3.252 9.019 1.00 92.69 351 GLY A N 1
ATOM 2887 C CA . GLY A 1 351 ? -38.167 3.587 8.576 1.00 92.69 351 GLY A CA 1
ATOM 2888 C C . GLY A 1 351 ? -39.171 3.599 9.733 1.00 92.69 351 GLY A C 1
ATOM 2889 O O . GLY A 1 351 ? -38.805 3.456 10.899 1.00 92.69 351 GLY A O 1
ATOM 2890 N N . SER A 1 352 ? -40.465 3.730 9.433 1.00 91.50 352 SER A N 1
ATOM 2891 C CA . SER A 1 352 ? -41.529 3.683 10.450 1.00 91.50 352 SER A CA 1
ATOM 2892 C C . SER A 1 352 ? -41.657 2.288 11.079 1.00 91.50 352 SER A C 1
ATOM 2894 O O . SER A 1 352 ? -41.484 2.145 12.290 1.00 91.50 352 SER A O 1
ATOM 2896 N N . ARG A 1 353 ? -41.864 1.255 10.250 1.00 92.69 353 ARG A N 1
ATOM 2897 C CA . ARG A 1 353 ? -42.067 -0.151 10.662 1.00 92.69 353 ARG A CA 1
ATOM 2898 C C . ARG A 1 353 ? -40.828 -1.042 10.511 1.00 92.69 353 ARG A C 1
ATOM 2900 O O . ARG A 1 353 ? -40.653 -1.992 11.272 1.00 92.69 353 ARG A O 1
ATOM 2907 N N . TYR A 1 354 ? -39.979 -0.732 9.538 1.00 93.94 354 TYR A N 1
ATOM 2908 C CA . TYR A 1 354 ? -38.817 -1.540 9.175 1.00 93.94 354 TYR A CA 1
ATOM 2909 C C . TYR A 1 354 ? -37.520 -0.782 9.426 1.00 93.94 354 TYR A C 1
ATOM 2911 O O . TYR A 1 354 ? -37.486 0.448 9.350 1.00 93.94 354 TYR A O 1
ATOM 2919 N N . ILE A 1 355 ? -36.454 -1.532 9.672 1.00 94.00 355 ILE A N 1
ATOM 2920 C CA . ILE A 1 355 ? -35.086 -1.050 9.524 1.00 94.00 355 ILE A CA 1
ATOM 2921 C C . ILE A 1 355 ? -34.484 -1.639 8.256 1.00 94.00 355 ILE A C 1
ATOM 2923 O O . ILE A 1 355 ? -34.718 -2.798 7.917 1.00 94.00 355 ILE A O 1
ATOM 2927 N N . TYR A 1 356 ? -33.723 -0.818 7.555 1.00 93.50 356 TYR A N 1
ATOM 2928 C CA . TYR A 1 356 ? -32.979 -1.194 6.367 1.00 93.50 356 TYR A CA 1
ATOM 2929 C C . TYR A 1 356 ? -31.532 -1.350 6.783 1.00 93.50 356 TYR A C 1
ATOM 2931 O O . TYR A 1 356 ? -30.969 -0.456 7.423 1.00 93.50 356 TYR A O 1
ATOM 2939 N N . VAL A 1 357 ? -30.953 -2.494 6.455 1.00 92.50 357 VAL A N 1
ATOM 2940 C CA . VAL A 1 357 ? -29.609 -2.858 6.887 1.00 92.50 357 VAL A CA 1
ATOM 2941 C C . VAL A 1 357 ? -28.653 -2.932 5.702 1.00 92.50 357 VAL A C 1
ATOM 2943 O O . VAL A 1 357 ? -29.061 -2.823 4.551 1.00 92.50 357 VAL A O 1
ATOM 2946 N N . GLU A 1 358 ? -27.358 -3.032 5.978 1.00 85.75 358 GLU A N 1
ATOM 2947 C CA . GLU A 1 358 ? -26.324 -3.132 4.953 1.00 85.75 358 GLU A CA 1
ATOM 2948 C C . GLU A 1 358 ? -26.530 -4.369 4.056 1.00 85.75 358 GLU A C 1
ATOM 2950 O O . GLU A 1 358 ? -26.762 -5.476 4.541 1.00 85.75 358 GLU A O 1
ATOM 2955 N N . GLY A 1 359 ? -26.467 -4.153 2.736 1.00 76.19 359 GLY A N 1
ATOM 2956 C CA . GLY A 1 359 ? -26.904 -5.100 1.704 1.00 76.19 359 GLY A CA 1
ATOM 2957 C C . GLY A 1 359 ? -28.173 -4.599 1.003 1.00 76.19 359 GLY A C 1
ATOM 2958 O O . GLY A 1 359 ? -29.170 -4.307 1.652 1.00 76.19 359 GLY A O 1
ATOM 2959 N N . SER A 1 360 ? -28.143 -4.480 -0.327 1.00 59.00 360 SER A N 1
ATOM 2960 C CA . SER A 1 360 ? -29.051 -3.636 -1.134 1.00 59.00 360 SER A CA 1
ATOM 2961 C C . SER A 1 360 ? -30.549 -4.000 -1.129 1.00 59.00 360 SER A C 1
ATOM 2963 O O . SER A 1 360 ? -31.329 -3.371 -1.836 1.00 59.00 360 SER A O 1
ATOM 2965 N N . SER A 1 361 ? -30.977 -4.998 -0.358 1.00 67.81 361 SER A N 1
ATOM 2966 C CA . SER A 1 361 ? -32.349 -5.525 -0.362 1.00 67.81 361 SER A CA 1
ATOM 2967 C C . SER A 1 361 ? -32.837 -6.064 0.991 1.00 67.81 361 SER A C 1
ATOM 2969 O O . SER A 1 361 ? -33.970 -6.541 1.081 1.00 67.81 361 SER A O 1
ATOM 2971 N N . HIS A 1 362 ? -32.042 -5.968 2.063 1.00 80.31 362 HIS A N 1
ATOM 2972 C CA . HIS A 1 362 ? -32.434 -6.501 3.370 1.00 80.31 362 HIS A CA 1
ATOM 2973 C C . HIS A 1 362 ? -33.179 -5.461 4.214 1.00 80.31 362 HIS A C 1
ATOM 2975 O O . HIS A 1 362 ? -32.661 -4.390 4.544 1.00 80.31 362 HIS A O 1
ATOM 2981 N N . ARG A 1 363 ? -34.405 -5.813 4.612 1.00 89.94 363 ARG A N 1
ATOM 2982 C CA . ARG A 1 363 ? -35.196 -5.077 5.602 1.00 89.94 363 ARG A CA 1
ATOM 2983 C C . ARG A 1 363 ? -35.653 -6.017 6.705 1.00 89.94 363 ARG A C 1
ATOM 2985 O O . ARG A 1 363 ? -36.095 -7.128 6.425 1.00 89.94 363 ARG A O 1
ATOM 2992 N N . LEU A 1 364 ? -35.595 -5.548 7.943 1.00 91.19 364 LEU A N 1
ATOM 2993 C CA . LEU A 1 364 ? -36.032 -6.296 9.117 1.00 91.19 364 LEU A CA 1
ATOM 2994 C C . LEU A 1 364 ? -37.185 -5.553 9.788 1.00 91.19 364 LEU A C 1
ATOM 2996 O O . LEU A 1 364 ? -37.209 -4.319 9.840 1.00 91.19 364 LEU A O 1
ATOM 3000 N N . LEU A 1 365 ? -38.168 -6.301 10.286 1.00 92.25 365 LEU A N 1
ATOM 3001 C CA . LEU A 1 365 ? -39.208 -5.739 11.145 1.00 92.25 365 LEU A CA 1
ATOM 3002 C C . LEU A 1 365 ? -38.563 -5.288 12.455 1.00 92.25 365 LEU A C 1
ATOM 3004 O O . LEU A 1 365 ? -37.843 -6.063 13.078 1.00 92.25 365 LEU A O 1
ATOM 3008 N N . LYS A 1 366 ? -38.854 -4.060 12.899 1.00 89.94 366 LYS A N 1
ATOM 3009 C CA . LYS A 1 366 ? -38.268 -3.500 14.131 1.00 89.94 366 LYS A CA 1
ATOM 3010 C C . LYS A 1 366 ? -38.453 -4.398 15.354 1.00 89.94 366 LYS A C 1
ATOM 3012 O O . LYS A 1 366 ? -37.533 -4.551 16.138 1.00 89.94 366 LYS A O 1
ATOM 3017 N N . GLN A 1 367 ? -39.626 -5.012 15.482 1.00 88.31 367 GLN A N 1
ATOM 3018 C CA . GLN A 1 367 ? -39.961 -5.890 16.605 1.00 88.31 367 GLN A CA 1
ATOM 3019 C C . GLN A 1 367 ? -39.189 -7.226 16.601 1.00 88.31 367 GLN A C 1
ATOM 3021 O O . GLN A 1 367 ? -39.183 -7.922 17.606 1.00 88.31 367 GLN A O 1
ATOM 3026 N N . HIS A 1 368 ? -38.582 -7.616 15.472 1.00 87.88 368 HIS A N 1
ATOM 3027 C CA . HIS A 1 368 ? -37.836 -8.876 15.346 1.00 87.88 368 HIS A CA 1
ATOM 3028 C C . HIS A 1 368 ? -36.337 -8.701 15.578 1.00 87.88 368 HIS A C 1
ATOM 3030 O O . HIS A 1 368 ? -35.602 -9.682 15.532 1.00 87.88 368 HIS A O 1
ATOM 3036 N N . VAL A 1 369 ? -35.870 -7.471 15.797 1.00 88.69 369 VAL A N 1
ATOM 3037 C CA . VAL A 1 369 ? -34.454 -7.214 16.029 1.00 88.69 369 VAL A CA 1
ATOM 3038 C C . VAL A 1 369 ? -34.194 -6.829 17.471 1.00 88.69 369 VAL A C 1
ATOM 3040 O O . VAL A 1 369 ? -34.957 -6.093 18.091 1.00 88.69 369 VAL A O 1
ATOM 3043 N N . LYS A 1 370 ? -33.080 -7.325 17.995 1.00 86.50 370 LYS A N 1
ATOM 3044 C CA . LYS A 1 370 ? -32.552 -6.991 19.311 1.00 86.50 370 LYS A CA 1
ATOM 3045 C C . LYS A 1 370 ? -31.391 -6.015 19.151 1.00 86.50 370 LYS A C 1
ATOM 3047 O O . LYS A 1 370 ? -30.588 -6.124 18.217 1.00 86.50 370 LYS A O 1
ATOM 3052 N N . LEU A 1 371 ? -31.310 -5.064 20.073 1.00 85.75 371 LEU A N 1
ATOM 3053 C CA . LEU A 1 371 ? -30.162 -4.177 20.215 1.00 85.75 371 LEU A CA 1
ATOM 3054 C C . LEU A 1 371 ? -29.083 -4.868 21.047 1.00 85.75 371 LEU A C 1
ATOM 3056 O O . LEU A 1 371 ? -29.382 -5.644 21.952 1.00 85.75 371 LEU A O 1
ATOM 3060 N N . PHE A 1 372 ? -27.823 -4.569 20.746 1.00 85.75 372 PHE A N 1
ATOM 3061 C CA . PHE A 1 372 ? -26.724 -4.948 21.626 1.00 85.75 372 PHE A CA 1
ATOM 3062 C C . PHE A 1 372 ? -26.739 -4.043 22.856 1.00 85.75 372 PHE A C 1
ATOM 3064 O O . PHE A 1 372 ? -26.708 -2.825 22.718 1.00 85.75 372 PHE A O 1
ATOM 3071 N N . THR A 1 373 ? -26.750 -4.622 24.048 1.00 83.31 373 THR A N 1
ATOM 3072 C CA . THR A 1 373 ? -26.653 -3.861 25.295 1.00 83.31 373 THR A CA 1
ATOM 3073 C C . THR A 1 373 ? -25.383 -4.280 25.985 1.00 83.31 373 THR A C 1
ATOM 3075 O O . THR A 1 373 ? -25.197 -5.460 26.252 1.00 83.31 373 THR A O 1
ATOM 3078 N N . ARG A 1 374 ? -24.494 -3.323 26.253 1.00 86.00 374 ARG A N 1
ATOM 3079 C CA . ARG A 1 374 ? -23.226 -3.625 26.910 1.00 86.00 374 ARG A CA 1
ATOM 3080 C C . ARG A 1 374 ? -23.494 -4.319 28.239 1.00 86.00 374 ARG A C 1
ATOM 3082 O O . ARG A 1 374 ? -24.209 -3.786 29.082 1.00 86.00 374 ARG A O 1
ATOM 3089 N N . VAL A 1 375 ? -22.905 -5.496 28.401 1.00 89.81 375 VAL A N 1
ATOM 3090 C CA . VAL A 1 375 ? -22.943 -6.238 29.660 1.00 89.81 375 VAL A CA 1
ATOM 3091 C C . VAL A 1 375 ? -21.635 -5.969 30.383 1.00 89.81 375 VAL A C 1
ATOM 3093 O O . VAL A 1 375 ? -20.562 -6.135 29.797 1.00 89.81 375 VAL A O 1
ATOM 3096 N N . GLU A 1 376 ? -21.709 -5.516 31.631 1.00 90.69 376 GLU A N 1
ATOM 3097 C CA . GLU A 1 376 ? -20.506 -5.261 32.419 1.00 90.69 376 GLU A CA 1
ATOM 3098 C C . GLU A 1 376 ? -19.933 -6.583 32.955 1.00 90.69 376 GLU A C 1
ATOM 3100 O O . GLU A 1 376 ? -20.681 -7.405 33.494 1.00 90.69 376 GLU A O 1
ATOM 3105 N N . PRO A 1 377 ? -18.621 -6.831 32.781 1.00 92.69 377 PRO A N 1
ATOM 3106 C CA . PRO A 1 377 ? -17.979 -7.998 33.360 1.00 92.69 377 PRO A CA 1
ATOM 3107 C C . PRO A 1 377 ? -17.882 -7.852 34.883 1.00 92.69 377 PRO A C 1
ATOM 3109 O O . PRO A 1 377 ? -17.802 -6.749 35.423 1.00 92.69 377 PRO A O 1
ATOM 3112 N N . ILE A 1 378 ? -17.817 -8.983 35.576 1.00 92.56 378 ILE A N 1
ATOM 3113 C CA . ILE A 1 378 ? -17.533 -9.036 37.008 1.00 92.56 378 ILE A CA 1
ATOM 3114 C C . ILE A 1 378 ? -16.094 -8.568 37.225 1.00 92.56 378 ILE A C 1
ATOM 3116 O O . ILE A 1 378 ? -15.149 -9.146 36.677 1.00 92.56 378 ILE A O 1
ATOM 3120 N N . VAL A 1 379 ? -15.942 -7.512 38.022 1.00 86.75 379 VAL A N 1
ATOM 3121 C CA . VAL A 1 379 ? -14.644 -6.968 38.422 1.00 86.75 379 VAL A CA 1
ATOM 3122 C C . VAL A 1 379 ? -14.034 -7.920 39.450 1.00 86.75 379 VAL A C 1
ATOM 3124 O O . VAL A 1 379 ? -14.638 -8.166 40.489 1.00 86.75 379 VAL A O 1
ATOM 3127 N N . SER A 1 380 ? -12.850 -8.458 39.148 1.00 87.19 380 SER A N 1
ATOM 3128 C CA . SER A 1 380 ? -12.136 -9.441 39.982 1.00 87.19 380 SER A CA 1
ATOM 3129 C C . SER A 1 380 ? -12.899 -10.765 40.193 1.00 87.19 380 SER A C 1
ATOM 3131 O O . SER A 1 380 ? -13.266 -11.082 41.323 1.00 87.19 380 SER A O 1
ATOM 3133 N N . PRO A 1 381 ? -13.132 -11.561 39.130 1.00 89.38 381 PRO A N 1
ATOM 3134 C CA . PRO A 1 381 ? -13.791 -12.862 39.253 1.00 89.38 381 PRO A CA 1
ATOM 3135 C C . PRO A 1 381 ? -12.950 -13.822 40.106 1.00 89.38 381 PRO A C 1
ATOM 3137 O O . PRO A 1 381 ? -11.729 -13.890 39.960 1.00 89.38 381 PRO A O 1
ATOM 3140 N N . VAL A 1 382 ? -13.607 -14.588 40.973 1.00 88.19 382 VAL A N 1
ATOM 3141 C CA . VAL A 1 382 ? -12.974 -15.567 41.870 1.00 88.19 382 VAL A CA 1
ATOM 3142 C C . VAL A 1 382 ? -13.456 -16.980 41.551 1.00 88.19 382 VAL A C 1
ATOM 3144 O O . VAL A 1 382 ? -12.659 -17.923 41.555 1.00 88.19 382 VAL A O 1
ATOM 3147 N N . ARG A 1 383 ? -14.747 -17.140 41.243 1.00 90.94 383 ARG A N 1
ATOM 3148 C CA . ARG A 1 383 ? -15.375 -18.449 41.024 1.00 90.94 383 ARG A CA 1
ATOM 3149 C C . ARG A 1 383 ? -15.397 -18.847 39.539 1.00 90.94 383 ARG A C 1
ATOM 3151 O O . ARG A 1 383 ? -15.425 -17.968 38.675 1.00 90.94 383 ARG A O 1
ATOM 3158 N N . PRO A 1 384 ? -15.377 -20.153 39.200 1.00 90.06 384 PRO A N 1
ATOM 3159 C CA . PRO A 1 384 ? -15.372 -20.602 37.805 1.00 90.06 384 PRO A CA 1
ATOM 3160 C C . PRO A 1 384 ? -16.534 -20.053 36.961 1.00 90.06 384 PRO A C 1
ATOM 3162 O O . PRO A 1 384 ? -16.331 -19.672 35.810 1.00 90.06 384 PRO A O 1
ATOM 3165 N N . ASP A 1 385 ? -17.735 -19.965 37.529 1.00 90.75 385 ASP A N 1
ATOM 3166 C CA . ASP A 1 385 ? -18.929 -19.401 36.893 1.00 90.75 385 ASP A CA 1
ATOM 3167 C C . ASP A 1 385 ? -18.768 -17.913 36.556 1.00 90.75 385 ASP A C 1
ATOM 3169 O O . ASP A 1 385 ? -19.189 -17.481 35.487 1.00 90.75 385 ASP A O 1
ATOM 3173 N N . GLU A 1 386 ? -18.078 -17.141 37.396 1.00 92.75 386 GLU A N 1
ATOM 3174 C CA . GLU A 1 386 ? -17.794 -15.719 37.153 1.00 92.75 386 GLU A CA 1
ATOM 3175 C C . GLU A 1 386 ? -16.797 -15.527 36.002 1.00 92.75 386 GLU A C 1
ATOM 3177 O O . GLU A 1 386 ? -16.958 -14.637 35.166 1.00 92.75 386 GLU A O 1
ATOM 3182 N N . TYR A 1 387 ? -15.785 -16.396 35.906 1.00 92.81 387 TYR A N 1
ATOM 3183 C CA . TYR A 1 387 ? -14.861 -16.406 34.769 1.00 92.81 387 TYR A CA 1
ATOM 3184 C C . TYR A 1 387 ? -15.554 -16.831 33.468 1.00 92.81 387 TYR A C 1
ATOM 3186 O O . TYR A 1 387 ? -15.310 -16.224 32.421 1.00 92.81 387 TYR A O 1
ATOM 3194 N N . LEU A 1 388 ? -16.430 -17.843 33.519 1.00 92.69 388 LEU A N 1
ATOM 3195 C CA . LEU A 1 388 ? -17.248 -18.254 32.374 1.00 92.69 388 LEU A CA 1
ATOM 3196 C C . LEU A 1 388 ? -18.186 -17.128 31.935 1.00 92.69 388 LEU A C 1
ATOM 3198 O O . LEU A 1 388 ? -18.245 -16.813 30.747 1.00 92.69 388 LEU A O 1
ATOM 3202 N N . PHE A 1 389 ? -18.857 -16.477 32.886 1.00 94.38 389 PHE A N 1
ATOM 3203 C CA . PHE A 1 389 ? -19.695 -15.315 32.625 1.00 94.38 389 PHE A CA 1
ATOM 3204 C C . PHE A 1 389 ? -18.891 -14.199 31.956 1.00 94.38 389 PHE A C 1
ATOM 3206 O O . PHE A 1 389 ? -19.299 -13.711 30.906 1.00 94.38 389 PHE A O 1
ATOM 3213 N N . ASN A 1 390 ? -17.709 -13.854 32.475 1.00 94.12 390 ASN A N 1
ATOM 3214 C CA . ASN A 1 390 ? -16.839 -12.842 31.870 1.00 94.12 390 ASN A CA 1
ATOM 3215 C C . ASN A 1 390 ? -16.400 -13.204 30.443 1.00 94.12 390 ASN A C 1
ATOM 3217 O O . ASN A 1 390 ? -16.307 -12.326 29.579 1.00 94.12 390 ASN A O 1
ATOM 3221 N N . GLU A 1 391 ? -16.166 -14.484 30.152 1.00 93.00 391 GLU A N 1
ATOM 3222 C CA . GLU A 1 391 ? -15.882 -14.931 28.788 1.00 93.00 391 GLU A CA 1
ATOM 3223 C C . GLU A 1 391 ? -17.118 -14.809 27.878 1.00 93.00 391 GLU A C 1
ATOM 3225 O O . GLU A 1 391 ? -16.991 -14.335 26.746 1.00 93.00 391 GLU A O 1
ATOM 3230 N N . CYS A 1 392 ? -18.317 -15.141 28.364 1.00 93.56 392 CYS A N 1
ATOM 3231 C CA . CYS A 1 392 ? -19.572 -14.907 27.644 1.00 93.56 392 CYS A CA 1
ATOM 3232 C C . CYS A 1 392 ? -19.828 -13.411 27.401 1.00 93.56 392 CYS A C 1
ATOM 3234 O O . CYS A 1 392 ? -20.179 -13.022 26.286 1.00 93.56 392 CYS A O 1
ATOM 3236 N N . VAL A 1 393 ? -19.568 -12.556 28.392 1.00 93.50 393 VAL A N 1
ATOM 3237 C CA . VAL A 1 393 ? -19.618 -11.092 28.269 1.00 93.50 393 VAL A CA 1
ATOM 3238 C C . VAL A 1 393 ? -18.650 -10.611 27.192 1.00 93.50 393 VAL A C 1
ATOM 3240 O O . VAL A 1 393 ? -19.025 -9.805 26.339 1.00 93.50 393 VAL A O 1
ATOM 3243 N N . ARG A 1 394 ? -17.421 -11.144 27.156 1.00 91.94 394 ARG A N 1
ATOM 3244 C CA . ARG A 1 394 ? -16.446 -10.828 26.104 1.00 91.94 394 ARG A CA 1
ATOM 3245 C C . ARG A 1 394 ? -16.992 -11.186 24.721 1.00 91.94 394 ARG A C 1
ATOM 3247 O O . ARG A 1 394 ? -16.848 -10.391 23.793 1.00 91.94 394 ARG A O 1
ATOM 3254 N N . LEU A 1 395 ? -17.594 -12.362 24.559 1.00 89.69 395 LEU A N 1
ATOM 3255 C CA . LEU A 1 395 ? -18.164 -12.811 23.283 1.00 89.69 395 LEU A CA 1
ATOM 3256 C C . LEU A 1 395 ? -19.372 -11.969 22.850 1.00 89.69 395 LEU A C 1
ATOM 3258 O O . LEU A 1 395 ? -19.482 -11.637 21.665 1.00 89.69 395 LEU A O 1
ATOM 3262 N N . HIS A 1 396 ? -20.222 -11.588 23.804 1.00 88.81 396 HIS A N 1
ATOM 3263 C CA . HIS A 1 396 ? -21.369 -10.710 23.595 1.00 88.81 396 HIS A CA 1
ATOM 3264 C C . HIS A 1 396 ? -20.936 -9.297 23.180 1.00 88.81 396 HIS A C 1
ATOM 3266 O O . HIS A 1 396 ? -21.294 -8.834 22.098 1.00 88.81 396 HIS A O 1
ATOM 3272 N N . ASN A 1 397 ? -20.107 -8.633 23.992 1.00 89.19 397 ASN A N 1
ATOM 3273 C CA . ASN A 1 397 ? -19.691 -7.244 23.769 1.00 89.19 397 ASN A CA 1
ATOM 3274 C C . ASN A 1 397 ? -18.869 -7.077 22.478 1.00 89.19 397 ASN A C 1
ATOM 3276 O O . ASN A 1 397 ? -18.911 -6.021 21.850 1.00 89.19 397 ASN A O 1
ATOM 3280 N N . ASN A 1 398 ? -18.158 -8.124 22.038 1.00 84.44 398 ASN A N 1
ATOM 3281 C CA . ASN A 1 398 ? -17.461 -8.144 20.745 1.00 84.44 398 ASN A CA 1
ATOM 3282 C C . ASN A 1 398 ? -18.353 -8.560 19.561 1.00 84.44 398 ASN A C 1
ATOM 3284 O O . ASN A 1 398 ? -17.858 -8.668 18.438 1.00 84.44 398 ASN A O 1
ATOM 3288 N N . LYS A 1 399 ? -19.655 -8.788 19.785 1.00 84.50 399 LYS A N 1
ATOM 3289 C CA . LYS A 1 399 ? -20.656 -9.158 18.765 1.00 84.50 399 LYS A CA 1
ATOM 3290 C C . LYS A 1 399 ? -20.350 -10.482 18.062 1.00 84.50 399 LYS A C 1
ATOM 3292 O O . LYS A 1 399 ? -20.792 -10.704 16.939 1.00 84.50 399 LYS A O 1
ATOM 3297 N N . TRP A 1 400 ? -19.564 -11.355 18.695 1.00 81.38 400 TRP A N 1
ATOM 3298 C CA . TRP A 1 400 ? -19.249 -12.675 18.141 1.00 81.38 400 TRP A CA 1
ATOM 3299 C C . TRP A 1 400 ? -20.417 -13.629 18.355 1.00 81.38 400 TRP A C 1
ATOM 3301 O O . TRP A 1 400 ? -20.796 -14.349 17.439 1.00 81.38 400 TRP A O 1
ATOM 3311 N N . ILE A 1 401 ? -20.991 -13.610 19.560 1.00 86.94 401 ILE A N 1
ATOM 3312 C CA . ILE A 1 401 ? -22.190 -14.373 19.912 1.00 86.94 401 ILE A CA 1
ATOM 3313 C C . ILE A 1 401 ? -23.103 -13.430 20.704 1.00 86.94 401 ILE A C 1
ATOM 3315 O O . ILE A 1 401 ? -22.910 -13.266 21.910 1.00 86.94 401 ILE A O 1
ATOM 3319 N N . PRO A 1 402 ? -24.080 -12.784 20.040 1.00 85.81 402 PRO A N 1
ATOM 3320 C CA . PRO A 1 402 ? -24.945 -11.775 20.655 1.00 85.81 402 PRO A CA 1
ATOM 3321 C C . PRO A 1 402 ? -25.736 -12.272 21.868 1.00 85.81 402 PRO A C 1
ATOM 3323 O O . PRO A 1 402 ? -26.116 -11.480 22.715 1.00 85.81 402 PRO A O 1
ATOM 3326 N N . GLU A 1 403 ? -25.966 -13.574 21.991 1.00 86.88 403 GLU A N 1
ATOM 3327 C CA . GLU A 1 403 ? -26.768 -14.155 23.075 1.00 86.88 403 GLU A CA 1
ATOM 3328 C C . GLU A 1 403 ? -25.909 -14.910 24.099 1.00 86.88 403 GLU A C 1
ATOM 3330 O O . GLU A 1 403 ? -26.449 -15.611 24.945 1.00 86.88 403 GLU A O 1
ATOM 3335 N N . ALA A 1 404 ? -24.575 -14.771 24.056 1.00 90.00 404 ALA A N 1
ATOM 3336 C CA . ALA A 1 404 ? -23.652 -15.596 24.846 1.00 90.00 404 ALA A CA 1
ATOM 3337 C C . ALA A 1 404 ? -23.922 -15.581 26.357 1.00 90.00 404 ALA A C 1
ATOM 3339 O O . ALA A 1 404 ? -23.692 -16.577 27.030 1.00 90.00 404 ALA A O 1
ATOM 3340 N N . VAL A 1 405 ? -24.400 -14.455 26.889 1.00 91.19 405 VAL A N 1
ATOM 3341 C CA . VAL A 1 405 ? -24.716 -14.287 28.318 1.00 91.19 405 VAL A CA 1
ATOM 3342 C C . VAL A 1 405 ? -26.048 -14.924 28.727 1.00 91.19 405 VAL A C 1
ATOM 3344 O O . VAL A 1 405 ? -26.331 -15.027 29.914 1.00 91.19 405 VAL A O 1
ATOM 3347 N N . SER A 1 406 ? -26.873 -15.329 27.761 1.00 89.19 406 SER A N 1
ATOM 3348 C CA . SER A 1 406 ? -28.241 -15.817 27.974 1.00 89.19 406 SER A CA 1
ATOM 3349 C C . SER A 1 406 ? -28.438 -17.275 27.558 1.00 89.19 406 SER A C 1
ATOM 3351 O O . SER A 1 406 ? -29.552 -17.780 27.660 1.00 89.19 406 SER A O 1
ATOM 3353 N N . ILE A 1 407 ? -27.388 -17.948 27.082 1.00 90.12 407 ILE A N 1
ATOM 3354 C CA . ILE A 1 407 ? -27.442 -19.337 26.613 1.00 90.12 407 ILE A CA 1
ATOM 3355 C C . ILE A 1 407 ? -26.418 -20.210 27.357 1.00 90.12 407 ILE A C 1
ATOM 3357 O O . ILE A 1 407 ? -25.408 -19.691 27.843 1.00 90.12 407 ILE A O 1
ATOM 3361 N N . PRO A 1 408 ? -26.632 -21.536 27.446 1.00 91.62 408 PRO A N 1
ATOM 3362 C CA . PRO A 1 408 ? -25.689 -22.444 28.095 1.00 91.62 408 PRO A CA 1
ATOM 3363 C C . PRO A 1 408 ? -24.309 -22.444 27.426 1.00 91.62 408 PRO A C 1
ATOM 3365 O O . PRO A 1 408 ? -24.197 -22.341 26.204 1.00 91.62 408 PRO A O 1
ATOM 3368 N N . ILE A 1 409 ? -23.247 -22.664 28.209 1.00 90.31 409 ILE A N 1
ATOM 3369 C CA . ILE A 1 409 ? -21.859 -22.650 27.710 1.00 90.31 409 ILE A CA 1
ATOM 3370 C C . ILE A 1 409 ? -21.611 -23.657 26.574 1.00 90.31 409 ILE A C 1
ATOM 3372 O O . ILE A 1 409 ? -20.858 -23.365 25.644 1.00 90.31 409 ILE A O 1
ATOM 3376 N N . ALA A 1 410 ? -22.289 -24.807 26.599 1.00 88.06 410 ALA A N 1
ATOM 3377 C CA . ALA A 1 410 ? -22.243 -25.800 25.528 1.00 88.06 410 ALA A CA 1
ATOM 3378 C C . ALA A 1 410 ? -22.758 -25.225 24.194 1.00 88.06 410 ALA A C 1
ATOM 3380 O O . ALA A 1 410 ? -22.156 -25.429 23.137 1.00 88.06 410 ALA A O 1
ATOM 3381 N N . GLU A 1 411 ? -23.838 -24.438 24.242 1.00 89.69 411 GLU A N 1
ATOM 3382 C CA . GLU A 1 411 ? -24.390 -23.764 23.067 1.00 89.69 411 GLU A CA 1
ATOM 3383 C C . GLU A 1 411 ? -23.465 -22.641 22.581 1.00 89.69 411 GLU A C 1
ATOM 3385 O O . GLU A 1 411 ? -23.228 -22.516 21.376 1.00 89.69 411 GLU A O 1
ATOM 3390 N N . VAL A 1 412 ? -22.861 -21.880 23.503 1.00 89.88 412 VAL A N 1
ATOM 3391 C CA . VAL A 1 412 ? -21.824 -20.888 23.170 1.00 89.88 412 VAL A CA 1
ATOM 3392 C C . VAL A 1 412 ? -20.674 -21.552 22.405 1.00 89.88 412 VAL A C 1
ATOM 3394 O O . VAL A 1 412 ? -20.276 -21.064 21.347 1.00 89.88 412 VAL A O 1
ATOM 3397 N N . CYS A 1 413 ? -20.172 -22.690 22.892 1.00 88.62 413 CYS A N 1
ATOM 3398 C CA . CYS A 1 413 ? -19.089 -23.441 22.252 1.00 88.62 413 CYS A CA 1
ATOM 3399 C C . CYS A 1 413 ? -19.486 -23.965 20.863 1.00 88.62 413 CYS A C 1
ATOM 3401 O O . CYS A 1 413 ? -18.702 -23.861 19.918 1.00 88.62 413 CYS A O 1
ATOM 3403 N N . SER A 1 414 ? -20.721 -24.447 20.706 1.00 86.19 414 SER A N 1
ATOM 3404 C CA . SER A 1 414 ? -21.260 -24.872 19.408 1.00 86.19 414 SER A CA 1
ATOM 3405 C C . SER A 1 414 ? -21.300 -23.717 18.397 1.00 86.19 414 SER A C 1
ATOM 3407 O O . SER A 1 414 ? -20.773 -23.830 17.285 1.00 86.19 414 SER A O 1
ATOM 3409 N N . ARG A 1 415 ? -21.824 -22.548 18.796 1.00 84.44 415 ARG A N 1
ATOM 3410 C CA . ARG A 1 415 ? -21.858 -21.348 17.939 1.00 84.44 415 ARG A CA 1
ATOM 3411 C C . ARG A 1 415 ? -20.449 -20.821 17.619 1.00 84.44 415 ARG A C 1
ATOM 3413 O O . ARG A 1 415 ? -20.209 -20.370 16.496 1.00 84.44 415 ARG A O 1
ATOM 3420 N N . LEU A 1 416 ? -19.500 -20.915 18.556 1.00 83.06 416 LEU A N 1
ATOM 3421 C CA . LEU A 1 416 ? -18.091 -20.559 18.330 1.00 83.06 416 LEU A CA 1
ATOM 3422 C C . LEU A 1 416 ? -17.432 -21.412 17.237 1.00 83.06 416 LEU A C 1
ATOM 3424 O O . LEU A 1 416 ? -16.661 -20.882 16.436 1.00 83.06 416 LEU A O 1
ATOM 3428 N N . LEU A 1 417 ? -17.731 -22.713 17.190 1.00 78.38 417 LEU A N 1
ATOM 3429 C CA . LEU A 1 417 ? -17.207 -23.616 16.161 1.00 78.38 417 LEU A CA 1
ATOM 3430 C C . LEU A 1 417 ? -17.857 -23.357 14.794 1.00 78.38 417 LEU A C 1
ATOM 3432 O O . LEU A 1 417 ? -17.150 -23.261 13.790 1.00 78.38 417 LEU A O 1
ATOM 3436 N N . ASN A 1 418 ? -19.178 -23.157 14.757 1.00 72.38 418 ASN A N 1
ATOM 3437 C CA . ASN A 1 418 ? -19.924 -22.928 13.512 1.00 72.38 418 ASN A CA 1
ATOM 3438 C C . ASN A 1 418 ? -19.599 -21.587 12.839 1.00 72.38 418 ASN A C 1
ATOM 3440 O O . ASN A 1 418 ? -19.618 -21.481 11.617 1.00 72.38 418 ASN A O 1
ATOM 3444 N N . THR A 1 419 ? -19.264 -20.552 13.609 1.00 62.81 419 THR A N 1
ATOM 3445 C CA . THR A 1 419 ? -18.874 -19.243 13.053 1.00 62.81 419 THR A CA 1
ATOM 3446 C C . THR A 1 419 ? -17.444 -19.219 12.495 1.00 62.81 419 THR A C 1
ATOM 3448 O O . THR A 1 419 ? -17.079 -18.275 11.794 1.00 62.81 419 THR A O 1
ATOM 3451 N N . ARG A 1 420 ? -16.609 -20.234 12.780 1.00 58.75 420 ARG A N 1
ATOM 3452 C CA . ARG A 1 420 ? -15.178 -20.276 12.414 1.00 58.75 420 ARG A CA 1
ATOM 3453 C C . ARG A 1 420 ? -14.728 -21.665 11.943 1.00 58.75 420 ARG A C 1
ATOM 3455 O O . ARG A 1 420 ? -13.721 -22.187 12.423 1.00 58.75 420 ARG A O 1
ATOM 3462 N N . ILE A 1 421 ? -15.444 -22.234 10.970 1.00 47.03 421 ILE A N 1
ATOM 3463 C CA . ILE A 1 421 ? -15.304 -23.629 10.493 1.00 47.03 421 ILE A CA 1
ATOM 3464 C C . ILE A 1 421 ? -13.862 -24.027 10.084 1.00 47.03 421 ILE A C 1
ATOM 3466 O O . ILE A 1 421 ? -13.524 -25.203 10.116 1.00 47.03 421 ILE A O 1
ATOM 3470 N N . SER A 1 422 ? -12.947 -23.090 9.812 1.00 51.78 422 SER A N 1
ATOM 3471 C CA . SER A 1 422 ? -11.536 -23.389 9.496 1.00 51.78 422 SER A CA 1
ATOM 3472 C C . SER A 1 422 ? -10.540 -23.306 10.671 1.00 51.78 422 SER A C 1
ATOM 3474 O O . SER A 1 422 ? -9.334 -23.394 10.444 1.00 51.78 422 SER A O 1
ATOM 3476 N N . ARG A 1 423 ? -10.983 -23.093 11.924 1.00 61.53 423 ARG A N 1
ATOM 3477 C CA . ARG A 1 423 ? -10.082 -22.703 13.040 1.00 61.53 423 ARG A CA 1
ATOM 3478 C C . ARG A 1 423 ? -10.315 -23.405 14.386 1.00 61.53 423 ARG A C 1
ATOM 3480 O O . ARG A 1 423 ? -9.862 -22.891 15.407 1.00 61.53 423 ARG A O 1
ATOM 3487 N N . ALA A 1 424 ? -10.952 -24.578 14.424 1.00 70.38 424 ALA A N 1
ATOM 3488 C CA . ALA A 1 424 ? -11.195 -25.314 15.678 1.00 70.38 424 ALA A CA 1
ATOM 3489 C C . ALA A 1 424 ? -9.914 -25.519 16.522 1.00 70.38 424 ALA A C 1
ATOM 3491 O O . ALA A 1 424 ? -9.904 -25.221 17.714 1.00 70.38 424 ALA A O 1
ATOM 3492 N N . GLN A 1 425 ? -8.802 -25.902 15.882 1.00 71.75 425 GLN A N 1
ATOM 3493 C CA . GLN A 1 425 ? -7.495 -26.050 16.541 1.00 71.75 425 GLN A CA 1
ATOM 3494 C C . GLN A 1 425 ? -6.973 -24.732 17.139 1.00 71.75 425 GLN A C 1
ATOM 3496 O O . GLN A 1 425 ? -6.423 -24.720 18.236 1.00 71.75 425 GLN A O 1
ATOM 3501 N N . GLN A 1 426 ? -7.181 -23.601 16.459 1.00 80.81 426 GLN A N 1
ATOM 3502 C CA . GLN A 1 426 ? -6.754 -22.293 16.967 1.00 80.81 426 GLN A CA 1
ATOM 3503 C C . GLN A 1 426 ? -7.595 -21.850 18.167 1.00 80.81 426 GLN A C 1
ATOM 3505 O O . GLN A 1 426 ? -7.073 -21.216 19.084 1.00 80.81 426 GLN A O 1
ATOM 3510 N N . LEU A 1 427 ? -8.894 -22.176 18.166 1.00 83.38 427 LEU A N 1
ATOM 3511 C CA . LEU A 1 427 ? -9.785 -21.889 19.287 1.00 83.38 427 LEU A CA 1
ATOM 3512 C C . LEU A 1 427 ? -9.370 -22.693 20.525 1.00 83.38 427 LEU A C 1
ATOM 3514 O O . LEU A 1 427 ? -9.269 -22.124 21.609 1.00 83.38 427 LEU A O 1
ATOM 3518 N N . GLN A 1 428 ? -9.050 -23.975 20.343 1.00 84.31 428 GLN A N 1
ATOM 3519 C CA . GLN A 1 428 ? -8.543 -24.829 21.412 1.00 84.31 428 GLN A CA 1
ATOM 3520 C C . GLN A 1 428 ? -7.221 -24.289 21.987 1.00 84.31 428 GLN A C 1
ATOM 3522 O O . GLN A 1 428 ? -7.145 -24.013 23.181 1.00 84.31 428 GLN A O 1
ATOM 3527 N N . GLN A 1 429 ? -6.233 -23.990 21.135 1.00 87.12 429 GLN A N 1
ATOM 3528 C CA . GLN A 1 429 ? -4.949 -23.404 21.556 1.00 87.12 429 GLN A CA 1
ATOM 3529 C C . GLN A 1 429 ? -5.094 -22.045 22.258 1.00 87.12 429 GLN A C 1
ATOM 3531 O O . GLN A 1 429 ? -4.260 -21.658 23.078 1.00 87.12 429 GLN A O 1
ATOM 3536 N N . MET A 1 430 ? -6.108 -21.253 21.902 1.00 90.12 430 MET A N 1
ATOM 3537 C CA . MET A 1 430 ? -6.389 -19.988 22.581 1.00 90.12 430 MET A CA 1
ATOM 3538 C C . MET A 1 430 ? -6.879 -20.237 24.011 1.00 90.12 430 MET A C 1
ATOM 3540 O O . MET A 1 430 ? -6.414 -19.564 24.930 1.00 90.12 430 MET A O 1
ATOM 3544 N N . TYR A 1 431 ? -7.804 -21.180 24.209 1.00 91.56 431 TYR A N 1
ATOM 3545 C CA . TYR A 1 431 ? -8.329 -21.494 25.539 1.00 91.56 431 TYR A CA 1
ATOM 3546 C C . TYR A 1 431 ? -7.326 -22.251 26.414 1.00 91.56 431 TYR A C 1
ATOM 3548 O O . TYR A 1 431 ? -7.281 -21.987 27.611 1.00 91.56 431 TYR A O 1
ATOM 3556 N N . GLU A 1 432 ? -6.462 -23.086 25.832 1.00 91.56 432 GLU A N 1
ATOM 3557 C CA . GLU A 1 432 ? -5.303 -23.672 26.525 1.00 91.56 432 GLU A CA 1
ATOM 3558 C C . GLU A 1 432 ? -4.382 -22.570 27.063 1.00 91.56 432 GLU A C 1
ATOM 3560 O O . GLU A 1 432 ? -4.122 -22.515 28.262 1.00 91.56 432 GLU A O 1
ATOM 3565 N N . ARG A 1 433 ? -4.006 -21.595 26.222 1.00 92.06 433 ARG A N 1
ATOM 3566 C CA . ARG A 1 433 ? -3.203 -20.441 26.661 1.00 92.06 433 ARG A CA 1
ATOM 3567 C C . ARG A 1 433 ? -3.886 -19.616 27.752 1.00 92.06 433 ARG A C 1
ATOM 3569 O O . ARG A 1 433 ? -3.224 -19.202 28.699 1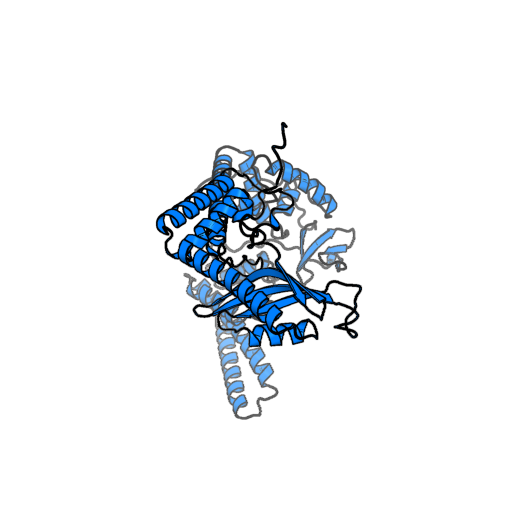.00 92.06 433 ARG A O 1
ATOM 3576 N N . LYS A 1 434 ? -5.198 -19.373 27.643 1.00 91.19 434 LYS A N 1
ATOM 3577 C CA . LYS A 1 434 ? -5.965 -18.661 28.683 1.00 91.19 434 LYS A CA 1
ATOM 3578 C C . LYS A 1 434 ? -5.993 -19.429 30.005 1.00 91.19 434 LYS A C 1
ATOM 3580 O O . LYS A 1 434 ? -5.847 -18.810 31.054 1.00 91.19 434 LYS A O 1
ATOM 3585 N N . ARG A 1 435 ? -6.161 -20.755 29.959 1.00 92.00 435 ARG A N 1
ATOM 3586 C CA . ARG A 1 435 ? -6.104 -21.629 31.138 1.00 92.00 435 ARG A CA 1
ATOM 3587 C C . ARG A 1 435 ? -4.735 -21.552 31.800 1.00 92.00 435 ARG A C 1
ATOM 3589 O O . ARG A 1 435 ? -4.660 -21.367 33.009 1.00 92.00 435 ARG A O 1
ATOM 3596 N N . ASP A 1 436 ? -3.671 -21.665 31.016 1.00 89.94 436 ASP A N 1
ATOM 3597 C CA . ASP A 1 436 ? -2.308 -21.710 31.544 1.00 89.94 436 ASP A CA 1
ATOM 3598 C C . ASP A 1 436 ? -1.874 -20.350 32.116 1.00 89.94 436 ASP A C 1
ATOM 3600 O O . ASP A 1 436 ? -1.172 -20.301 33.125 1.00 89.94 436 ASP A O 1
ATOM 3604 N N . ALA A 1 437 ? -2.361 -19.247 31.537 1.00 88.25 437 ALA A N 1
ATOM 3605 C CA . ALA A 1 437 ? -2.139 -17.889 32.034 1.00 88.25 437 ALA A CA 1
ATOM 3606 C C . ALA A 1 437 ? -3.011 -17.508 33.249 1.00 88.25 437 ALA A C 1
ATOM 3608 O O . ALA A 1 437 ? -2.747 -16.494 33.895 1.00 88.25 437 ALA A O 1
ATOM 3609 N N . ALA A 1 438 ? -4.060 -18.274 33.569 1.00 86.69 438 ALA A N 1
ATOM 3610 C CA . ALA A 1 438 ? -4.931 -17.971 34.700 1.00 86.69 438 ALA A CA 1
ATOM 3611 C C . ALA A 1 438 ? -4.209 -18.245 36.031 1.00 86.69 438 ALA A C 1
ATOM 3613 O O . ALA A 1 438 ? -3.823 -19.376 36.328 1.00 86.69 438 ALA A O 1
ATOM 3614 N N . THR A 1 439 ? -4.054 -17.213 36.860 1.00 77.00 439 THR A N 1
ATOM 3615 C CA . THR A 1 439 ? -3.356 -17.299 38.154 1.00 77.00 439 THR A CA 1
ATOM 3616 C C . THR A 1 439 ? -4.235 -17.848 39.285 1.00 77.00 439 THR A C 1
ATOM 3618 O O . THR A 1 439 ? -3.706 -18.376 40.258 1.00 77.00 439 THR A O 1
ATOM 3621 N N . GLY A 1 440 ? -5.566 -17.788 39.151 1.00 78.19 440 GLY A N 1
ATOM 3622 C CA . GLY A 1 440 ? -6.531 -18.312 40.127 1.00 78.19 440 GLY A CA 1
ATOM 3623 C C . GLY A 1 440 ? -7.097 -19.691 39.766 1.00 78.19 440 GLY A C 1
ATOM 3624 O O . GLY A 1 440 ? -7.327 -19.994 38.592 1.00 78.19 440 GLY A O 1
ATOM 3625 N N . HIS A 1 441 ? -7.389 -20.514 40.785 1.00 76.62 441 HIS A N 1
ATOM 3626 C CA . HIS A 1 441 ? -8.027 -21.831 40.613 1.00 76.62 441 HIS A CA 1
ATOM 3627 C C . HIS A 1 441 ? -9.363 -21.746 39.854 1.00 76.62 441 HIS A C 1
ATOM 3629 O O . HIS A 1 441 ? -9.622 -22.581 38.987 1.00 76.62 441 HIS A O 1
ATOM 3635 N N . GLY A 1 442 ? -10.164 -20.703 40.111 1.00 83.12 442 GLY A N 1
ATOM 3636 C CA . GLY A 1 442 ? -11.430 -20.468 39.412 1.00 83.12 442 GLY A CA 1
ATOM 3637 C C . GLY A 1 442 ? -11.263 -20.266 37.904 1.00 83.12 442 GLY A C 1
ATOM 3638 O O . GLY A 1 442 ? -11.973 -20.884 37.114 1.00 83.12 442 GLY A O 1
ATOM 3639 N N . GLY A 1 443 ? -10.267 -19.475 37.489 1.00 86.88 443 GLY A N 1
ATOM 3640 C CA . GLY A 1 443 ? -9.992 -19.215 36.074 1.00 86.88 443 GLY A CA 1
ATOM 3641 C C . GLY A 1 443 ? -9.511 -20.460 35.328 1.00 86.88 443 GLY A C 1
ATOM 3642 O O . GLY A 1 443 ? -9.983 -20.741 34.225 1.00 86.88 443 GLY A O 1
ATOM 3643 N N . LYS A 1 444 ? -8.633 -21.261 35.947 1.00 90.06 444 LYS A N 1
ATOM 3644 C CA . LYS A 1 444 ? -8.184 -22.541 35.371 1.00 90.06 444 LYS A CA 1
ATOM 3645 C C . LYS A 1 444 ? -9.351 -23.501 35.151 1.00 90.06 444 LYS A C 1
ATOM 3647 O O . LYS A 1 444 ? -9.478 -24.052 34.059 1.00 90.06 444 LYS A O 1
ATOM 3652 N N . ALA A 1 445 ? -10.215 -23.664 36.153 1.00 88.69 445 ALA A N 1
ATOM 3653 C CA . ALA A 1 445 ? -11.391 -24.526 36.055 1.00 88.69 445 ALA A CA 1
ATOM 3654 C C . ALA A 1 445 ? -12.367 -24.049 34.964 1.00 88.69 445 ALA A C 1
ATOM 3656 O O . ALA A 1 445 ? -12.813 -24.853 34.148 1.00 88.69 445 ALA A O 1
ATOM 3657 N N . ALA A 1 446 ? -12.630 -22.741 34.878 1.00 91.56 446 ALA A N 1
ATOM 3658 C CA . ALA A 1 446 ? -13.499 -22.156 33.857 1.00 91.56 446 ALA A CA 1
ATOM 3659 C C . ALA A 1 446 ? -12.996 -22.412 32.428 1.00 91.56 446 ALA A C 1
ATOM 3661 O O . ALA A 1 446 ? -13.739 -22.888 31.568 1.00 91.56 446 ALA A O 1
ATOM 3662 N N . PHE A 1 447 ? -11.719 -22.138 32.152 1.00 92.88 447 PHE A N 1
ATOM 3663 C CA . PHE A 1 447 ? -11.171 -22.362 30.813 1.00 92.88 447 PHE A CA 1
ATOM 3664 C C . PHE A 1 447 ? -11.019 -23.855 30.491 1.00 92.88 447 PHE A C 1
ATOM 3666 O O . PHE A 1 447 ? -11.228 -24.248 29.344 1.00 92.88 447 PHE A O 1
ATOM 3673 N N . GLN A 1 448 ? -10.757 -24.702 31.493 1.00 91.88 448 GLN A N 1
ATOM 3674 C CA . GLN A 1 448 ? -10.801 -26.157 31.331 1.00 91.88 448 GLN A CA 1
ATOM 3675 C C . GLN A 1 448 ? -12.215 -26.646 30.977 1.00 91.88 448 GLN A C 1
ATOM 3677 O O . GLN A 1 448 ? -12.361 -27.495 30.099 1.00 91.88 448 GLN A O 1
ATOM 3682 N N . ARG A 1 449 ? -13.262 -26.070 31.584 1.00 90.69 449 ARG A N 1
ATOM 3683 C CA . ARG A 1 449 ? -14.663 -26.367 31.251 1.00 90.69 449 ARG A CA 1
ATOM 3684 C C . ARG A 1 449 ? -14.965 -26.084 29.778 1.00 90.69 449 ARG A C 1
ATOM 3686 O O . ARG A 1 449 ? -15.572 -26.924 29.121 1.00 90.69 449 ARG A O 1
ATOM 3693 N N . ILE A 1 450 ? -14.500 -24.951 29.244 1.00 91.06 450 ILE A N 1
ATOM 3694 C CA . ILE A 1 450 ? -14.651 -24.609 27.817 1.00 91.06 450 ILE A CA 1
ATOM 3695 C C . ILE A 1 450 ? -13.913 -25.615 26.926 1.00 91.06 450 ILE A C 1
ATOM 3697 O O . ILE A 1 450 ? -14.456 -26.052 25.913 1.00 91.06 450 ILE A O 1
ATOM 3701 N N . LEU A 1 451 ? -12.693 -26.015 27.298 1.00 90.94 451 LEU A N 1
ATOM 3702 C CA . LEU A 1 451 ? -11.936 -27.025 26.551 1.00 90.94 451 LEU A CA 1
ATOM 3703 C C . LEU A 1 451 ? -12.668 -28.373 26.509 1.00 90.94 451 LEU A C 1
ATOM 3705 O O . LEU A 1 451 ? -12.721 -28.995 25.448 1.00 90.94 451 LEU A O 1
ATOM 3709 N N . TYR A 1 452 ? -13.280 -28.793 27.619 1.00 91.25 452 TYR A N 1
ATOM 3710 C CA . TYR A 1 452 ? -14.106 -29.999 27.645 1.00 91.25 452 TYR A CA 1
ATOM 3711 C C . TYR A 1 452 ? -15.328 -29.890 26.729 1.00 91.25 452 TYR A C 1
ATOM 3713 O O . TYR A 1 452 ? -15.579 -30.812 25.959 1.00 91.25 452 TYR A O 1
ATOM 3721 N N . GLU A 1 453 ? -16.046 -28.763 26.737 1.00 90.44 453 GLU A N 1
ATOM 3722 C CA . GLU A 1 453 ? -17.196 -28.553 25.841 1.00 90.44 453 GLU A CA 1
ATOM 3723 C C . GLU A 1 453 ? -16.794 -28.601 24.359 1.00 90.44 453 GLU A C 1
ATOM 3725 O O . GLU A 1 453 ? -17.447 -29.254 23.542 1.00 90.44 453 GLU A O 1
ATOM 3730 N N . LEU A 1 454 ? -15.667 -27.980 23.996 1.00 88.00 454 LEU A N 1
ATOM 3731 C CA . LEU A 1 454 ? -15.128 -28.060 22.636 1.00 88.00 454 LEU A CA 1
ATOM 3732 C C . LEU A 1 454 ? -14.735 -29.498 22.257 1.00 88.00 454 LEU A C 1
ATOM 3734 O O . LEU A 1 454 ? -14.984 -29.923 21.125 1.00 88.00 454 LEU A O 1
ATOM 3738 N N . ARG A 1 455 ? -14.157 -30.265 23.193 1.00 86.88 455 ARG A N 1
ATOM 3739 C CA . ARG A 1 455 ? -13.790 -31.671 22.973 1.00 86.88 455 ARG A CA 1
ATOM 3740 C C . ARG A 1 455 ? -15.019 -32.564 22.813 1.00 86.88 455 ARG A C 1
ATOM 3742 O O . ARG A 1 455 ? -15.033 -33.382 21.897 1.00 86.88 455 ARG A O 1
ATOM 3749 N N . ILE A 1 456 ? -16.061 -32.361 23.622 1.00 87.44 456 ILE A N 1
ATOM 3750 C CA . ILE A 1 456 ? -17.358 -33.042 23.487 1.00 87.44 456 ILE A CA 1
ATOM 3751 C C . ILE A 1 456 ? -17.927 -32.829 22.084 1.00 87.44 456 ILE A C 1
ATOM 3753 O O . ILE A 1 456 ? -18.328 -33.790 21.430 1.00 87.44 456 ILE A O 1
ATOM 3757 N N . LEU A 1 457 ? -17.940 -31.586 21.594 1.00 85.19 457 LEU A N 1
ATOM 3758 C CA . LEU A 1 457 ? -18.458 -31.268 20.261 1.00 85.19 457 LEU A CA 1
ATOM 3759 C C . LEU A 1 457 ? -17.650 -31.959 19.154 1.00 85.19 457 LEU A C 1
ATOM 3761 O O . LEU A 1 457 ? -18.230 -32.528 18.227 1.00 85.19 457 LEU A O 1
ATOM 3765 N N . ALA A 1 458 ? -16.318 -31.969 19.266 1.00 83.19 458 ALA A N 1
ATOM 3766 C CA . ALA A 1 458 ? -15.449 -32.671 18.324 1.00 83.19 458 ALA A CA 1
ATOM 3767 C C . ALA A 1 458 ? -15.700 -34.190 18.323 1.00 83.19 458 ALA A C 1
ATOM 3769 O O . ALA A 1 458 ? -15.842 -34.785 17.253 1.00 83.19 458 ALA A O 1
ATOM 3770 N N . LEU A 1 459 ? -15.816 -34.803 19.506 1.00 84.00 459 LEU A N 1
ATOM 3771 C CA . LEU A 1 459 ? -16.106 -36.229 19.658 1.00 84.00 459 LEU A CA 1
ATOM 3772 C C . LEU A 1 459 ? -17.492 -36.583 19.106 1.00 84.00 459 LEU A C 1
ATOM 3774 O O . LEU A 1 459 ? -17.612 -37.561 18.375 1.00 84.00 459 LEU A O 1
ATOM 3778 N N . LYS A 1 460 ? -18.524 -35.768 19.361 1.00 84.50 460 LYS A N 1
ATOM 3779 C CA . LYS A 1 460 ? -19.876 -35.968 18.801 1.00 84.50 460 LYS A CA 1
ATOM 3780 C C . LYS A 1 460 ? -19.874 -35.929 17.271 1.00 84.50 460 LYS A C 1
ATOM 3782 O O . LYS A 1 460 ? -20.464 -36.808 16.644 1.00 84.50 460 LYS A O 1
ATOM 3787 N N . ASN A 1 461 ? -19.152 -34.985 16.665 1.00 80.75 461 ASN A N 1
ATOM 3788 C CA . ASN A 1 461 ? -18.995 -34.920 15.208 1.00 80.75 461 ASN A CA 1
ATOM 3789 C C . ASN A 1 461 ? -18.227 -36.129 14.648 1.00 80.75 461 ASN A C 1
ATOM 3791 O O . ASN A 1 461 ? -18.611 -36.688 13.616 1.00 80.75 461 ASN A O 1
ATOM 3795 N N . GLN A 1 462 ? -17.162 -36.559 15.332 1.00 80.62 462 GLN A N 1
ATOM 3796 C CA . GLN A 1 462 ? -16.373 -37.732 14.954 1.00 80.62 462 GLN A CA 1
ATOM 3797 C C . GLN A 1 462 ? -17.210 -39.016 15.036 1.00 80.62 462 GLN A C 1
ATOM 3799 O O . GLN A 1 462 ? -17.234 -39.789 14.083 1.00 80.62 462 GLN A O 1
ATOM 3804 N N . ILE A 1 463 ? -17.940 -39.220 16.133 1.00 85.81 463 ILE A N 1
ATOM 3805 C CA . ILE A 1 463 ? -18.853 -40.352 16.332 1.00 85.81 463 ILE A CA 1
ATOM 3806 C C . ILE A 1 463 ? -19.941 -40.348 15.255 1.00 85.81 463 ILE A C 1
ATOM 3808 O O . ILE A 1 463 ? -20.170 -41.382 14.635 1.00 85.81 463 ILE A O 1
ATOM 3812 N N . GLY A 1 464 ? -20.567 -39.199 14.976 1.00 82.75 464 GLY A N 1
ATOM 3813 C CA . GLY A 1 464 ? -21.576 -39.073 13.920 1.00 82.75 464 GLY A CA 1
ATOM 3814 C C . GLY A 1 464 ? -21.035 -39.438 12.533 1.00 82.75 464 GLY A C 1
ATOM 3815 O O . GLY A 1 464 ? -21.686 -40.168 11.792 1.00 82.75 464 GLY A O 1
ATOM 3816 N N . SER A 1 465 ? -19.810 -39.012 12.215 1.00 79.81 465 SER A N 1
ATOM 3817 C CA . SER A 1 465 ? -19.146 -39.336 10.942 1.00 79.81 465 SER A CA 1
ATOM 3818 C C . SER A 1 465 ? -18.758 -40.816 10.839 1.00 79.81 465 SER A C 1
ATOM 3820 O O . SER A 1 465 ? -18.831 -41.414 9.769 1.00 79.81 465 SER A O 1
ATOM 3822 N N . LEU A 1 466 ? -18.353 -41.424 11.957 1.00 80.50 466 LEU A N 1
ATOM 3823 C CA . LEU A 1 466 ? -17.952 -42.828 12.028 1.00 80.50 466 LEU A CA 1
ATOM 3824 C C . LEU A 1 466 ? -19.146 -43.788 12.119 1.00 80.50 466 LEU A C 1
ATOM 3826 O O . LEU A 1 466 ? -19.002 -44.954 11.761 1.00 80.50 466 LEU A O 1
ATOM 3830 N N . ALA A 1 467 ? -20.321 -43.327 12.559 1.00 76.12 467 ALA A N 1
ATOM 3831 C CA . ALA A 1 467 ? -21.505 -44.164 12.759 1.00 76.12 467 ALA A CA 1
ATOM 3832 C C . ALA A 1 467 ? -21.945 -44.908 11.483 1.00 76.12 467 ALA A C 1
ATOM 3834 O O . ALA A 1 467 ? -22.416 -46.037 11.580 1.00 76.12 467 ALA A O 1
ATOM 3835 N N . GLY A 1 468 ? -21.734 -44.322 10.297 1.00 69.75 468 GLY A N 1
ATOM 3836 C CA . GLY A 1 468 ? -22.059 -44.948 9.007 1.00 69.75 468 GLY A CA 1
ATOM 3837 C C . GLY A 1 468 ? -21.058 -46.006 8.518 1.00 69.75 468 GLY A C 1
ATOM 3838 O O . GLY A 1 468 ? -21.378 -46.764 7.608 1.00 69.75 468 GLY A O 1
ATOM 3839 N N . ILE A 1 469 ? -19.858 -46.077 9.108 1.00 73.81 469 ILE A N 1
ATOM 3840 C CA . ILE A 1 469 ? -18.751 -46.960 8.681 1.00 73.81 469 ILE A CA 1
ATOM 3841 C C . ILE A 1 469 ? -18.156 -47.790 9.834 1.00 73.81 469 ILE A C 1
ATOM 3843 O O . ILE A 1 469 ? -17.163 -48.497 9.662 1.00 73.81 469 ILE A O 1
ATOM 3847 N N . SER A 1 470 ? -18.784 -47.741 11.010 1.00 61.31 470 SER A N 1
ATOM 3848 C CA . SER A 1 470 ? -18.328 -48.349 12.269 1.00 61.31 470 SER A CA 1
ATOM 3849 C C . SER A 1 470 ? -18.255 -49.884 12.246 1.00 61.31 470 SER A C 1
ATOM 3851 O O . SER A 1 470 ? -17.627 -50.478 13.122 1.00 61.31 470 SER A O 1
ATOM 3853 N N . ASN A 1 471 ? -18.840 -50.531 11.232 1.00 63.66 471 ASN A N 1
ATOM 3854 C CA . ASN A 1 471 ? -18.799 -51.984 11.033 1.00 63.66 471 ASN A CA 1
ATOM 3855 C C . ASN A 1 471 ? -17.484 -52.490 10.407 1.00 63.66 471 ASN A C 1
ATOM 3857 O O . ASN A 1 471 ? -17.239 -53.696 10.391 1.00 63.66 471 ASN A O 1
ATOM 3861 N N . VAL A 1 472 ? -16.623 -51.599 9.908 1.00 63.38 472 VAL A N 1
ATOM 3862 C CA . VAL A 1 472 ? -15.297 -51.954 9.381 1.00 63.38 472 VAL A CA 1
ATOM 3863 C C . VAL A 1 472 ? -14.294 -52.006 10.539 1.00 63.38 472 VAL A C 1
ATOM 3865 O O . VAL A 1 472 ? -14.187 -51.057 11.316 1.00 63.38 472 VAL A O 1
ATOM 3868 N N . GLY A 1 473 ? -13.553 -53.114 10.666 1.00 66.56 473 GLY A N 1
ATOM 3869 C CA . GLY A 1 473 ? -12.759 -53.449 11.861 1.00 66.56 473 GLY A CA 1
ATOM 3870 C C . GLY A 1 473 ? -11.807 -52.355 12.367 1.00 66.56 473 GLY A C 1
ATOM 3871 O O . GLY A 1 473 ? -11.703 -52.164 13.575 1.00 66.56 473 GLY A O 1
ATOM 3872 N N . SER A 1 474 ? -11.183 -51.581 11.474 1.00 71.12 474 SER A N 1
ATOM 3873 C CA . SER A 1 474 ? -10.300 -50.462 11.840 1.00 71.12 474 SER A CA 1
ATOM 3874 C C . SER A 1 474 ? -11.046 -49.248 12.414 1.00 71.12 474 SER A C 1
ATOM 3876 O O . SER A 1 474 ? -10.530 -48.570 13.299 1.00 71.12 474 SER A O 1
ATOM 3878 N N . TYR A 1 475 ? -12.272 -48.980 11.961 1.00 76.50 475 TYR A N 1
ATOM 3879 C CA . TYR A 1 475 ? -13.085 -47.851 12.426 1.00 76.50 475 TYR A CA 1
ATOM 3880 C C . TYR A 1 475 ? -13.913 -48.188 13.669 1.00 76.50 475 TYR A C 1
ATOM 3882 O O . TYR A 1 475 ? -14.254 -47.287 14.437 1.00 76.50 475 TYR A O 1
ATOM 3890 N N . ARG A 1 476 ? -14.178 -49.477 13.920 1.00 78.00 476 ARG A N 1
ATOM 3891 C CA . ARG A 1 476 ? -14.888 -49.954 15.116 1.00 78.00 476 ARG A CA 1
ATOM 3892 C C . ARG A 1 476 ? -14.152 -49.603 16.410 1.00 78.00 476 ARG A C 1
ATOM 3894 O O . ARG A 1 476 ? -14.769 -49.154 17.373 1.00 78.00 476 ARG A O 1
ATOM 3901 N N . GLU A 1 477 ? -12.831 -49.780 16.434 1.00 81.81 477 GLU A N 1
ATOM 3902 C CA . GLU A 1 477 ? -12.024 -49.468 17.618 1.00 81.81 477 GLU A CA 1
ATOM 3903 C C . GLU A 1 477 ? -11.914 -47.956 17.858 1.00 81.81 477 GLU A C 1
ATOM 3905 O O . GLU A 1 477 ? -12.027 -47.502 18.996 1.00 81.81 477 GLU A O 1
ATOM 3910 N N . VAL A 1 478 ? -11.765 -47.168 16.787 1.00 81.44 478 VAL A N 1
ATOM 3911 C CA . VAL A 1 478 ? -11.734 -45.697 16.856 1.00 81.44 478 VAL A CA 1
ATOM 3912 C C . VAL A 1 478 ? -13.072 -45.143 17.356 1.00 81.44 478 VAL A C 1
ATOM 3914 O O . VAL A 1 478 ? -13.086 -44.253 18.204 1.00 81.44 478 VAL A O 1
ATOM 3917 N N . TYR A 1 479 ? -14.191 -45.696 16.881 1.00 84.50 479 TYR A N 1
ATOM 3918 C CA . TYR A 1 479 ? -15.534 -45.333 17.333 1.00 84.50 479 TYR A CA 1
ATOM 3919 C C . TYR A 1 479 ? -15.732 -45.618 18.828 1.00 84.50 479 TYR A C 1
ATOM 3921 O O . TYR A 1 479 ? -16.162 -44.735 19.567 1.00 84.50 479 TYR A O 1
ATOM 3929 N N . ARG A 1 480 ? -15.344 -46.815 19.296 1.00 85.12 480 ARG A N 1
ATOM 3930 C CA . ARG A 1 480 ? -15.443 -47.197 20.715 1.00 85.12 480 ARG A CA 1
ATOM 3931 C C . ARG A 1 480 ? -14.605 -46.288 21.618 1.00 85.12 480 ARG A C 1
ATOM 3933 O O . ARG A 1 480 ? -15.124 -45.788 22.610 1.00 85.12 480 ARG A O 1
ATOM 3940 N N . LYS A 1 48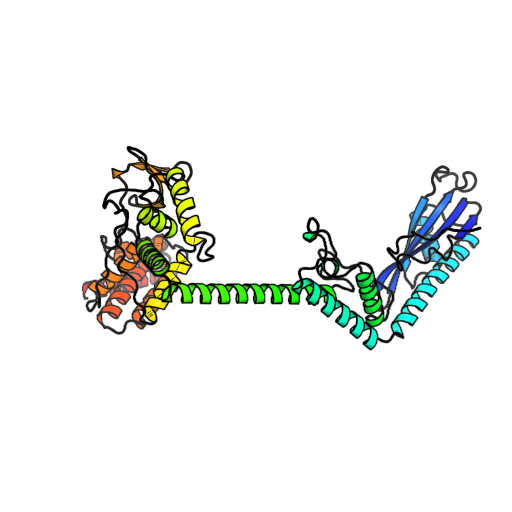1 ? -13.342 -46.019 21.257 1.00 86.81 481 LYS A N 1
ATOM 3941 C CA . LYS A 1 481 ? -12.466 -45.113 22.026 1.00 86.81 481 LYS A CA 1
ATOM 3942 C C . LYS A 1 481 ? -13.042 -43.698 22.110 1.00 86.81 481 LYS A C 1
ATOM 3944 O O . LYS A 1 481 ? -13.012 -43.095 23.175 1.00 86.81 481 LYS A O 1
ATOM 3949 N N . ALA A 1 482 ? -13.614 -43.191 21.015 1.00 83.44 482 ALA A N 1
ATOM 3950 C CA . ALA A 1 482 ? -14.262 -41.882 21.012 1.00 83.44 482 ALA A CA 1
ATOM 3951 C C . ALA A 1 482 ? -15.502 -41.835 21.929 1.00 83.44 482 ALA A C 1
ATOM 3953 O O . ALA A 1 482 ? -15.730 -40.822 22.586 1.00 83.44 482 ALA A O 1
ATOM 3954 N N . GLN A 1 483 ? -16.289 -42.917 22.004 1.00 86.62 483 GLN A N 1
ATOM 3955 C CA . GLN A 1 483 ? -17.429 -43.020 22.926 1.00 86.62 483 GLN A CA 1
ATOM 3956 C C . GLN A 1 483 ? -16.996 -43.101 24.395 1.00 86.62 483 GLN A C 1
ATOM 3958 O O . GLN A 1 483 ? -17.585 -42.429 25.238 1.00 86.62 483 GLN A O 1
ATOM 3963 N N . GLU A 1 484 ? -15.968 -43.897 24.697 1.00 87.94 484 GLU A N 1
ATOM 3964 C CA . GLU A 1 484 ? -15.402 -44.013 26.047 1.00 87.94 484 GLU A CA 1
ATOM 3965 C C . GLU A 1 484 ? -14.856 -42.661 26.528 1.00 87.94 484 GLU A C 1
ATOM 3967 O O . GLU A 1 484 ? -15.168 -42.229 27.637 1.00 87.94 484 GLU A O 1
ATOM 3972 N N . GLU A 1 485 ? -14.115 -41.951 25.672 1.00 88.44 485 GLU A N 1
ATOM 3973 C CA . GLU A 1 485 ? -13.598 -40.614 25.979 1.00 88.44 485 GLU A CA 1
ATOM 3974 C C . GLU A 1 485 ? -14.728 -39.591 26.174 1.00 88.44 485 GLU A C 1
ATOM 3976 O O . GLU A 1 485 ? -14.688 -38.798 27.116 1.00 88.44 485 GLU A O 1
ATOM 3981 N N . LEU A 1 486 ? -15.766 -39.624 25.327 1.00 87.81 486 LEU A N 1
ATOM 3982 C CA . LEU A 1 486 ? -16.929 -38.745 25.468 1.00 87.81 486 LEU A CA 1
ATOM 3983 C C . LEU A 1 486 ? -17.607 -38.950 26.828 1.00 87.81 486 LEU A C 1
ATOM 3985 O O . LEU A 1 486 ? -17.880 -37.973 27.523 1.00 87.81 486 LEU A O 1
ATOM 3989 N N . HIS A 1 487 ? -17.831 -40.206 27.221 1.00 87.00 487 HIS A N 1
ATOM 3990 C CA . HIS A 1 487 ? -18.461 -40.532 28.496 1.00 87.00 487 HIS A CA 1
ATOM 3991 C C . HIS A 1 487 ? -17.618 -40.058 29.688 1.00 87.00 487 HIS A C 1
ATOM 3993 O O . HIS A 1 487 ? -18.149 -39.442 30.608 1.00 87.00 487 HIS A O 1
ATOM 3999 N N . GLN A 1 488 ? -16.297 -40.264 29.646 1.00 88.50 488 GLN A N 1
ATOM 4000 C CA . GLN A 1 488 ? -15.385 -39.797 30.696 1.00 88.50 488 GLN A CA 1
ATOM 4001 C C . GLN A 1 488 ? -15.430 -38.274 30.871 1.00 88.50 488 GLN A C 1
ATOM 4003 O O . GLN A 1 488 ? -15.488 -37.780 31.997 1.00 88.50 488 GLN A O 1
ATOM 4008 N N . ILE A 1 489 ? -15.427 -37.518 29.770 1.00 86.12 489 ILE A N 1
ATOM 4009 C CA . ILE A 1 489 ? -15.468 -36.052 29.819 1.00 86.12 489 ILE A CA 1
ATOM 4010 C C . ILE A 1 489 ? -16.832 -35.552 30.322 1.00 86.12 489 ILE A C 1
ATOM 4012 O O . ILE A 1 489 ? -16.879 -34.612 31.115 1.00 86.12 489 ILE A O 1
ATOM 4016 N N . GLU A 1 490 ? -17.936 -36.178 29.903 1.00 84.62 490 GLU A N 1
ATOM 4017 C CA . GLU A 1 490 ? -19.281 -35.824 30.378 1.00 84.62 490 GLU A CA 1
ATOM 4018 C C . GLU A 1 490 ? -19.450 -36.082 31.888 1.00 84.62 490 GLU A C 1
ATOM 4020 O O . GLU A 1 490 ? -20.093 -35.283 32.568 1.00 84.62 490 GLU A O 1
ATOM 4025 N N . GLU A 1 491 ? -18.830 -37.128 32.443 1.00 83.81 491 GLU A N 1
ATOM 4026 C CA . GLU A 1 491 ? -18.825 -37.386 33.893 1.00 83.81 491 GLU A CA 1
ATOM 4027 C C . GLU A 1 491 ? -17.961 -36.378 34.670 1.00 83.81 491 GLU A C 1
ATOM 4029 O O . GLU A 1 491 ? -18.399 -35.856 35.696 1.00 83.81 491 GLU A O 1
ATOM 4034 N N . LEU A 1 492 ? -16.782 -36.010 34.150 1.00 80.62 492 LEU A N 1
ATOM 4035 C CA . LEU A 1 492 ? -15.932 -34.965 34.747 1.00 80.62 492 LEU A CA 1
ATOM 4036 C C . LEU A 1 492 ? -16.636 -33.604 34.832 1.00 80.62 492 LEU A C 1
ATOM 4038 O O . LEU A 1 492 ? -16.363 -32.817 35.733 1.00 80.62 492 LEU A O 1
ATOM 4042 N N . ILE A 1 493 ? -17.538 -33.332 33.892 1.00 79.00 493 ILE A N 1
ATOM 4043 C CA . ILE A 1 493 ? -18.350 -32.117 33.851 1.00 79.00 493 ILE A CA 1
ATOM 4044 C C . ILE A 1 493 ? -19.498 -32.140 34.859 1.00 79.00 493 ILE A C 1
ATOM 4046 O O . ILE A 1 493 ? -19.877 -31.087 35.356 1.00 79.00 493 ILE A O 1
ATOM 4050 N N . LYS A 1 494 ? -20.092 -33.304 35.131 1.00 76.44 494 LYS A N 1
ATOM 4051 C CA . LYS A 1 494 ? -21.167 -33.424 36.128 1.00 76.44 494 LYS A CA 1
ATOM 4052 C C . LYS A 1 494 ? -20.630 -33.389 37.558 1.00 76.44 494 LYS A C 1
ATOM 4054 O O . LYS A 1 494 ? -21.364 -33.011 38.466 1.00 76.44 494 LYS A O 1
ATOM 4059 N N . ALA A 1 495 ? -19.388 -33.831 37.753 1.00 66.62 495 ALA A N 1
ATOM 4060 C CA . ALA A 1 495 ? -18.755 -33.954 39.062 1.00 66.62 495 ALA A CA 1
ATOM 4061 C C . ALA A 1 495 ? -18.159 -32.643 39.612 1.00 66.62 495 ALA A C 1
ATOM 4063 O O . ALA A 1 495 ? -17.809 -32.601 40.792 1.00 66.62 495 ALA A O 1
ATOM 4064 N N . GLY A 1 496 ? -18.015 -31.602 38.785 1.00 56.75 496 GLY A N 1
ATOM 4065 C CA . GLY A 1 496 ? -17.461 -30.295 39.160 1.00 56.75 496 GLY A CA 1
ATOM 4066 C C . GLY A 1 496 ? -18.363 -29.155 38.729 1.00 56.75 496 GLY A C 1
ATOM 4067 O O . GLY A 1 496 ? -18.345 -28.125 39.435 1.00 56.75 496 GLY A O 1
#